Protein AF-A0A958JDW8-F1 (afdb_monomer)

pLDDT: mean 76.47, std 17.19, range [36.72, 98.56]

Solvent-accessible surface area (backbone atoms only — not comparable to full-atom values): 22436 Å² total; per-residue (Å²): 131,59,74,80,64,48,56,62,54,40,50,50,52,32,50,43,46,55,73,67,44,50,54,65,54,48,11,63,76,70,76,47,53,46,66,57,42,51,51,41,52,51,62,67,69,51,74,62,92,91,58,79,79,72,94,55,97,58,50,62,83,79,50,55,62,66,56,46,29,55,48,44,29,66,66,50,27,50,55,40,42,53,46,43,50,56,44,22,64,77,68,69,46,97,57,60,47,50,61,44,48,16,54,51,73,59,97,84,54,56,69,68,58,30,44,41,40,23,15,44,38,36,16,65,59,51,45,70,67,49,73,82,43,50,30,39,34,27,28,41,38,69,60,46,40,20,29,52,55,21,39,59,77,49,37,92,76,41,71,40,95,56,72,51,36,28,26,39,42,39,64,33,78,64,80,79,76,89,80,67,86,55,84,89,66,66,55,61,62,63,30,27,11,45,47,42,22,51,50,50,38,61,48,46,30,41,77,84,62,66,81,54,98,49,71,52,58,50,65,68,46,65,74,66,72,72,63,84,69,70,80,80,77,55,94,82,63,48,75,66,56,52,55,53,48,49,54,53,49,49,54,54,48,47,55,59,48,46,55,52,42,66,39,64,54,43,21,46,40,56,15,48,83,92,42,78,33,86,83,10,48,61,69,63,24,24,31,36,43,25,26,53,33,30,52,55,48,58,72,82,60,67,73,82,55,46,60,64,72,37,54,68,68,54,48,37,70,49,23,31,15,24,52,49,76,28,75,36,63,58,57,60,72,92,79,44,54,75,68,53,49,49,54,50,50,47,28,57,69,63,58,83,49,60,45,67,67,51,38,32,46,30,24,71,71,24,86,64,7,18,35,35,39,38,74,53,47,72,33,45,65,35,51,54,50,30,46,78,61,42,34,37,34,26,36,42,27,23,60,55,28,48,53,50,47,38,54,63,58,70,77,109

Secondary structure (DSSP, 8-state):
--HHHHHHHHHHHHHHHHTT--HHHHHHHHT--HHHHHHHHHHHHS--TTS---S---GGGGS-HHHHHHHHIIIIIHHHHHHHHHHHHHHT-S--PEEEEEP---TTS-HHHHHHHHHHHHHHHHHHHHTT-SEEEE--SHHHHHHHHHHHHHTTT---SS--EEEESSPPBS---TT---SS---SGGGSHHHHHHHHHHHHS-HHHHSSS-EEPPP-B-------------TT--HHHHHHHHHHHHHHHHHHHHHHTTSHHHHHHH-BTTB--TTSTTTT-SEEEEEEEPTT--TTTTTT--TTS--HHHHHHHEEEEETTEEEESS-GGGS-HHHHHHHHHHHTT--S--HHHHHHHHHHSSSEEEEEE-SGGGHHHHHHHHHTT--SEEEEEHHHHHHHHHHHH--

Radius of gyration: 23.62 Å; Cα contacts (8 Å, |Δi|>4): 655; chains: 1; bounding box: 49×57×79 Å

Nearest PDB structures (foldseek):
  4r9n-assembly1_A  TM=7.267E-01  e=4.581E-09  Listeria monocytogenes EGD-e
  2gnp-assembly1_A  TM=7.202E-01  e=7.301E-09  Streptococcus pneumoniae TIGR4
  3efb-assembly1_A  TM=6.671E-01  e=2.282E-08  Shigella flexneri 2a str. 2457T
  6az6-assembly1_B  TM=2.603E-01  e=6.894E+00  Streptococcus agalactiae
  1a5b-assembly1_A-2  TM=1.594E-01  e=8.052E+00  Salmonella enterica subsp. enterica serovar Typhimurium

Foldseek 3Di:
DPPVVLVLLLVLLLLVVLQVDDLVRSCVLVVHDSVSSVVSLVVLQDDDPPDDRPPPSRSVPPADLQRSQVSCCVRQQVLLVVLQVVLCVVLVPPDFAREGAFDAHDPPDDPLSRLLSLLLSCLVVVCVLCLPWQAEEEFFDSNLLSVLVNLVVVLVVQERPHAHFYEYLAADAPDDDQPDPDDPPSPRVSRGRQVSRVSVNVRNYDPVNVPDDRYLHQYHDHLPLPPLPQPDPDPPDDLVNLVVVLVVVLVVLCVVLQVSCVPPSLCQAQNHPVDSDCNHSLLAGQEYEWEWAAQLGPVSVVPPDALLNHHSVLSNVFFRTDISPATHGPDDPVPDDSVNVSVVVSNLSSGSGDYQVSLQSQLPPHNSGYAYEEEACSSQVVSVVCRSSSSHHHYSYHPNVSVSNSVVSVVD

Sequence (412 aa):
MSETTQHPIKKQVALLASEGFTQKQIALTLGVSQSTVSLLLQRATQIIDGQPPILDPRPRLLVSPQERVQIQNSLYGGELQSVLERYGERHKLDFVPKVYLGVTESDNDSWDMRVKAWGQALAPILFDLIKDCTLLTIGWGRHMRSLVDGLRLFHPEIRHSRKVTIFSSWPPRLSVNPESEDTIYRDHIALESNALAYECTVLLNTKDNLVKNHLHYLPGIDLIPFSTHPFEISASMSATDIKKRIREEEKLLQGTKSAFFTIDSFRDIFGHFKERTPGSLLWNVDAAILPSGPPGGPKSFSMGIDYGGVPDSWYRDQTLGDIGGVLIPSRPYSKMSPKEILQFERVKMRWLGLQEDDLRHIAKNSKIGTIVGAVGADRLPVLIYGIQNQLIRHLLCDYSVAKALSAALSTK

Structure (mmCIF, N/CA/C/O backbone):
data_AF-A0A958JDW8-F1
#
_entry.id   AF-A0A958JDW8-F1
#
loop_
_atom_site.group_PDB
_atom_site.id
_atom_site.type_symbol
_atom_site.label_atom_id
_atom_site.label_alt_id
_atom_site.label_comp_id
_atom_site.label_asym_id
_atom_site.label_entity_id
_atom_site.label_seq_id
_atom_site.pdbx_PDB_ins_code
_atom_site.Cartn_x
_atom_site.Cartn_y
_atom_site.Cartn_z
_atom_site.occupancy
_atom_site.B_iso_or_equiv
_atom_site.auth_seq_id
_atom_site.auth_comp_id
_atom_site.auth_asym_id
_atom_site.auth_atom_id
_atom_site.pdbx_PDB_model_num
ATOM 1 N N . MET A 1 1 ? -19.604 26.595 27.349 1.00 51.41 1 MET A N 1
ATOM 2 C CA . MET A 1 1 ? -19.629 25.249 26.731 1.00 51.41 1 MET A CA 1
ATOM 3 C C . MET A 1 1 ? -20.308 24.286 27.687 1.00 51.41 1 MET A C 1
ATOM 5 O O . MET A 1 1 ? -19.905 24.268 28.846 1.00 51.41 1 MET A O 1
ATOM 9 N N . SER A 1 2 ? -21.306 23.526 27.225 1.00 42.03 2 SER A N 1
ATOM 10 C CA . SER A 1 2 ? -21.939 22.460 28.022 1.00 42.03 2 SER A CA 1
ATOM 11 C C . SER A 1 2 ? -20.911 21.395 28.441 1.00 42.03 2 SER A C 1
ATOM 13 O O . SER A 1 2 ? -19.935 21.188 27.714 1.00 42.03 2 SER A O 1
ATOM 15 N N . GLU A 1 3 ? -21.088 20.740 29.594 1.00 45.56 3 GLU A N 1
ATOM 16 C CA . GLU A 1 3 ? -20.177 19.688 30.098 1.00 45.56 3 GLU A CA 1
ATOM 17 C C . GLU A 1 3 ? -19.933 18.571 29.070 1.00 45.56 3 GLU A C 1
ATOM 19 O O . GLU A 1 3 ? -18.806 18.100 28.912 1.00 45.56 3 GLU A O 1
ATOM 24 N N . THR A 1 4 ? -20.945 18.233 28.274 1.00 44.41 4 THR A N 1
ATOM 25 C CA . THR A 1 4 ? -20.881 17.240 27.193 1.00 44.41 4 THR A CA 1
ATOM 26 C C . THR A 1 4 ? -19.920 17.631 26.065 1.00 44.41 4 THR A C 1
ATOM 28 O O . THR A 1 4 ? -19.284 16.762 25.475 1.00 44.41 4 THR A O 1
ATOM 31 N N . THR A 1 5 ? -19.735 18.927 25.788 1.00 54.31 5 THR A N 1
ATOM 32 C CA . THR A 1 5 ? -18.774 19.425 24.781 1.00 54.31 5 THR A CA 1
ATOM 33 C C . THR A 1 5 ? -17.348 19.548 25.333 1.00 54.31 5 THR A C 1
ATOM 35 O O . THR A 1 5 ? -16.394 19.626 24.562 1.00 54.31 5 THR A O 1
ATOM 38 N N . GLN A 1 6 ? -17.168 19.570 26.660 1.00 59.47 6 GLN A N 1
ATOM 39 C CA . GLN A 1 6 ? -15.837 19.670 27.277 1.00 59.47 6 GLN A CA 1
ATOM 40 C C . GLN A 1 6 ? -15.066 18.343 27.212 1.00 59.47 6 GLN A C 1
ATOM 42 O O . GLN A 1 6 ? -13.836 18.352 27.162 1.00 59.47 6 GLN A O 1
ATOM 47 N N . HIS A 1 7 ? -15.766 17.206 27.168 1.00 63.00 7 HIS A N 1
ATOM 48 C CA . HIS A 1 7 ? -15.149 15.879 27.213 1.00 63.00 7 HIS A CA 1
ATOM 49 C C . HIS A 1 7 ? -14.339 15.504 25.947 1.00 63.00 7 HIS A C 1
ATOM 51 O O . HIS A 1 7 ? -13.204 15.043 26.101 1.00 63.00 7 HIS A O 1
ATOM 57 N N . PRO A 1 8 ? -14.823 15.739 24.705 1.00 71.06 8 PRO A N 1
ATOM 58 C CA . PRO A 1 8 ? -14.044 15.469 23.490 1.00 71.06 8 PRO A CA 1
ATOM 59 C C . PRO A 1 8 ? -12.799 16.358 23.389 1.00 71.06 8 PRO A C 1
ATOM 61 O O . PRO A 1 8 ? -11.699 15.863 23.154 1.00 71.06 8 PRO A O 1
ATOM 64 N N . ILE A 1 9 ? -12.949 17.658 23.662 1.00 78.69 9 ILE A N 1
ATOM 65 C CA . ILE A 1 9 ? -11.849 18.630 23.569 1.00 78.69 9 ILE A CA 1
ATOM 66 C C . ILE A 1 9 ? -10.790 18.370 24.649 1.00 78.69 9 ILE A C 1
ATOM 68 O O . ILE A 1 9 ? -9.599 18.486 24.373 1.00 78.69 9 ILE A O 1
ATOM 72 N N . LYS A 1 10 ? -11.176 17.929 25.857 1.00 81.50 10 LYS A N 1
ATOM 73 C CA . LYS A 1 10 ? -10.217 17.502 26.896 1.00 81.50 10 LYS A CA 1
ATOM 74 C C . LYS A 1 10 ? -9.316 16.364 26.405 1.00 81.50 10 LYS A C 1
ATOM 76 O O . LYS A 1 10 ? -8.103 16.422 26.602 1.00 81.50 10 LYS A O 1
ATOM 81 N N . LYS A 1 11 ? -9.892 15.349 25.749 1.00 78.56 11 LYS A N 1
ATOM 82 C CA . LYS A 1 11 ? -9.132 14.215 25.194 1.00 78.56 11 LYS A CA 1
ATOM 83 C C . LYS A 1 11 ? -8.213 14.645 24.048 1.00 78.56 11 LYS A C 1
ATOM 85 O O . LYS A 1 11 ? -7.062 14.220 24.009 1.00 78.56 11 LYS A O 1
ATOM 90 N N . GLN A 1 12 ? -8.686 15.533 23.171 1.00 80.12 12 GLN A N 1
ATOM 91 C CA . GLN A 1 12 ? -7.881 16.117 22.090 1.00 80.12 12 GLN A CA 1
ATOM 92 C C . GLN A 1 12 ? -6.680 16.908 22.627 1.00 80.12 12 GLN A C 1
ATOM 94 O O . GLN A 1 12 ? -5.557 16.716 22.167 1.00 80.12 12 GLN A O 1
ATOM 99 N N . VAL A 1 13 ? -6.895 17.742 23.649 1.00 81.44 13 VAL A N 1
ATOM 100 C CA . VAL A 1 13 ? -5.833 18.502 24.326 1.00 81.44 13 VAL A CA 1
ATOM 101 C C . VAL A 1 13 ? -4.800 17.572 24.969 1.00 81.44 13 VAL A C 1
ATOM 103 O O . VAL A 1 13 ? -3.601 17.780 24.789 1.00 81.44 13 VAL A O 1
ATOM 106 N N . ALA A 1 14 ? -5.247 16.541 25.695 1.00 76.38 14 ALA A N 1
ATOM 107 C CA . ALA A 1 14 ? -4.353 15.568 26.321 1.00 76.38 14 ALA A CA 1
ATOM 108 C C . ALA A 1 14 ? -3.501 14.827 25.277 1.00 76.38 14 ALA A C 1
ATOM 110 O O . ALA A 1 14 ? -2.291 14.687 25.456 1.00 76.38 14 ALA A O 1
ATOM 111 N N . LEU A 1 15 ? -4.112 14.411 24.163 1.00 71.94 15 LEU A N 1
ATOM 112 C CA . LEU A 1 15 ? -3.409 13.734 23.081 1.00 71.94 15 LEU A CA 1
ATOM 113 C C . LEU A 1 15 ? -2.327 14.622 22.457 1.00 71.94 15 LEU A C 1
ATOM 115 O O . LEU A 1 15 ? -1.162 14.231 22.455 1.00 71.94 15 LEU A O 1
ATOM 119 N N . LEU A 1 16 ? -2.679 15.831 22.016 1.00 70.81 16 LEU A N 1
ATOM 120 C CA . LEU A 1 16 ? -1.729 16.746 21.377 1.00 70.81 16 LEU A CA 1
ATOM 121 C C . LEU A 1 16 ? -0.575 17.134 22.316 1.00 70.81 16 LEU A C 1
ATOM 123 O O . LEU A 1 16 ? 0.581 17.193 21.901 1.00 70.81 16 LEU A O 1
ATOM 127 N N . ALA A 1 17 ? -0.856 17.335 23.607 1.00 73.44 17 ALA A N 1
ATOM 128 C CA . ALA A 1 17 ? 0.193 17.570 24.597 1.00 73.44 17 ALA A CA 1
ATOM 129 C C . ALA A 1 17 ? 1.123 16.355 24.753 1.00 73.44 17 ALA A C 1
ATOM 131 O O . ALA A 1 17 ? 2.335 16.518 24.884 1.00 73.44 17 ALA A O 1
ATOM 132 N N . SER A 1 18 ? 0.582 15.133 24.697 1.00 64.06 18 SER A N 1
ATOM 133 C CA . SER A 1 18 ? 1.385 13.902 24.736 1.00 64.06 18 SER A CA 1
ATOM 134 C C . SER A 1 18 ? 2.253 13.690 23.488 1.00 64.06 18 SER A C 1
ATOM 136 O O . SER A 1 18 ? 3.270 12.999 23.570 1.00 64.06 18 SER A O 1
ATOM 138 N N . GLU A 1 19 ? 1.873 14.314 22.370 1.00 61.06 19 GLU A N 1
ATOM 139 C CA . GLU A 1 19 ? 2.614 14.369 21.103 1.00 61.06 19 GLU A CA 1
ATOM 140 C C . GLU A 1 19 ? 3.667 15.493 21.076 1.00 61.06 19 GLU A C 1
ATOM 142 O O . GLU A 1 19 ? 4.359 15.667 20.077 1.00 61.06 19 GLU A O 1
ATOM 147 N N . GLY A 1 20 ? 3.814 16.255 22.167 1.00 61.91 20 GLY A N 1
ATOM 148 C CA . GLY A 1 20 ? 4.823 17.310 22.295 1.00 61.91 20 GLY A CA 1
ATOM 149 C C . GLY A 1 20 ? 4.392 18.682 21.773 1.00 61.91 20 GLY A C 1
ATOM 150 O O . GLY A 1 20 ? 5.217 19.593 21.709 1.00 61.91 20 GLY A O 1
ATOM 151 N N . PHE A 1 21 ? 3.115 18.873 21.426 1.00 65.50 21 PHE A N 1
ATOM 152 C CA . PHE A 1 21 ? 2.619 20.181 21.006 1.00 65.50 21 PHE A CA 1
ATOM 153 C C . PHE A 1 21 ? 2.624 21.154 22.191 1.00 65.50 21 PHE A C 1
ATOM 155 O O . PHE A 1 21 ? 2.136 20.858 23.284 1.00 65.50 21 PHE A O 1
ATOM 162 N N . THR A 1 22 ? 3.136 22.363 21.967 1.00 80.69 22 THR A N 1
ATOM 163 C CA . THR A 1 22 ? 3.038 23.454 22.943 1.00 80.69 22 THR A CA 1
ATOM 164 C C . THR A 1 22 ? 1.580 23.876 23.119 1.00 80.69 22 THR A C 1
ATOM 166 O O . THR A 1 22 ? 0.787 23.803 22.181 1.00 80.69 22 THR A O 1
ATOM 169 N N . GLN A 1 23 ? 1.214 24.416 24.287 1.00 84.00 23 GLN A N 1
ATOM 170 C CA . GLN A 1 23 ? -0.162 24.883 24.529 1.00 84.00 23 GLN A CA 1
ATOM 171 C C . GLN A 1 23 ? -0.654 25.880 23.467 1.00 84.00 23 GLN A C 1
ATOM 173 O O . GLN A 1 23 ? -1.831 25.875 23.117 1.00 84.00 23 GLN A O 1
ATOM 178 N N . LYS A 1 24 ? 0.250 26.711 22.931 1.00 81.31 24 LYS A N 1
ATOM 179 C CA . LYS A 1 24 ? -0.043 27.645 21.838 1.00 81.31 24 LYS A CA 1
ATOM 180 C C . LYS A 1 24 ? -0.404 26.914 20.540 1.00 81.31 24 LYS A C 1
ATOM 182 O O . LYS A 1 24 ? -1.356 27.309 19.877 1.00 81.31 24 LYS A O 1
ATOM 187 N N . GLN A 1 25 ? 0.335 25.862 20.182 1.00 69.19 25 GLN A N 1
ATOM 188 C CA . GLN A 1 25 ? 0.027 25.045 19.005 1.00 69.19 25 GLN A CA 1
ATOM 189 C C . GLN A 1 25 ? -1.292 24.293 19.189 1.00 69.19 25 GLN A C 1
ATOM 191 O O . GLN A 1 25 ? -2.118 24.321 18.292 1.00 69.19 25 GLN A O 1
ATOM 196 N N . ILE A 1 26 ? -1.536 23.713 20.368 1.00 79.06 26 ILE A N 1
ATOM 197 C CA . ILE A 1 26 ? -2.801 23.028 20.682 1.00 79.06 26 ILE A CA 1
ATOM 198 C C . ILE A 1 26 ? -3.992 23.985 20.551 1.00 79.06 26 ILE A C 1
ATOM 200 O O . ILE A 1 26 ? -5.003 23.640 19.946 1.00 79.06 26 ILE A O 1
ATOM 204 N N . ALA A 1 27 ? -3.864 25.194 21.103 1.00 77.88 27 ALA A N 1
ATOM 205 C CA . ALA A 1 27 ? -4.886 26.234 21.030 1.00 77.88 27 ALA A CA 1
ATOM 206 C C . ALA A 1 27 ? -5.232 26.581 19.576 1.00 77.88 27 ALA A C 1
ATOM 208 O O . ALA A 1 27 ? -6.406 26.624 19.211 1.00 77.88 27 ALA A O 1
ATOM 209 N N . LEU A 1 28 ? -4.202 26.748 18.739 1.00 73.19 28 LEU A N 1
ATOM 210 C CA . LEU A 1 28 ? -4.355 26.993 17.309 1.00 73.19 28 LEU A CA 1
ATOM 211 C C . LEU A 1 28 ? -5.045 25.817 16.600 1.00 73.19 28 LEU A C 1
ATOM 213 O O . LEU A 1 28 ? -6.017 26.035 15.887 1.00 73.19 28 LEU A O 1
ATOM 217 N N . THR A 1 29 ? -4.577 24.585 16.828 1.00 71.81 29 THR A N 1
ATOM 218 C CA . THR A 1 29 ? -5.104 23.367 16.191 1.00 71.81 29 THR A CA 1
ATOM 219 C C . THR A 1 29 ? -6.575 23.125 16.526 1.00 71.81 29 THR A C 1
ATOM 221 O O . THR A 1 29 ? -7.342 22.712 15.665 1.00 71.81 29 THR A O 1
ATOM 224 N N . LEU A 1 30 ? -6.983 23.376 17.772 1.00 82.25 30 LEU A N 1
ATOM 225 C CA . LEU A 1 30 ? -8.343 23.093 18.241 1.00 82.25 30 LEU A CA 1
ATOM 226 C C . LEU A 1 30 ? -9.295 24.294 18.142 1.00 82.25 30 LEU A C 1
ATOM 228 O O . LEU A 1 30 ? -10.465 24.163 18.495 1.00 82.25 30 LEU A O 1
ATOM 232 N N . GLY A 1 31 ? -8.814 25.465 17.712 1.00 80.38 31 GLY A N 1
ATOM 233 C CA . GLY A 1 31 ? -9.622 26.686 17.667 1.00 80.38 31 GLY A CA 1
ATOM 234 C C . GLY A 1 31 ? -10.099 27.157 19.048 1.00 80.38 31 GLY A C 1
ATOM 235 O O . GLY A 1 31 ? -11.186 27.719 19.170 1.00 80.38 31 GLY A O 1
ATOM 236 N N . VAL A 1 32 ? -9.310 26.917 20.100 1.00 89.19 32 VAL A N 1
ATOM 237 C CA . VAL A 1 32 ? -9.612 27.323 21.487 1.00 89.19 32 VAL A CA 1
ATOM 238 C C . VAL A 1 32 ? -8.543 28.276 22.019 1.00 89.19 32 VAL A C 1
ATOM 240 O O . VAL A 1 32 ? -7.453 28.378 21.465 1.00 89.19 32 VAL A O 1
ATOM 243 N N . SER A 1 33 ? -8.816 28.989 23.113 1.00 89.38 33 SER A N 1
ATOM 244 C CA . SER A 1 33 ? -7.800 29.856 23.716 1.00 89.38 33 SER A CA 1
ATOM 245 C C . SER A 1 33 ? -6.711 29.041 24.426 1.00 89.38 33 SER A C 1
ATOM 247 O O . SER A 1 33 ? -6.954 27.957 24.965 1.00 89.38 33 SER A O 1
ATOM 249 N N . GLN A 1 34 ? -5.499 29.595 24.507 1.00 89.62 34 GLN A N 1
ATOM 250 C CA . GLN A 1 34 ? -4.404 28.974 25.260 1.00 89.62 34 GLN A CA 1
ATOM 251 C C . GLN A 1 34 ? -4.750 28.789 26.749 1.00 89.62 34 GLN A C 1
ATOM 253 O O . GLN A 1 34 ? -4.350 27.797 27.356 1.00 89.62 34 GLN A O 1
ATOM 258 N N . SER A 1 35 ? -5.537 29.698 27.338 1.00 88.56 35 SER A N 1
ATOM 259 C CA . SER A 1 35 ? -6.022 29.556 28.715 1.00 88.56 35 SER A CA 1
ATOM 260 C C . SER A 1 35 ? -6.972 28.366 28.876 1.00 88.56 35 SER A C 1
ATOM 262 O O . SER A 1 35 ? -6.871 27.647 29.868 1.00 88.56 35 SER A O 1
ATOM 264 N N . THR A 1 36 ? -7.831 28.091 27.887 1.00 88.06 36 THR A N 1
ATOM 265 C CA . THR A 1 36 ? -8.671 26.885 27.859 1.00 88.06 36 THR A CA 1
ATOM 266 C C . THR A 1 36 ? -7.826 25.616 27.775 1.00 88.06 36 THR A C 1
ATOM 268 O O . THR A 1 36 ? -8.098 24.669 28.509 1.00 88.06 36 THR A O 1
ATOM 271 N N . VAL A 1 37 ? -6.770 25.596 26.954 1.00 86.00 37 VAL A N 1
ATOM 272 C CA . VAL A 1 37 ? -5.831 24.459 26.890 1.00 86.00 37 VAL A CA 1
ATOM 273 C C . VAL A 1 37 ? -5.164 24.220 28.244 1.00 86.00 37 VAL A C 1
ATOM 275 O O . VAL A 1 37 ? -5.168 23.093 28.735 1.00 86.00 37 VAL A O 1
ATOM 278 N N . SER A 1 38 ? -4.637 25.275 28.874 1.00 86.81 38 SER A N 1
ATOM 279 C CA . SER A 1 38 ? -4.004 25.193 30.197 1.00 86.81 38 SER A CA 1
ATOM 280 C C . SER A 1 38 ? -4.967 24.641 31.254 1.00 86.81 38 SER A C 1
ATOM 282 O O . SER A 1 38 ? -4.627 23.698 31.969 1.00 86.81 38 SER A O 1
ATOM 284 N N . LEU A 1 39 ? -6.206 25.146 31.287 1.00 85.25 39 LEU A N 1
ATOM 285 C CA . LEU A 1 39 ? -7.251 24.675 32.198 1.00 85.25 39 LEU A CA 1
ATOM 286 C C . LEU A 1 39 ? -7.590 23.192 31.972 1.00 85.25 39 LEU A C 1
ATOM 288 O O . LEU A 1 39 ? -7.752 22.442 32.932 1.00 85.25 39 LEU A O 1
ATOM 292 N N . LEU A 1 40 ? -7.702 22.752 30.716 1.00 84.75 40 LEU A N 1
ATOM 293 C CA . LEU A 1 40 ? -8.010 21.359 30.384 1.00 84.75 40 LEU A CA 1
ATOM 294 C C . LEU A 1 40 ? -6.859 20.409 30.729 1.00 84.75 40 LEU A C 1
ATOM 296 O O . LEU A 1 40 ? -7.129 19.310 31.212 1.00 84.75 40 LEU A O 1
ATOM 300 N N . LEU A 1 41 ? -5.605 20.834 30.546 1.00 82.56 41 LEU A N 1
ATOM 301 C CA . LEU A 1 41 ? -4.426 20.078 30.980 1.00 82.56 41 LEU A CA 1
ATOM 302 C C . LEU A 1 41 ? -4.348 19.987 32.506 1.00 82.56 41 LEU A C 1
ATOM 304 O O . LEU A 1 41 ? -4.151 18.896 33.028 1.00 82.56 41 LEU A O 1
ATOM 308 N N . GLN A 1 42 ? -4.589 21.088 33.224 1.00 80.19 42 GLN A N 1
ATOM 309 C CA . GLN A 1 42 ? -4.667 21.086 34.691 1.00 80.19 42 GLN A CA 1
ATOM 310 C C . GLN A 1 42 ? -5.781 20.164 35.205 1.00 80.19 42 GLN A C 1
ATOM 312 O O . GLN A 1 42 ? -5.585 19.411 36.151 1.00 80.19 42 GLN A O 1
ATOM 317 N N . ARG A 1 43 ? -6.948 20.159 34.552 1.00 74.12 43 ARG A N 1
ATOM 318 C CA . ARG A 1 43 ? -8.056 19.240 34.872 1.00 74.12 43 ARG A CA 1
ATOM 319 C C . ARG A 1 43 ? -7.796 17.791 34.455 1.00 74.12 43 ARG A C 1
ATOM 321 O O . ARG A 1 43 ? -8.546 16.900 34.846 1.00 74.12 43 ARG A O 1
ATOM 328 N N . ALA A 1 44 ? -6.831 17.549 33.574 1.00 65.00 44 ALA A N 1
ATOM 329 C CA . ALA A 1 44 ? -6.399 16.210 33.188 1.00 65.00 44 ALA A CA 1
ATOM 330 C C . ALA A 1 44 ? -5.365 15.646 34.175 1.00 65.00 44 ALA A C 1
ATOM 332 O O . ALA A 1 44 ? -5.297 14.434 34.338 1.00 65.00 44 ALA A O 1
ATOM 333 N N . THR A 1 45 ? -4.607 16.517 34.850 1.00 60.09 45 THR A N 1
ATOM 334 C CA . THR A 1 45 ? -3.651 16.160 35.907 1.00 60.09 45 THR A CA 1
ATOM 335 C C . THR A 1 45 ? -4.243 16.211 37.319 1.00 60.09 45 THR A C 1
ATOM 337 O O . THR A 1 45 ? -3.654 15.644 38.237 1.00 60.09 45 THR A O 1
ATOM 340 N N . GLN A 1 46 ? -5.401 16.852 37.514 1.00 52.69 46 GLN A N 1
ATOM 341 C CA . GLN A 1 46 ? -6.131 16.820 38.781 1.00 52.69 46 GLN A CA 1
ATOM 342 C C . GLN A 1 46 ? -6.738 15.433 39.039 1.00 52.69 46 GLN A C 1
ATOM 344 O O . GLN A 1 46 ? -7.573 14.939 38.284 1.00 52.69 46 GLN A O 1
ATOM 349 N N . ILE A 1 47 ? -6.254 14.849 40.132 1.00 48.00 47 ILE A N 1
ATOM 350 C CA . ILE A 1 47 ? -6.658 13.627 40.831 1.00 48.00 47 ILE A CA 1
ATOM 351 C C . ILE A 1 47 ? -8.172 13.369 40.712 1.00 48.00 47 ILE A C 1
ATOM 353 O O . ILE A 1 47 ? -8.980 14.203 41.111 1.00 48.00 47 ILE A O 1
ATOM 357 N N . ILE A 1 48 ? -8.548 12.193 40.200 1.00 46.12 48 ILE A N 1
ATOM 358 C CA . ILE A 1 48 ? -9.854 11.590 40.494 1.00 46.12 48 ILE A CA 1
ATOM 359 C C . ILE A 1 48 ? -9.711 10.983 41.892 1.00 46.12 48 ILE A C 1
ATOM 361 O O . ILE A 1 48 ? -8.806 10.173 42.104 1.00 46.12 48 ILE A O 1
ATOM 365 N N . ASP A 1 49 ? -10.543 11.424 42.836 1.00 37.72 49 ASP A N 1
ATOM 366 C CA . ASP A 1 49 ? -10.520 11.016 44.245 1.00 37.72 49 ASP A CA 1
ATOM 367 C C . ASP A 1 49 ? -10.205 9.519 44.433 1.00 37.72 49 ASP A C 1
ATOM 369 O O . ASP A 1 49 ? -10.955 8.643 44.000 1.00 37.72 49 ASP A O 1
ATOM 373 N N . GLY A 1 50 ? -9.082 9.234 45.103 1.00 40.84 50 GLY A N 1
ATOM 374 C CA . GLY A 1 50 ? -8.736 7.904 45.620 1.00 40.84 50 GLY A CA 1
ATOM 375 C C . GLY A 1 50 ? -7.718 7.072 44.829 1.00 40.84 50 GLY A C 1
ATOM 376 O O . GLY A 1 50 ? -7.345 6.002 45.305 1.00 40.84 50 GLY A O 1
ATOM 377 N N . GLN A 1 51 ? -7.221 7.524 43.673 1.00 38.59 51 GLN A N 1
ATOM 378 C CA . GLN A 1 51 ? -6.134 6.837 42.951 1.00 38.59 51 GLN A CA 1
ATOM 379 C C . GLN A 1 51 ? -4.809 7.607 43.115 1.00 38.59 51 GLN A C 1
ATOM 381 O O . GLN A 1 51 ? -4.801 8.830 42.953 1.00 38.59 51 GLN A O 1
ATOM 386 N N . PRO A 1 52 ? -3.683 6.939 43.445 1.00 36.81 52 PRO A N 1
ATOM 387 C CA . PRO A 1 52 ? -2.392 7.610 43.545 1.00 36.81 52 PRO A CA 1
ATOM 388 C C . PRO A 1 52 ? -2.026 8.243 42.193 1.00 36.81 52 PRO A C 1
ATOM 390 O O . PRO A 1 52 ? -2.338 7.664 41.148 1.00 36.81 52 PRO A O 1
ATOM 393 N N . PRO A 1 53 ? -1.368 9.418 42.186 1.00 41.47 53 PRO A N 1
ATOM 394 C CA . PRO A 1 53 ? -0.916 10.035 40.951 1.00 41.47 53 PRO A CA 1
ATOM 395 C C . PRO A 1 53 ? -0.015 9.037 40.234 1.00 41.47 53 PRO A C 1
ATOM 397 O O . PRO A 1 53 ? 1.007 8.609 40.773 1.00 41.47 53 PRO A O 1
ATOM 400 N N . ILE A 1 54 ? -0.411 8.638 39.026 1.00 42.06 54 ILE A N 1
ATOM 401 C CA . ILE A 1 54 ? 0.468 7.864 38.163 1.00 42.06 54 ILE A CA 1
ATOM 402 C C . ILE A 1 54 ? 1.684 8.762 37.937 1.00 42.06 54 ILE A C 1
ATOM 404 O O . ILE A 1 54 ? 1.571 9.822 37.323 1.00 42.06 54 ILE A O 1
ATOM 408 N N . LEU A 1 55 ? 2.824 8.368 38.505 1.00 36.72 55 LEU A N 1
ATOM 409 C CA . LEU A 1 55 ? 4.133 9.016 38.385 1.00 36.72 55 LEU A CA 1
ATOM 410 C C . LEU A 1 55 ? 4.688 8.881 36.952 1.00 36.72 55 LEU A C 1
ATOM 412 O O . LEU A 1 55 ? 5.851 8.554 36.748 1.00 36.72 55 LEU A O 1
ATOM 416 N N . ASP A 1 56 ? 3.853 9.118 35.945 1.00 40.94 56 ASP A N 1
ATOM 417 C CA . ASP A 1 56 ? 4.277 9.374 34.581 1.00 40.94 56 ASP A CA 1
ATOM 418 C C . ASP A 1 56 ? 3.592 10.678 34.129 1.00 40.94 56 ASP A C 1
ATOM 420 O O . ASP A 1 56 ? 2.381 10.691 33.901 1.00 40.94 56 ASP A O 1
ATOM 424 N N . PRO A 1 57 ? 4.326 11.802 34.014 1.00 42.31 57 PRO A N 1
ATOM 425 C CA . PRO A 1 57 ? 3.780 13.112 33.643 1.00 42.31 57 PRO A CA 1
ATOM 426 C C . PRO A 1 57 ? 3.286 13.181 32.189 1.00 42.31 57 PRO A C 1
ATOM 428 O O . PRO A 1 57 ? 2.981 14.259 31.678 1.00 42.31 57 PRO A O 1
ATOM 431 N N . ARG A 1 58 ? 3.213 12.049 31.485 1.00 49.03 58 ARG A N 1
ATOM 432 C CA . ARG A 1 58 ? 2.742 11.976 30.110 1.00 49.03 58 ARG A CA 1
ATOM 433 C C . ARG A 1 58 ? 1.216 11.779 30.110 1.00 49.03 58 ARG A C 1
ATOM 435 O O . ARG A 1 58 ? 0.749 10.746 30.582 1.00 49.03 58 ARG A O 1
ATOM 442 N N . PRO A 1 59 ? 0.419 12.668 29.477 1.00 47.78 59 PRO A N 1
ATOM 443 C CA . PRO A 1 59 ? -1.045 12.534 29.319 1.00 47.78 59 PRO A CA 1
ATOM 444 C C . PRO A 1 59 ? -1.522 11.275 28.558 1.00 47.78 59 PRO A C 1
ATOM 446 O O . PRO A 1 59 ? -2.698 11.144 28.222 1.00 47.78 59 PRO A O 1
ATOM 449 N N . ARG A 1 60 ? -0.604 10.348 28.258 1.00 47.62 60 ARG A N 1
ATOM 450 C CA . ARG A 1 60 ? -0.761 9.158 27.422 1.00 47.62 60 ARG A CA 1
ATOM 451 C C . ARG A 1 60 ? -1.826 8.184 27.952 1.00 47.62 60 ARG A C 1
ATOM 453 O O . ARG A 1 60 ? -2.362 7.405 27.171 1.00 47.62 60 ARG A O 1
ATOM 460 N N . LEU A 1 61 ? -2.168 8.224 29.235 1.00 50.22 61 LEU A N 1
ATOM 461 C CA . LEU A 1 61 ? -3.071 7.242 29.851 1.00 50.22 61 LEU A CA 1
ATOM 462 C C . LEU A 1 61 ? -4.567 7.585 29.745 1.00 50.22 61 LEU A C 1
ATOM 464 O O . LEU A 1 61 ? -5.397 6.751 30.085 1.00 50.22 61 LEU A O 1
ATOM 468 N N . LEU A 1 62 ? -4.931 8.775 29.251 1.00 56.72 62 LEU A N 1
ATOM 469 C CA . LEU A 1 62 ? -6.336 9.219 29.197 1.00 56.72 62 LEU A CA 1
ATOM 470 C C . LEU A 1 62 ? -7.082 8.843 27.911 1.00 56.72 62 LEU A C 1
ATOM 472 O O . LEU A 1 62 ? -8.300 9.012 27.844 1.00 56.72 62 LEU A O 1
ATOM 476 N N . VAL A 1 63 ? -6.367 8.396 26.879 1.00 60.50 63 VAL A N 1
ATOM 477 C CA . VAL A 1 63 ? -6.940 8.141 25.554 1.00 60.50 63 VAL A CA 1
ATOM 478 C C . VAL A 1 63 ? -6.433 6.796 25.053 1.00 60.50 63 VAL A C 1
ATOM 480 O O . VAL A 1 63 ? -5.226 6.628 24.839 1.00 60.50 63 VAL A O 1
ATOM 483 N N . SER A 1 64 ? -7.353 5.847 24.879 1.00 63.16 64 SER A N 1
ATOM 484 C CA . SER A 1 64 ? -7.046 4.521 24.333 1.00 63.16 64 SER A CA 1
ATOM 485 C C . SER A 1 64 ? -6.480 4.623 22.906 1.00 63.16 64 SER A C 1
ATOM 487 O O . SER A 1 64 ? -6.782 5.591 22.204 1.00 63.16 64 SER A O 1
ATOM 489 N N . PRO A 1 65 ? -5.691 3.644 22.419 1.00 61.62 65 PRO A N 1
ATOM 490 C CA . PRO A 1 65 ? -5.160 3.671 21.052 1.00 61.62 65 PRO A CA 1
ATOM 491 C C . PRO A 1 65 ? -6.231 3.908 19.973 1.00 61.62 65 PRO A C 1
ATOM 493 O O . PRO A 1 65 ? -6.008 4.688 19.051 1.00 61.62 65 PRO A O 1
ATOM 496 N N . GLN A 1 66 ? -7.417 3.311 20.129 1.00 61.81 66 GLN A N 1
ATOM 497 C CA . GLN A 1 66 ? -8.555 3.506 19.223 1.00 61.81 66 GLN A CA 1
ATOM 498 C C . GLN A 1 66 ? -9.087 4.947 19.249 1.00 61.81 66 GLN A C 1
ATOM 500 O O . GLN A 1 66 ? -9.266 5.563 18.198 1.00 61.81 66 GLN A O 1
ATOM 505 N N . GLU A 1 67 ? -9.301 5.521 20.435 1.00 65.75 67 GLU A N 1
ATOM 506 C CA . GLU A 1 67 ? -9.763 6.908 20.564 1.00 65.75 67 GLU A CA 1
ATOM 507 C C . GLU A 1 67 ? -8.726 7.910 20.047 1.00 65.75 67 GLU A C 1
ATOM 509 O O . GLU A 1 67 ? -9.094 8.938 19.480 1.00 65.75 67 GLU A O 1
ATOM 514 N N . ARG A 1 68 ? -7.427 7.615 20.192 1.00 66.88 68 ARG A N 1
ATOM 515 C CA . ARG A 1 68 ? -6.362 8.458 19.633 1.00 66.88 68 ARG A CA 1
ATOM 516 C C . ARG A 1 68 ? -6.445 8.526 18.120 1.00 66.88 68 ARG A C 1
ATOM 518 O O . ARG A 1 68 ? -6.374 9.615 17.565 1.00 66.88 68 ARG A O 1
ATOM 525 N N . VAL A 1 69 ? -6.644 7.385 17.470 1.00 65.12 69 VAL A N 1
ATOM 526 C CA . VAL A 1 69 ? -6.804 7.301 16.014 1.00 65.12 69 VAL A CA 1
ATOM 527 C C . VAL A 1 69 ? -8.048 8.060 15.558 1.00 65.12 69 VAL A C 1
ATOM 529 O O . VAL A 1 69 ? -7.985 8.820 14.596 1.00 65.12 69 VAL A O 1
ATOM 532 N N . GLN A 1 70 ? -9.172 7.927 16.267 1.00 69.38 70 GLN A N 1
ATOM 533 C CA . GLN A 1 70 ? -10.389 8.692 15.962 1.00 69.38 70 GLN A CA 1
ATOM 534 C C . GLN A 1 70 ? -10.160 10.203 16.081 1.00 69.38 70 GLN A C 1
ATOM 536 O O . GLN A 1 70 ? -10.520 10.962 15.180 1.00 69.38 70 GLN A O 1
ATOM 541 N N . ILE A 1 71 ? -9.515 10.639 17.165 1.00 68.62 71 ILE A N 1
ATOM 542 C CA . ILE A 1 71 ? -9.174 12.042 17.379 1.00 68.62 71 ILE A CA 1
ATOM 543 C C . ILE A 1 71 ? -8.224 12.541 16.286 1.00 68.62 71 ILE A C 1
ATOM 545 O O . ILE A 1 71 ? -8.488 13.570 15.675 1.00 68.62 71 ILE A O 1
ATOM 549 N N . GLN A 1 72 ? -7.142 11.830 15.995 1.00 67.00 72 GLN A N 1
ATOM 550 C CA . GLN A 1 72 ? -6.176 12.244 14.978 1.00 67.00 72 GLN A CA 1
ATOM 551 C C . GLN A 1 72 ? -6.779 12.275 13.574 1.00 67.00 72 GLN A C 1
ATOM 553 O O . GLN A 1 72 ? -6.507 13.206 12.822 1.00 67.00 72 GLN A O 1
ATOM 558 N N . ASN A 1 73 ? -7.643 11.320 13.226 1.00 68.88 73 ASN A N 1
ATOM 559 C CA . ASN A 1 73 ? -8.394 11.373 11.973 1.00 68.88 73 ASN A CA 1
ATOM 560 C C . ASN A 1 73 ? -9.286 12.621 11.909 1.00 68.88 73 ASN A C 1
ATOM 562 O O . ASN A 1 73 ? -9.372 13.248 10.856 1.00 68.88 73 ASN A O 1
ATOM 566 N N . SER A 1 74 ? -9.892 13.025 13.032 1.00 71.44 74 SER A N 1
ATOM 567 C CA . SER A 1 74 ? -10.670 14.269 13.098 1.00 71.44 74 SER A CA 1
ATOM 568 C C . SER A 1 74 ? -9.810 15.533 12.974 1.00 71.44 74 SER A C 1
ATOM 570 O O . SER A 1 74 ? -10.257 16.505 12.376 1.00 71.44 74 SER A O 1
ATOM 572 N N . LEU A 1 75 ? -8.581 15.517 13.504 1.00 67.88 75 LEU A N 1
ATOM 573 C CA . LEU A 1 75 ? -7.691 16.683 13.526 1.00 67.88 75 LEU A CA 1
ATOM 574 C C . LEU A 1 75 ? -6.888 16.844 12.232 1.00 67.88 75 LEU A C 1
ATOM 576 O O . LEU A 1 75 ? -6.852 17.922 11.655 1.00 67.88 75 LEU A O 1
ATOM 580 N N . TYR A 1 76 ? -6.250 15.770 11.780 1.00 66.62 76 TYR A N 1
ATOM 581 C CA . TYR A 1 76 ? -5.281 15.786 10.683 1.00 66.62 76 TYR A CA 1
ATOM 582 C C . TYR A 1 76 ? -5.778 15.040 9.447 1.00 66.62 76 TYR A C 1
ATOM 584 O O . TYR A 1 76 ? -5.465 15.429 8.322 1.00 66.62 76 TYR A O 1
ATOM 592 N N . GLY A 1 77 ? -6.568 13.978 9.646 1.00 70.50 77 GLY A N 1
ATOM 593 C CA . GLY A 1 77 ? -7.178 13.235 8.544 1.00 70.50 77 GLY A CA 1
ATOM 594 C C . GLY A 1 77 ? -8.081 14.136 7.704 1.00 70.50 77 GLY A C 1
ATOM 595 O O . GLY A 1 77 ? -7.958 14.146 6.485 1.00 70.50 77 GLY A O 1
ATOM 596 N N . GLY A 1 78 ? -8.912 14.961 8.350 1.00 81.81 78 GLY A N 1
ATOM 597 C CA . GLY A 1 78 ? -9.790 15.916 7.667 1.00 81.81 78 GLY A CA 1
ATOM 598 C C . GLY A 1 78 ? -9.048 16.978 6.845 1.00 81.81 78 GLY A C 1
ATOM 599 O O . GLY A 1 78 ? -9.453 17.276 5.719 1.00 81.81 78 GLY A O 1
ATOM 600 N N . GLU A 1 79 ? -7.941 17.520 7.363 1.00 86.25 79 GLU A N 1
ATOM 601 C CA . GLU A 1 79 ? -7.146 18.521 6.641 1.00 86.25 79 GLU A CA 1
ATOM 602 C C . GLU A 1 79 ? -6.517 17.924 5.377 1.00 86.25 79 GLU A C 1
ATOM 604 O O . GLU A 1 79 ? -6.720 18.446 4.279 1.00 86.25 79 GLU A O 1
ATOM 609 N N . LEU A 1 80 ? -5.801 16.801 5.507 1.00 91.31 80 LEU A N 1
ATOM 610 C CA . LEU A 1 80 ? -5.176 16.145 4.361 1.00 91.31 80 LEU A CA 1
ATOM 611 C C . LEU A 1 80 ? -6.218 15.637 3.358 1.00 91.31 80 LEU A C 1
ATOM 613 O O . LEU A 1 80 ? -6.019 15.789 2.155 1.00 91.31 80 LEU A O 1
ATOM 617 N N . GLN A 1 81 ? -7.339 15.090 3.833 1.00 94.50 81 GLN A N 1
ATOM 618 C CA . GLN A 1 81 ? -8.451 14.684 2.975 1.00 94.50 81 GLN A CA 1
ATOM 619 C C . GLN A 1 81 ? -8.959 15.870 2.137 1.00 94.50 81 GLN A C 1
ATOM 621 O O . GLN A 1 81 ? -9.084 15.746 0.922 1.00 94.50 81 GLN A O 1
ATOM 626 N N . SER A 1 82 ? -9.121 17.048 2.749 1.00 94.19 82 SER A N 1
ATOM 627 C CA . SER A 1 82 ? -9.533 18.271 2.041 1.00 94.19 82 SER A CA 1
ATOM 628 C C . SER A 1 82 ? -8.492 18.748 1.020 1.00 94.19 82 SER A C 1
ATOM 630 O O . SER A 1 82 ? -8.842 19.259 -0.045 1.00 94.19 82 SER A O 1
ATOM 632 N N . VAL A 1 83 ? -7.193 18.615 1.326 1.00 95.44 83 VAL A N 1
ATOM 633 C CA . VAL A 1 83 ? -6.117 18.919 0.364 1.00 95.44 83 VAL A CA 1
ATOM 634 C C . VAL A 1 83 ? -6.171 17.958 -0.822 1.00 95.44 83 VAL A C 1
ATOM 636 O O . VAL A 1 83 ? -6.061 18.405 -1.963 1.00 95.44 83 VAL A O 1
ATOM 639 N N . LEU A 1 84 ? -6.360 16.661 -0.567 1.00 96.62 84 LEU A N 1
ATOM 640 C CA . LEU A 1 84 ? -6.466 15.644 -1.609 1.00 96.62 84 LEU A CA 1
ATOM 641 C C . LEU A 1 84 ? -7.671 15.889 -2.510 1.00 96.62 84 LEU A C 1
ATOM 643 O O . LEU A 1 84 ? -7.510 15.847 -3.721 1.00 96.62 84 LEU A O 1
ATOM 647 N N . GLU A 1 85 ? -8.837 16.205 -1.954 1.00 97.19 85 GLU A N 1
ATOM 648 C CA . GLU A 1 85 ? -10.048 16.510 -2.726 1.00 97.19 85 GLU A CA 1
ATOM 649 C C . GLU A 1 85 ? -9.836 17.702 -3.666 1.00 97.19 85 GLU A C 1
ATOM 651 O O . GLU A 1 85 ? -10.028 17.564 -4.874 1.00 97.19 85 GLU A O 1
ATOM 656 N N . ARG A 1 86 ? -9.302 18.825 -3.162 1.00 97.25 86 ARG A N 1
ATOM 657 C CA . ARG A 1 86 ? -8.946 19.984 -4.007 1.00 97.25 86 ARG A CA 1
ATOM 658 C C . ARG A 1 86 ? -7.921 19.632 -5.083 1.00 97.25 86 ARG A C 1
ATOM 660 O O . ARG A 1 86 ? -8.001 20.118 -6.212 1.00 97.25 86 ARG A O 1
ATOM 667 N N . TYR A 1 87 ? -6.937 18.805 -4.734 1.00 97.06 87 TYR A N 1
ATOM 668 C CA . TYR A 1 87 ? -5.944 18.316 -5.683 1.00 97.06 87 TYR A CA 1
ATOM 669 C C . TYR A 1 87 ? -6.600 17.467 -6.785 1.00 97.06 87 TYR A C 1
ATOM 671 O O . TYR A 1 87 ? -6.331 17.676 -7.968 1.00 97.06 87 TYR A O 1
ATOM 679 N N . GLY A 1 88 ? -7.502 16.558 -6.411 1.00 97.38 88 GLY A N 1
ATOM 680 C CA . GLY A 1 88 ? -8.271 15.718 -7.325 1.00 97.38 88 GLY A CA 1
ATOM 681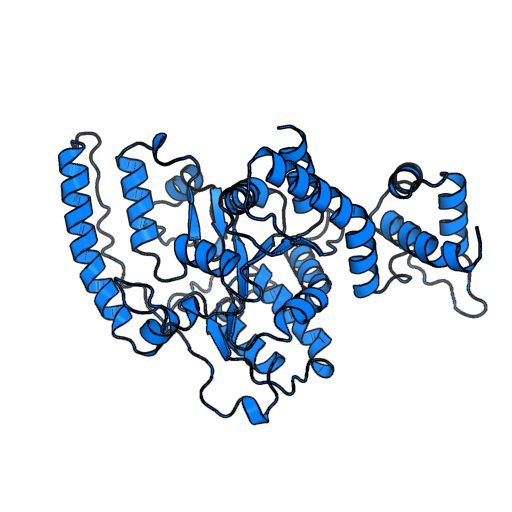 C C . GLY A 1 88 ? -9.138 16.525 -8.281 1.00 97.38 88 GLY A C 1
ATOM 682 O O . GLY A 1 88 ? -9.076 16.293 -9.485 1.00 97.38 88 GLY A O 1
ATOM 683 N N . GLU A 1 89 ? -9.862 17.526 -7.776 1.00 97.50 89 GLU A N 1
ATOM 684 C CA . GLU A 1 89 ? -10.658 18.452 -8.589 1.00 97.50 89 GLU A CA 1
ATOM 685 C C . GLU A 1 89 ? -9.792 19.194 -9.613 1.00 97.50 89 GLU A C 1
ATOM 687 O O . GLU A 1 89 ? -10.101 19.215 -10.808 1.00 97.50 89 GLU A O 1
ATOM 692 N N . ARG A 1 90 ? -8.657 19.756 -9.173 1.00 96.69 90 ARG A N 1
ATOM 693 C CA . ARG A 1 90 ? -7.734 20.494 -10.047 1.00 96.69 90 ARG A CA 1
ATOM 694 C C . ARG A 1 90 ? -7.160 19.618 -11.160 1.00 96.69 90 ARG A C 1
ATOM 696 O O . ARG A 1 90 ? -7.006 20.078 -12.291 1.00 96.69 90 ARG A O 1
ATOM 703 N N . HIS A 1 91 ? -6.827 18.372 -10.836 1.00 96.56 91 HIS A N 1
ATOM 704 C CA . HIS A 1 91 ? -6.203 17.428 -11.762 1.00 96.56 91 HIS A CA 1
ATOM 705 C C . HIS A 1 91 ? -7.201 16.501 -12.470 1.00 96.56 91 HIS A C 1
ATOM 707 O O . HIS A 1 91 ? -6.770 15.667 -13.264 1.00 96.56 91 HIS A O 1
ATOM 713 N N . LYS A 1 92 ? -8.511 16.679 -12.241 1.00 97.62 92 LYS A N 1
ATOM 714 C CA . LYS A 1 92 ? -9.599 15.868 -12.813 1.00 97.62 92 LYS A CA 1
ATOM 715 C C . LYS A 1 92 ? -9.403 14.364 -12.580 1.00 97.62 92 LYS A C 1
ATOM 717 O O . LYS A 1 92 ? -9.523 13.571 -13.510 1.00 97.62 92 LYS A O 1
ATOM 722 N N . LEU A 1 93 ? -9.052 13.987 -11.353 1.00 97.44 93 LEU A N 1
ATOM 723 C CA . LEU A 1 93 ? -8.937 12.578 -10.964 1.00 97.44 93 LEU A CA 1
ATOM 724 C C . LEU A 1 93 ? -10.340 11.974 -10.773 1.00 97.44 93 LEU A C 1
ATOM 726 O O . LEU A 1 93 ? -11.216 12.661 -10.249 1.00 97.44 93 LEU A O 1
ATOM 730 N N . ASP A 1 94 ? -10.559 10.705 -11.152 1.00 97.62 94 ASP A N 1
ATOM 731 C CA . ASP A 1 94 ? -11.870 10.052 -10.947 1.00 97.62 94 ASP A CA 1
ATOM 732 C C . ASP A 1 94 ? -12.143 9.839 -9.448 1.00 97.62 94 ASP A C 1
ATOM 734 O O . ASP A 1 94 ? -13.291 9.847 -9.008 1.00 97.62 94 ASP A O 1
ATOM 738 N N . PHE A 1 95 ? -11.083 9.642 -8.658 1.00 97.81 95 PHE A N 1
ATOM 739 C CA . PHE A 1 95 ? -11.135 9.588 -7.202 1.00 97.81 95 PHE A CA 1
ATOM 740 C C . PHE A 1 95 ? -9.818 10.045 -6.569 1.00 97.81 95 PHE A C 1
ATOM 742 O O . PHE A 1 95 ? -8.766 10.105 -7.208 1.00 97.81 95 PHE A O 1
ATOM 749 N N . VAL A 1 96 ? -9.883 10.313 -5.267 1.00 97.69 96 VAL A N 1
ATOM 750 C CA . VAL A 1 96 ? -8.722 10.540 -4.401 1.00 97.69 96 VAL A CA 1
ATOM 751 C C . VAL A 1 96 ? -8.739 9.526 -3.258 1.00 97.69 96 VAL A C 1
ATOM 753 O O . VAL A 1 96 ? -9.821 9.055 -2.892 1.00 97.69 96 VAL A O 1
ATOM 756 N N . PRO A 1 97 ? -7.581 9.149 -2.688 1.00 97.75 97 PRO A N 1
ATOM 757 C CA . PRO A 1 97 ? -7.568 8.167 -1.619 1.00 97.75 97 PRO A CA 1
ATOM 758 C C . PRO A 1 97 ? -8.306 8.680 -0.387 1.00 97.75 97 PRO A C 1
ATOM 760 O O . PRO A 1 97 ? -8.149 9.838 -0.002 1.00 97.75 97 PRO A O 1
ATOM 763 N N . LYS A 1 98 ? -9.022 7.783 0.294 1.00 96.56 98 LYS A N 1
ATOM 764 C CA . LYS A 1 98 ? -9.474 8.042 1.662 1.00 96.56 98 LYS A CA 1
ATOM 765 C C . LYS A 1 98 ? -8.324 7.797 2.635 1.00 96.56 98 LYS A C 1
ATOM 767 O O . LYS A 1 98 ? -7.746 6.706 2.633 1.00 96.56 98 LYS A O 1
ATOM 772 N N . VAL A 1 99 ? -8.008 8.794 3.456 1.00 94.75 99 VAL A N 1
ATOM 773 C CA . VAL A 1 99 ? -6.849 8.757 4.358 1.00 94.75 99 VAL A CA 1
ATOM 774 C C . VAL A 1 99 ? -7.224 8.318 5.768 1.00 94.75 99 VAL A C 1
ATOM 776 O O . VAL A 1 99 ? -8.239 8.740 6.321 1.00 94.75 99 VAL A O 1
ATOM 779 N N . TYR A 1 100 ? -6.355 7.502 6.361 1.00 92.81 100 TYR A N 1
ATOM 780 C CA . TYR A 1 100 ? -6.425 7.069 7.747 1.00 92.81 100 TYR A CA 1
ATOM 781 C C . TYR A 1 100 ? -5.057 7.220 8.403 1.00 92.81 100 TYR A C 1
ATOM 783 O O . TYR A 1 100 ? -4.052 6.706 7.906 1.00 92.81 100 TYR A O 1
ATOM 791 N N . LEU A 1 101 ? -5.031 7.926 9.528 1.00 89.31 101 LEU A N 1
ATOM 792 C CA . LEU A 1 101 ? -3.813 8.291 10.226 1.00 89.31 101 LEU A CA 1
ATOM 793 C C . LEU A 1 101 ? -3.530 7.326 11.381 1.00 89.31 101 LEU A C 1
ATOM 795 O O . LEU A 1 101 ? -4.335 7.173 12.299 1.00 89.31 101 LEU A O 1
ATOM 799 N N . GLY A 1 102 ? -2.379 6.666 11.317 1.00 82.69 102 GLY A N 1
ATOM 800 C CA . GLY A 1 102 ? -1.831 5.842 12.382 1.00 82.69 102 GLY A CA 1
ATOM 801 C C . GLY A 1 102 ? -0.945 6.661 13.305 1.00 82.69 102 GLY A C 1
ATOM 802 O O . GLY A 1 102 ? -0.120 7.459 12.853 1.00 82.69 102 GLY A O 1
ATOM 803 N N . VAL A 1 103 ? -1.098 6.428 14.607 1.00 70.69 103 VAL A N 1
ATOM 804 C CA . VAL A 1 103 ? -0.280 7.068 15.635 1.00 70.69 103 VAL A CA 1
ATOM 805 C C . VAL A 1 103 ? 1.140 6.522 15.534 1.00 70.69 103 VAL A C 1
ATOM 807 O O . VAL A 1 103 ? 1.359 5.319 15.662 1.00 70.69 103 VAL A O 1
ATOM 810 N N . THR A 1 104 ? 2.113 7.409 15.376 1.00 62.53 104 THR A N 1
ATOM 811 C CA . THR A 1 104 ? 3.517 7.076 15.601 1.00 62.53 104 THR A CA 1
ATOM 812 C C . THR A 1 104 ? 4.072 8.005 16.659 1.00 62.53 104 THR A C 1
ATOM 814 O O . THR A 1 104 ? 3.984 9.224 16.510 1.00 62.53 104 THR A O 1
ATOM 817 N N . GLU A 1 105 ? 4.587 7.430 17.745 1.00 55.41 105 GLU A N 1
ATOM 818 C CA . GLU A 1 105 ? 5.288 8.179 18.783 1.00 55.41 105 GLU A CA 1
ATOM 819 C C . GLU A 1 105 ? 6.472 8.946 18.174 1.00 55.41 105 GLU A C 1
ATOM 821 O O . GLU A 1 105 ? 7.057 8.486 17.198 1.00 55.41 105 GLU A O 1
ATOM 826 N N . SER A 1 106 ? 6.723 10.139 18.729 1.00 55.06 106 SER A N 1
ATOM 827 C CA . SER A 1 106 ? 7.987 10.893 18.763 1.00 55.06 106 SER A CA 1
ATOM 828 C C . SER A 1 106 ? 9.029 10.575 17.677 1.00 55.06 106 SER A C 1
ATOM 830 O O . SER A 1 106 ? 9.509 9.453 17.574 1.00 55.06 106 SER A O 1
ATOM 832 N N . ASP A 1 107 ? 9.541 11.607 16.997 1.00 57.12 107 ASP A N 1
ATOM 833 C CA . ASP A 1 107 ? 10.667 11.495 16.047 1.00 57.12 107 ASP A CA 1
ATOM 834 C C . ASP A 1 107 ? 11.932 10.801 16.625 1.00 57.12 107 ASP A C 1
ATOM 836 O O . ASP A 1 107 ? 12.811 10.409 15.862 1.00 57.12 107 ASP A O 1
ATOM 840 N N . ASN A 1 108 ? 12.020 10.618 17.952 1.00 58.44 108 ASN A N 1
ATOM 841 C CA . ASN A 1 108 ? 13.106 9.903 18.638 1.00 58.44 108 ASN A CA 1
ATOM 842 C C . ASN A 1 108 ? 12.929 8.375 18.744 1.00 58.44 108 ASN A C 1
ATOM 844 O O . ASN A 1 108 ? 13.841 7.699 19.222 1.00 58.44 108 ASN A O 1
ATOM 848 N N . ASP A 1 109 ? 11.782 7.817 18.360 1.00 67.31 109 ASP A N 1
ATOM 849 C CA . ASP A 1 109 ? 11.554 6.375 18.439 1.00 67.31 109 ASP A CA 1
ATOM 850 C C . ASP A 1 109 ? 12.310 5.630 17.333 1.00 67.31 109 ASP A C 1
ATOM 852 O O . ASP A 1 109 ? 12.472 6.116 16.210 1.00 67.31 109 ASP A O 1
ATOM 856 N N . SER A 1 110 ? 12.751 4.402 17.627 1.00 82.19 110 SER A N 1
ATOM 857 C CA . SER A 1 110 ? 13.325 3.546 16.585 1.00 82.19 110 SER A CA 1
ATOM 858 C C . SER A 1 110 ? 12.301 3.293 15.472 1.00 82.19 110 SER A C 1
ATOM 860 O O . SER A 1 110 ? 11.099 3.162 15.722 1.00 82.19 110 SER A O 1
ATOM 862 N N . TRP A 1 111 ? 12.780 3.174 14.233 1.00 82.56 111 TRP A N 1
ATOM 863 C CA . TRP A 1 111 ? 11.929 2.911 13.070 1.00 82.56 111 TRP A CA 1
ATOM 864 C C . TRP A 1 111 ? 10.997 1.706 13.268 1.00 82.56 111 TRP A C 1
ATOM 866 O O . TRP A 1 111 ? 9.817 1.765 12.929 1.00 82.56 111 TRP A O 1
ATOM 876 N N . ASP A 1 112 ? 11.496 0.621 13.859 1.00 81.94 112 ASP A N 1
ATOM 877 C CA . ASP A 1 112 ? 10.695 -0.585 14.067 1.00 81.94 112 ASP A CA 1
ATOM 878 C C . ASP A 1 112 ? 9.598 -0.381 15.126 1.00 81.94 112 ASP A C 1
ATOM 880 O O . ASP A 1 112 ? 8.482 -0.872 14.945 1.00 81.94 112 ASP A O 1
ATOM 884 N N . MET A 1 113 ? 9.866 0.382 16.195 1.00 82.44 113 MET A N 1
ATOM 885 C CA . MET A 1 113 ? 8.836 0.762 17.173 1.00 82.44 113 MET A CA 1
ATOM 886 C C . MET A 1 113 ? 7.759 1.632 16.534 1.00 82.44 113 MET A C 1
ATOM 888 O O . MET A 1 113 ? 6.569 1.401 16.746 1.00 82.44 113 MET A O 1
ATOM 892 N N . ARG A 1 114 ? 8.181 2.581 15.697 1.00 83.81 114 ARG A N 1
ATOM 893 C CA . ARG A 1 114 ? 7.297 3.456 14.934 1.00 83.81 114 ARG A CA 1
ATOM 894 C C . ARG A 1 114 ? 6.356 2.655 14.032 1.00 83.81 114 ARG A C 1
ATOM 896 O O . ARG A 1 114 ? 5.143 2.834 14.098 1.00 83.81 114 ARG A O 1
ATOM 903 N N . VAL A 1 115 ? 6.904 1.741 13.227 1.00 88.75 115 VAL A N 1
ATOM 904 C CA . VAL A 1 115 ? 6.118 0.861 12.347 1.00 88.75 115 VAL A CA 1
ATOM 905 C C . VAL A 1 115 ? 5.163 -0.005 13.167 1.00 88.75 115 VAL A C 1
ATOM 907 O O . VAL A 1 115 ? 3.986 -0.076 12.822 1.00 88.75 115 VAL A O 1
ATOM 910 N N . LYS A 1 116 ? 5.636 -0.593 14.275 1.00 87.19 116 LYS A N 1
ATOM 911 C CA . LYS A 1 116 ? 4.817 -1.414 15.178 1.00 87.19 116 LYS A CA 1
ATOM 912 C C . LYS A 1 116 ? 3.614 -0.646 15.733 1.00 87.19 116 LYS A C 1
ATOM 914 O O . LYS A 1 116 ? 2.487 -1.137 15.669 1.00 87.19 116 LYS A O 1
ATOM 919 N N . ALA A 1 117 ? 3.850 0.550 16.271 1.00 84.31 117 ALA A N 1
ATOM 920 C CA . ALA A 1 117 ? 2.804 1.408 16.824 1.00 84.31 117 ALA A CA 1
ATOM 921 C C . ALA A 1 117 ? 1.784 1.816 15.749 1.00 84.31 117 ALA A C 1
ATOM 923 O O . ALA A 1 117 ? 0.577 1.719 15.977 1.00 84.31 117 ALA A O 1
ATOM 924 N N . TRP A 1 118 ? 2.268 2.175 14.554 1.00 90.69 118 TRP A N 1
ATOM 925 C CA . TRP A 1 118 ? 1.429 2.505 13.403 1.00 90.69 118 TRP A CA 1
ATOM 926 C C . TRP A 1 118 ? 0.475 1.359 13.041 1.00 90.69 118 TRP A C 1
ATOM 928 O O . TRP A 1 118 ? -0.732 1.582 12.921 1.00 90.69 118 TRP A O 1
ATOM 938 N N . GLY A 1 119 ? 0.979 0.126 12.916 1.00 91.50 119 GLY A N 1
ATOM 939 C CA . GLY A 1 119 ? 0.137 -1.002 12.516 1.00 91.50 119 GLY A CA 1
ATOM 940 C C . GLY A 1 119 ? -0.865 -1.411 13.596 1.00 91.50 119 GLY A C 1
ATOM 941 O O . GLY A 1 119 ? -2.012 -1.718 13.277 1.00 91.50 119 GLY A O 1
ATOM 942 N N . GLN A 1 120 ? -0.486 -1.333 14.875 1.00 87.62 120 GLN A N 1
ATOM 943 C CA . GLN A 1 120 ? -1.413 -1.559 15.991 1.00 87.62 120 GLN A CA 1
ATOM 944 C C . GLN A 1 120 ? -2.539 -0.521 16.027 1.00 87.62 120 GLN A C 1
ATOM 946 O O . GLN A 1 120 ? -3.697 -0.875 16.242 1.00 87.62 120 GLN A O 1
ATOM 951 N N . ALA A 1 121 ? -2.208 0.750 15.789 1.00 84.00 121 ALA A N 1
ATOM 952 C CA . ALA A 1 121 ? -3.177 1.836 15.765 1.00 84.00 121 ALA A CA 1
ATOM 953 C C . ALA A 1 121 ? -4.180 1.686 14.607 1.00 84.00 121 ALA A C 1
ATOM 955 O O . ALA A 1 121 ? -5.374 1.911 14.786 1.00 84.00 121 ALA A O 1
ATOM 956 N N . LEU A 1 122 ? -3.715 1.277 13.424 1.00 91.06 122 LEU A N 1
ATOM 957 C CA . LEU A 1 122 ? -4.549 1.199 12.220 1.00 91.06 122 LEU A CA 1
ATOM 958 C C . LEU A 1 122 ? -5.260 -0.138 12.021 1.00 91.06 122 LEU A C 1
ATOM 960 O O . LEU A 1 122 ? -6.161 -0.215 11.187 1.00 91.06 122 LEU A O 1
ATOM 964 N N . ALA A 1 123 ? -4.913 -1.176 12.778 1.00 89.94 123 ALA A N 1
ATOM 965 C CA . ALA A 1 123 ? -5.542 -2.486 12.654 1.00 89.94 123 ALA A CA 1
ATOM 966 C C . ALA A 1 123 ? -7.079 -2.485 12.809 1.00 89.94 123 ALA A C 1
ATOM 968 O O . ALA A 1 123 ? -7.720 -3.152 12.000 1.00 89.94 123 ALA A O 1
ATOM 969 N N . PRO A 1 124 ? -7.714 -1.726 13.729 1.00 85.56 124 PRO A N 1
ATOM 970 C CA . PRO A 1 124 ? -9.178 -1.631 13.791 1.00 85.56 124 PRO A CA 1
ATOM 971 C C . PRO A 1 124 ? -9.797 -1.050 12.517 1.00 85.56 124 PRO A C 1
ATOM 973 O O . PRO A 1 124 ? -10.811 -1.538 12.031 1.00 85.56 124 PRO A O 1
ATOM 976 N N . ILE A 1 125 ? -9.156 -0.032 11.940 1.00 90.00 125 ILE A N 1
ATOM 977 C CA . ILE A 1 125 ? -9.609 0.586 10.689 1.00 90.00 125 ILE A CA 1
ATOM 978 C C . ILE A 1 125 ? -9.444 -0.391 9.530 1.00 90.00 125 ILE A C 1
ATOM 980 O O . ILE A 1 125 ? -10.346 -0.534 8.709 1.00 90.00 125 ILE A O 1
ATOM 984 N N . LEU A 1 126 ? -8.297 -1.071 9.463 1.00 92.88 126 LEU A N 1
ATOM 985 C CA . LEU A 1 126 ? -8.067 -2.108 8.468 1.00 92.88 126 LEU A CA 1
ATOM 986 C C . LEU A 1 126 ? -9.133 -3.200 8.580 1.00 92.88 126 LEU A C 1
ATOM 988 O O . LEU A 1 126 ? -9.699 -3.590 7.565 1.00 92.88 126 LEU A O 1
ATOM 992 N N . PHE A 1 127 ? -9.430 -3.650 9.799 1.00 90.62 127 PHE A N 1
ATOM 993 C CA . PHE A 1 127 ? -10.476 -4.625 10.062 1.00 90.62 127 PHE A CA 1
ATOM 994 C C . PHE A 1 127 ? -11.835 -4.153 9.535 1.00 90.62 127 PHE A C 1
ATOM 996 O O . PHE A 1 127 ? -12.481 -4.870 8.778 1.00 90.62 127 PHE A O 1
ATOM 1003 N N . ASP A 1 128 ? -12.233 -2.919 9.846 1.00 87.94 128 ASP A N 1
ATOM 1004 C CA . ASP A 1 128 ? -13.482 -2.337 9.353 1.00 87.94 128 ASP A CA 1
ATOM 1005 C C . ASP A 1 128 ? -13.554 -2.227 7.825 1.00 87.94 128 ASP A C 1
ATOM 1007 O O . ASP A 1 128 ? -14.645 -2.330 7.263 1.00 87.94 128 ASP A O 1
ATOM 1011 N N . LEU A 1 129 ? -12.419 -2.036 7.148 1.00 92.94 129 LEU A N 1
ATOM 1012 C CA . LEU A 1 129 ? -12.350 -2.026 5.685 1.00 92.94 129 LEU A CA 1
ATOM 1013 C C . LEU A 1 129 ? -12.531 -3.423 5.083 1.00 92.94 129 LEU A C 1
ATOM 1015 O O . LEU A 1 129 ? -13.135 -3.544 4.020 1.00 92.94 129 LEU A O 1
ATOM 1019 N N . ILE A 1 130 ? -12.002 -4.463 5.735 1.00 92.31 130 ILE A N 1
ATOM 1020 C CA . ILE A 1 130 ? -11.925 -5.816 5.159 1.00 92.31 130 ILE A CA 1
ATOM 1021 C C . ILE A 1 130 ? -12.928 -6.814 5.744 1.00 92.31 130 ILE A C 1
ATOM 1023 O O . ILE A 1 130 ? -13.025 -7.929 5.239 1.00 92.31 130 ILE A O 1
ATOM 1027 N N . LYS A 1 131 ? -13.699 -6.435 6.770 1.00 87.31 131 LYS A N 1
ATOM 1028 C CA . LYS A 1 131 ? -14.653 -7.323 7.462 1.00 87.31 131 LYS A CA 1
ATOM 1029 C C . LYS A 1 131 ? -15.714 -7.954 6.564 1.00 87.31 131 LYS A C 1
ATOM 1031 O O . LYS A 1 131 ? -16.240 -9.018 6.875 1.00 87.31 131 LYS A O 1
ATOM 1036 N N . ASP A 1 132 ? -16.034 -7.285 5.460 1.00 87.25 132 ASP A N 1
ATOM 1037 C CA . ASP A 1 132 ? -17.019 -7.739 4.480 1.00 87.25 132 ASP A CA 1
ATOM 1038 C C . ASP A 1 132 ? -16.372 -8.232 3.176 1.00 87.25 132 ASP A C 1
ATOM 1040 O O . ASP A 1 132 ? -17.075 -8.398 2.172 1.00 87.25 132 ASP A O 1
ATOM 1044 N N . CYS A 1 133 ? -15.049 -8.418 3.152 1.00 90.94 133 CYS A N 1
ATOM 1045 C CA . CYS A 1 133 ? -14.354 -9.016 2.018 1.00 90.94 133 CYS A CA 1
ATOM 1046 C C . CYS A 1 133 ? -14.607 -10.524 1.974 1.00 90.94 133 CYS A C 1
ATOM 1048 O O . CYS A 1 133 ? -14.692 -11.202 2.993 1.00 90.94 133 CYS A O 1
ATOM 1050 N N . THR A 1 134 ? -14.693 -11.055 0.764 1.00 91.25 134 THR A N 1
ATOM 1051 C CA . THR A 1 134 ? -14.725 -12.489 0.463 1.00 91.25 134 THR A CA 1
ATOM 1052 C C . THR A 1 134 ? -13.430 -12.950 -0.192 1.00 91.25 134 THR A C 1
ATOM 1054 O O . THR A 1 134 ? -13.054 -14.114 -0.045 1.00 91.25 134 THR A O 1
ATOM 1057 N N . LEU A 1 135 ? -12.726 -12.033 -0.863 1.00 93.19 135 LEU A N 1
ATOM 1058 C CA . LEU A 1 135 ? -11.467 -12.288 -1.544 1.00 93.19 135 LEU A CA 1
ATOM 1059 C C . LEU A 1 135 ? -10.470 -11.153 -1.278 1.00 93.19 135 LEU A C 1
ATOM 1061 O O . LEU A 1 135 ? -10.716 -10.002 -1.630 1.00 93.19 135 LEU A O 1
ATOM 1065 N N . LEU A 1 136 ? -9.343 -11.470 -0.647 1.00 94.00 136 LEU A N 1
ATOM 1066 C CA . LEU A 1 136 ? -8.339 -10.506 -0.201 1.00 94.00 136 LEU A CA 1
ATOM 1067 C C . LEU A 1 136 ? -6.956 -10.904 -0.716 1.00 94.00 136 LEU A C 1
ATOM 1069 O O . LEU A 1 136 ? -6.583 -12.075 -0.665 1.00 94.00 136 LEU A O 1
ATOM 1073 N N . THR A 1 137 ? -6.158 -9.925 -1.131 1.00 94.25 137 THR A N 1
ATOM 1074 C CA . THR A 1 137 ? -4.715 -10.123 -1.289 1.00 94.25 137 THR A CA 1
ATOM 1075 C C . THR A 1 137 ? -3.927 -9.212 -0.363 1.00 94.25 137 THR A C 1
ATOM 1077 O O . THR A 1 137 ? -4.361 -8.105 -0.033 1.00 94.25 137 THR A O 1
ATOM 1080 N N . ILE A 1 138 ? -2.771 -9.690 0.085 1.00 93.69 138 ILE A N 1
ATOM 1081 C CA . ILE A 1 138 ? -1.869 -8.960 0.972 1.00 93.69 138 ILE A CA 1
ATOM 1082 C C . ILE A 1 138 ? -0.457 -8.985 0.402 1.00 93.69 138 ILE A C 1
ATOM 1084 O O . ILE A 1 138 ? -0.014 -9.999 -0.127 1.00 93.69 138 ILE A O 1
ATOM 1088 N N . GLY A 1 139 ? 0.243 -7.862 0.512 1.00 91.00 139 GLY A N 1
ATOM 1089 C CA . GLY A 1 139 ? 1.649 -7.718 0.172 1.00 91.00 139 GLY A CA 1
ATOM 1090 C C . GLY A 1 139 ? 2.569 -8.319 1.227 1.00 91.00 139 GLY A C 1
ATOM 1091 O O . GLY A 1 139 ? 2.214 -9.245 1.951 1.00 91.00 139 GLY A O 1
ATOM 1092 N N . TRP A 1 140 ? 3.777 -7.778 1.312 1.00 87.44 140 TRP A N 1
ATO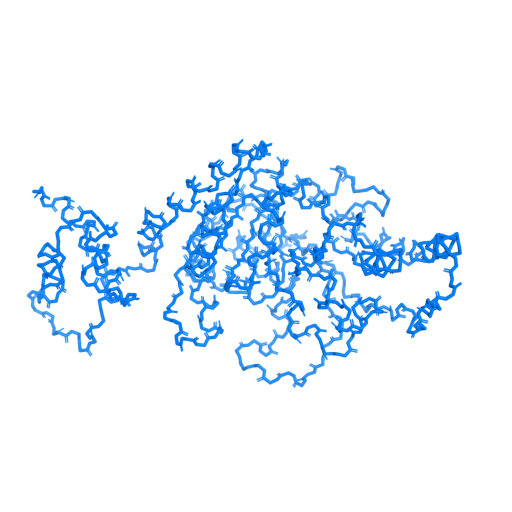M 1093 C CA . TRP A 1 140 ? 4.838 -8.276 2.184 1.00 87.44 140 TRP A CA 1
ATOM 1094 C C . TRP A 1 140 ? 5.514 -7.140 2.961 1.00 87.44 140 TRP A C 1
ATOM 1096 O O . TRP A 1 140 ? 5.193 -5.961 2.798 1.00 87.44 140 TRP A O 1
ATOM 1106 N N . GLY A 1 141 ? 6.462 -7.492 3.824 1.00 86.38 141 GLY A N 1
ATOM 1107 C CA . GLY A 1 141 ? 7.325 -6.539 4.515 1.00 86.38 141 GLY A CA 1
ATOM 1108 C C . GLY A 1 141 ? 6.774 -6.018 5.845 1.00 86.38 141 GLY A C 1
ATOM 1109 O O . GLY A 1 141 ? 5.672 -6.346 6.285 1.00 86.38 141 GLY A O 1
ATOM 1110 N N . ARG A 1 142 ? 7.587 -5.187 6.510 1.00 87.44 142 ARG A N 1
ATOM 1111 C CA . ARG A 1 142 ? 7.392 -4.784 7.918 1.00 87.44 142 ARG A CA 1
ATOM 1112 C C . ARG A 1 142 ? 6.078 -4.043 8.172 1.00 87.44 142 ARG A C 1
ATOM 1114 O O . ARG A 1 142 ? 5.458 -4.259 9.206 1.00 87.44 142 ARG A O 1
ATOM 1121 N N . HIS A 1 143 ? 5.627 -3.211 7.230 1.00 90.88 143 HIS A N 1
ATOM 1122 C CA . HIS A 1 143 ? 4.332 -2.535 7.350 1.00 90.88 143 HIS A CA 1
ATOM 1123 C C . HIS A 1 143 ? 3.188 -3.557 7.408 1.00 90.88 143 HIS A C 1
ATOM 1125 O O . HIS A 1 143 ? 2.351 -3.511 8.304 1.00 90.88 143 HIS A O 1
ATOM 1131 N N . MET A 1 144 ? 3.178 -4.527 6.490 1.00 93.25 144 MET A N 1
ATOM 1132 C CA . MET A 1 144 ? 2.121 -5.538 6.440 1.00 93.25 1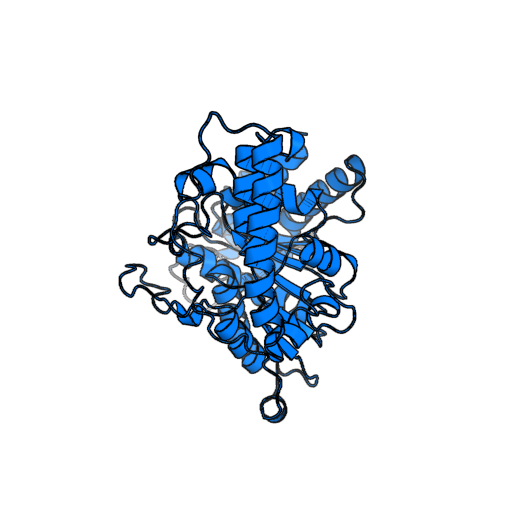44 MET A CA 1
ATOM 1133 C C . MET A 1 144 ? 2.154 -6.420 7.687 1.00 93.25 144 MET A C 1
ATOM 1135 O O . MET A 1 144 ? 1.126 -6.589 8.337 1.00 93.25 144 MET A O 1
ATOM 1139 N N . ARG A 1 145 ? 3.346 -6.877 8.092 1.00 92.44 145 ARG A N 1
ATOM 1140 C CA . ARG A 1 145 ? 3.556 -7.599 9.355 1.00 92.44 145 ARG A CA 1
ATOM 1141 C C . ARG A 1 145 ? 2.974 -6.854 10.550 1.00 92.44 145 ARG A C 1
ATOM 1143 O O . ARG A 1 145 ? 2.215 -7.437 11.316 1.00 92.44 145 ARG A O 1
ATOM 1150 N N . SER A 1 146 ? 3.263 -5.561 10.672 1.00 92.12 146 SER A N 1
ATOM 1151 C CA . SER A 1 146 ? 2.761 -4.765 11.787 1.00 92.12 146 SER A CA 1
ATOM 1152 C C . SER A 1 146 ? 1.239 -4.615 11.799 1.00 92.12 146 SER A C 1
ATOM 1154 O O . SER A 1 146 ? 0.660 -4.549 12.884 1.00 92.12 146 SER A O 1
ATOM 1156 N N . LEU A 1 147 ? 0.586 -4.538 10.636 1.00 93.56 147 LEU A N 1
ATOM 1157 C CA . LEU A 1 147 ? -0.877 -4.524 10.557 1.00 93.56 147 LEU A CA 1
ATOM 1158 C C . LEU A 1 147 ? -1.462 -5.872 10.989 1.00 93.56 147 LEU A C 1
ATOM 1160 O O . LEU A 1 147 ? -2.414 -5.899 11.764 1.00 93.56 147 LEU A O 1
ATOM 1164 N N . VAL A 1 148 ? -0.869 -6.985 10.543 1.00 92.69 148 VAL A N 1
ATOM 1165 C CA . VAL A 1 148 ? -1.280 -8.342 10.943 1.00 92.69 148 VAL A CA 1
ATOM 1166 C C . VAL A 1 148 ? -1.092 -8.558 12.447 1.00 92.69 148 VAL A C 1
ATOM 1168 O O . VAL A 1 148 ? -1.987 -9.078 13.112 1.00 92.69 148 VAL A O 1
ATOM 1171 N N . ASP A 1 149 ? 0.023 -8.093 13.014 1.00 90.31 149 ASP A N 1
ATOM 1172 C CA . ASP A 1 149 ? 0.246 -8.096 14.464 1.00 90.31 149 ASP A CA 1
ATOM 1173 C C . ASP A 1 149 ? -0.790 -7.261 15.210 1.00 90.31 149 ASP A C 1
ATOM 1175 O O . ASP A 1 149 ? -1.275 -7.681 16.260 1.00 90.31 149 ASP A O 1
ATOM 1179 N N . GLY A 1 150 ? -1.160 -6.104 14.660 1.00 89.62 150 GLY A N 1
ATOM 1180 C CA . GLY A 1 150 ? -2.255 -5.299 15.180 1.00 89.62 150 GLY A CA 1
ATOM 1181 C C . GLY A 1 150 ? -3.571 -6.076 15.180 1.00 89.62 150 GLY A C 1
ATOM 1182 O O . GLY A 1 150 ? -4.195 -6.195 16.229 1.00 89.62 150 GLY A O 1
ATOM 1183 N N . LEU A 1 151 ? -3.960 -6.679 14.051 1.00 89.12 151 LEU A N 1
ATOM 1184 C CA . LEU A 1 151 ? -5.180 -7.492 13.933 1.00 89.12 151 LEU A CA 1
ATOM 1185 C C . LEU A 1 151 ? -5.204 -8.650 14.936 1.00 89.12 151 LEU A C 1
ATOM 1187 O O . LEU A 1 151 ? -6.249 -8.944 15.511 1.00 89.12 151 LEU A O 1
ATOM 1191 N N . ARG A 1 152 ? -4.054 -9.278 15.208 1.00 86.50 152 ARG A N 1
ATOM 1192 C CA . ARG A 1 152 ? -3.939 -10.351 16.205 1.00 86.50 152 ARG A CA 1
ATOM 1193 C C . ARG A 1 152 ? -4.350 -9.899 17.608 1.00 86.50 152 ARG A C 1
ATOM 1195 O O . ARG A 1 152 ? -4.943 -10.687 18.340 1.00 86.50 152 ARG A O 1
ATOM 1202 N N . LEU A 1 153 ? -4.085 -8.648 17.978 1.00 81.69 153 LEU A N 1
ATOM 1203 C CA . LEU A 1 153 ? -4.512 -8.100 19.272 1.00 81.69 153 LEU A CA 1
ATOM 1204 C C . LEU A 1 153 ? -6.038 -7.946 19.363 1.00 81.69 153 LEU A C 1
ATOM 1206 O O . LEU A 1 153 ? -6.590 -8.029 20.456 1.00 81.69 153 LEU A O 1
ATOM 1210 N N . PHE A 1 154 ? -6.713 -7.794 18.222 1.00 70.69 154 PHE A N 1
ATOM 1211 C CA . PHE A 1 154 ? -8.173 -7.708 18.108 1.00 70.69 154 PHE A CA 1
ATOM 1212 C C . PHE A 1 154 ? -8.840 -9.069 17.839 1.00 70.69 154 PHE A C 1
ATOM 1214 O O . PHE A 1 154 ? -10.064 -9.174 17.839 1.00 70.69 154 PHE A O 1
ATOM 1221 N N . HIS A 1 155 ? -8.055 -10.138 17.657 1.00 65.62 155 HIS A N 1
ATOM 1222 C CA . HIS A 1 155 ? -8.524 -11.469 17.258 1.00 65.62 155 HIS A CA 1
ATOM 1223 C C . HIS A 1 155 ? -9.716 -12.042 18.055 1.00 65.62 155 HIS A C 1
ATOM 1225 O O . HIS A 1 155 ? -10.560 -12.691 17.434 1.00 65.62 155 HIS A O 1
ATOM 1231 N N . PRO A 1 156 ? -9.860 -11.833 19.385 1.00 60.09 156 PRO A N 1
ATOM 1232 C CA . PRO A 1 156 ? -11.023 -12.341 20.118 1.00 60.09 156 PRO A CA 1
ATOM 1233 C C . PRO A 1 156 ? -12.371 -11.827 19.584 1.00 60.09 156 PRO A C 1
ATOM 1235 O O . PRO A 1 156 ? -13.369 -12.538 19.697 1.00 60.09 156 PRO A O 1
ATOM 1238 N N . GLU A 1 157 ? -12.391 -10.639 18.974 1.00 58.94 157 GLU A N 1
ATOM 1239 C CA . GLU A 1 157 ? -13.590 -9.971 18.450 1.00 58.94 157 GLU A CA 1
ATOM 1240 C C . GLU A 1 157 ? -13.821 -10.240 16.949 1.00 58.94 157 GLU A C 1
ATOM 1242 O O . GLU A 1 157 ? -14.928 -10.068 16.445 1.00 58.94 157 GLU A O 1
ATOM 1247 N N . ILE A 1 158 ? -12.805 -10.735 16.232 1.00 62.72 158 ILE A N 1
ATOM 1248 C CA . ILE A 1 158 ? -12.778 -10.871 14.761 1.00 62.72 158 ILE A CA 1
ATOM 1249 C C . ILE A 1 158 ? -13.406 -12.200 14.270 1.00 62.72 158 ILE A C 1
ATOM 1251 O O . ILE A 1 158 ? -13.080 -12.749 13.218 1.00 62.72 158 ILE A O 1
ATOM 1255 N N . ARG A 1 159 ? -14.369 -12.771 14.997 1.00 59.41 159 ARG A N 1
ATOM 1256 C CA . ARG A 1 159 ? -15.023 -14.007 14.528 1.00 59.41 159 ARG A CA 1
ATOM 1257 C C . ARG A 1 159 ? -16.037 -13.704 13.428 1.00 59.41 159 ARG A C 1
ATOM 1259 O O . ARG A 1 159 ? -17.222 -13.517 13.697 1.00 59.41 159 ARG A O 1
ATOM 1266 N N . HIS A 1 160 ? -15.583 -13.697 12.177 1.00 59.50 160 HIS A N 1
ATOM 1267 C CA . HIS A 1 160 ? -16.480 -13.622 11.032 1.00 59.50 160 HIS A CA 1
ATOM 1268 C C . HIS A 1 160 ? -17.328 -14.883 10.909 1.00 59.50 160 HIS A C 1
ATOM 1270 O O . HIS A 1 160 ? -16.826 -16.002 10.869 1.00 59.50 160 HIS A O 1
ATOM 1276 N N . SER A 1 161 ? -18.636 -14.692 10.756 1.00 55.50 161 SER A N 1
ATOM 1277 C CA . SER A 1 161 ? -19.545 -15.743 10.292 1.00 55.50 161 SER A CA 1
ATOM 1278 C C . SER A 1 161 ? -19.334 -16.083 8.811 1.00 55.50 161 SER A C 1
ATOM 1280 O O . SER A 1 161 ? -19.804 -17.118 8.342 1.00 55.50 161 SER A O 1
ATOM 1282 N N . ARG A 1 162 ? -18.636 -15.215 8.066 1.00 66.25 162 ARG A N 1
ATOM 1283 C CA . ARG A 1 162 ? -18.384 -15.342 6.630 1.00 66.25 162 ARG A CA 1
ATOM 1284 C C . ARG A 1 162 ? -16.952 -15.770 6.346 1.00 66.25 162 ARG A C 1
ATOM 1286 O O . ARG A 1 162 ? -16.025 -15.468 7.085 1.00 66.25 162 ARG A O 1
ATOM 1293 N N . LYS A 1 163 ? -16.817 -16.506 5.252 1.00 79.75 163 LYS A N 1
ATOM 1294 C CA . LYS A 1 163 ? -15.580 -17.121 4.791 1.00 79.75 163 LYS A CA 1
ATOM 1295 C C . LYS A 1 163 ? -14.815 -16.149 3.895 1.00 79.75 163 LYS A C 1
ATOM 1297 O O . LYS A 1 163 ? -15.377 -15.685 2.904 1.00 79.75 163 LYS A O 1
ATOM 1302 N N . VAL A 1 164 ? -13.550 -15.894 4.220 1.00 86.56 164 VAL A N 1
ATOM 1303 C CA . VAL A 1 164 ? -12.653 -15.020 3.449 1.00 86.56 164 VAL A CA 1
ATOM 1304 C C . VAL A 1 164 ? -11.537 -15.858 2.830 1.00 86.56 164 VAL A C 1
ATOM 1306 O O . VAL A 1 164 ? -10.833 -16.573 3.543 1.00 86.56 164 VAL A O 1
ATOM 1309 N N . THR A 1 165 ? -11.366 -15.763 1.512 1.00 89.56 165 THR A N 1
ATOM 1310 C CA . THR A 1 165 ? -10.229 -16.346 0.784 1.00 89.56 165 THR A CA 1
ATOM 1311 C C . THR A 1 165 ? -9.108 -15.321 0.725 1.00 89.56 165 THR A C 1
ATOM 1313 O O . THR A 1 165 ? -9.335 -14.192 0.290 1.00 89.56 165 THR A O 1
ATOM 1316 N N . ILE A 1 166 ? -7.904 -15.703 1.150 1.00 89.38 166 ILE A N 1
ATOM 1317 C CA . ILE A 1 166 ? -6.751 -14.800 1.176 1.00 89.38 166 ILE A CA 1
ATOM 1318 C C . ILE A 1 166 ? -5.597 -15.442 0.424 1.00 89.38 166 ILE A C 1
ATOM 1320 O O . ILE A 1 166 ? -5.279 -16.615 0.628 1.00 89.38 166 ILE A O 1
ATOM 1324 N N . PHE A 1 167 ? -4.970 -14.669 -0.455 1.00 88.12 167 PHE A N 1
ATOM 1325 C CA . PHE A 1 167 ? -3.834 -15.124 -1.242 1.00 88.12 167 PHE A CA 1
ATOM 1326 C C . PHE A 1 167 ? -2.722 -14.082 -1.284 1.00 88.12 167 PHE A C 1
ATOM 1328 O O . PHE A 1 167 ? -2.921 -12.878 -1.099 1.00 88.12 167 PHE A O 1
ATOM 1335 N N . SER A 1 168 ? -1.524 -14.582 -1.533 1.00 85.56 168 SER A N 1
ATOM 1336 C CA . SER A 1 168 ? -0.317 -13.780 -1.605 1.00 85.56 168 SER A CA 1
ATOM 1337 C C . SER A 1 168 ? -0.258 -12.957 -2.891 1.00 85.56 168 SER A C 1
ATOM 1339 O O . SER A 1 168 ? -0.557 -13.460 -3.975 1.00 85.56 168 SER A O 1
ATOM 1341 N N . SER A 1 169 ? 0.170 -11.699 -2.787 1.00 82.94 169 SER A N 1
ATOM 1342 C CA . SER A 1 169 ? 0.399 -10.846 -3.956 1.00 82.94 169 SER A CA 1
ATOM 1343 C C . SER A 1 169 ? 1.763 -11.094 -4.621 1.00 82.94 169 SER A C 1
ATOM 1345 O O . SER A 1 169 ? 2.063 -10.470 -5.644 1.00 82.94 169 SER A O 1
ATOM 1347 N N . TRP A 1 170 ? 2.614 -11.946 -4.028 1.00 77.44 170 TRP A N 1
ATOM 1348 C CA . TRP A 1 170 ? 3.983 -12.208 -4.484 1.00 77.44 170 TRP A CA 1
ATOM 1349 C C . TRP A 1 170 ? 4.524 -13.593 -4.050 1.00 77.44 170 TRP A C 1
ATOM 1351 O O . TRP A 1 170 ? 4.434 -13.937 -2.871 1.00 77.44 170 TRP A O 1
ATOM 1361 N N . PRO A 1 171 ? 5.142 -14.394 -4.943 1.00 64.69 171 PRO A N 1
ATOM 1362 C CA . PRO A 1 171 ? 5.719 -15.688 -4.564 1.00 64.69 171 PRO A CA 1
ATOM 1363 C C . PRO A 1 171 ? 6.794 -15.574 -3.463 1.00 64.69 171 PRO A C 1
ATOM 1365 O O . PRO A 1 171 ? 7.570 -14.620 -3.464 1.00 64.69 171 PRO A O 1
ATOM 1368 N N . PRO A 1 172 ? 6.874 -16.530 -2.519 1.00 58.22 172 PRO A N 1
ATOM 1369 C CA . PRO A 1 172 ? 7.863 -16.503 -1.442 1.00 58.22 172 PRO A CA 1
ATOM 1370 C C . PRO A 1 172 ? 9.279 -16.672 -2.009 1.00 58.22 172 PRO A C 1
ATOM 1372 O O . PRO A 1 172 ? 9.463 -17.261 -3.083 1.00 58.22 172 PRO A O 1
ATOM 1375 N N . ARG A 1 173 ? 10.288 -16.150 -1.301 1.00 59.84 173 ARG A N 1
ATOM 1376 C CA . ARG A 1 173 ? 11.689 -16.346 -1.696 1.00 59.84 173 ARG A CA 1
ATOM 1377 C C . ARG A 1 173 ? 12.121 -17.751 -1.288 1.00 59.84 173 ARG A C 1
ATOM 1379 O O . ARG A 1 173 ? 11.838 -18.195 -0.185 1.00 59.84 173 ARG A O 1
ATOM 1386 N N . LEU A 1 174 ? 12.899 -18.411 -2.141 1.00 40.91 174 LEU A N 1
ATOM 1387 C CA . LEU A 1 174 ? 13.654 -19.602 -1.735 1.00 40.91 174 LEU A CA 1
ATOM 1388 C C . LEU A 1 174 ? 15.057 -19.263 -1.188 1.00 40.91 174 LEU A C 1
ATOM 1390 O O . LEU A 1 174 ? 15.626 -20.063 -0.451 1.00 40.91 174 LEU A O 1
ATOM 1394 N N . SER A 1 175 ? 15.596 -18.059 -1.443 1.00 42.59 175 SER A N 1
ATOM 1395 C CA . SER A 1 175 ? 16.919 -17.650 -0.942 1.00 42.59 175 SER A CA 1
ATOM 1396 C C . SER A 1 175 ? 16.833 -16.613 0.190 1.00 42.59 175 SER A C 1
ATOM 1398 O O . SER A 1 175 ? 16.643 -15.413 -0.053 1.00 42.59 175 SER A O 1
ATOM 1400 N N . VAL A 1 176 ? 17.024 -17.061 1.431 1.00 43.00 176 VAL A N 1
ATOM 1401 C CA . VAL A 1 176 ? 17.279 -16.195 2.593 1.00 43.00 176 VAL A CA 1
ATOM 1402 C C . VAL A 1 176 ? 18.781 -16.227 2.868 1.00 43.00 176 VAL A C 1
ATOM 1404 O O . VAL A 1 176 ? 19.337 -17.301 3.075 1.00 43.00 176 VAL A O 1
ATOM 1407 N N . ASN A 1 177 ? 19.451 -15.070 2.859 1.00 43.03 177 ASN A N 1
ATOM 1408 C CA . ASN A 1 177 ? 20.797 -14.970 3.423 1.00 43.03 177 ASN A CA 1
ATOM 1409 C C . ASN A 1 177 ? 20.642 -14.755 4.946 1.00 43.03 177 ASN A C 1
ATOM 1411 O O . ASN A 1 177 ? 20.047 -13.746 5.335 1.00 43.03 177 ASN A O 1
ATOM 1415 N N . PRO A 1 178 ? 21.101 -15.686 5.800 1.00 44.84 178 PRO A N 1
ATOM 1416 C CA . PRO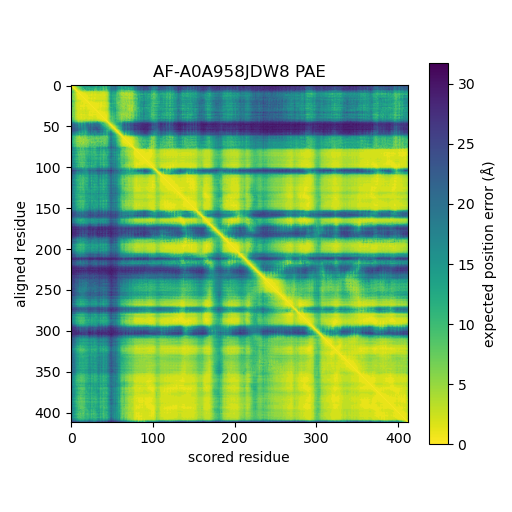 A 1 178 ? 20.855 -15.662 7.244 1.00 44.84 178 PRO A CA 1
ATOM 1417 C C . PRO A 1 178 ? 21.562 -14.532 8.022 1.00 44.84 178 PRO A C 1
ATOM 1419 O O . PRO A 1 178 ? 21.347 -14.415 9.225 1.00 44.84 178 PRO A O 1
ATOM 1422 N N . GLU A 1 179 ? 22.376 -13.688 7.382 1.00 45.47 179 GLU A N 1
ATOM 1423 C CA . GLU A 1 179 ? 23.281 -12.748 8.071 1.00 45.47 179 GLU A CA 1
ATOM 1424 C C . GLU A 1 179 ? 22.734 -11.324 8.338 1.00 45.47 179 GLU A C 1
ATOM 1426 O O . GLU A 1 179 ? 23.489 -10.450 8.755 1.00 45.47 179 GLU A O 1
ATOM 1431 N N . SER A 1 180 ? 21.442 -11.024 8.140 1.00 45.56 180 SER A N 1
ATOM 1432 C CA . SER A 1 180 ? 20.944 -9.660 8.420 1.00 45.56 180 SER A CA 1
ATOM 1433 C C . SER A 1 180 ? 20.789 -9.385 9.928 1.00 45.56 180 SER A C 1
ATOM 1435 O O . SER A 1 180 ? 19.980 -10.029 10.597 1.00 45.56 180 SER A O 1
ATOM 1437 N N . GLU A 1 181 ? 21.484 -8.371 10.446 1.00 41.34 181 GLU A N 1
ATOM 1438 C CA . GLU A 1 181 ? 21.553 -8.003 11.875 1.00 41.34 181 GLU A CA 1
ATOM 1439 C C . GLU A 1 181 ? 20.295 -7.318 12.473 1.00 41.34 181 GLU A C 1
ATOM 1441 O O . GLU A 1 181 ? 20.328 -6.856 13.614 1.00 41.34 181 GLU A O 1
ATOM 1446 N N . ASP A 1 182 ? 19.160 -7.253 11.768 1.00 48.91 182 ASP A N 1
ATOM 1447 C CA . ASP A 1 182 ? 17.943 -6.604 12.285 1.00 48.91 182 ASP A CA 1
ATOM 1448 C C . ASP A 1 182 ? 17.257 -7.449 13.377 1.00 48.91 182 ASP A C 1
ATOM 1450 O O . ASP A 1 182 ? 16.888 -8.602 13.166 1.00 48.91 182 ASP A O 1
ATOM 1454 N N . THR A 1 183 ? 17.068 -6.883 14.573 1.00 47.44 183 THR A N 1
ATOM 1455 C CA . THR A 1 183 ? 16.757 -7.643 15.800 1.00 47.44 183 THR A CA 1
ATOM 1456 C C . THR A 1 183 ? 15.272 -7.937 16.039 1.00 47.44 183 THR A C 1
ATOM 1458 O O . THR A 1 183 ? 14.972 -8.908 16.732 1.00 47.44 183 THR A O 1
ATOM 1461 N N . ILE A 1 184 ? 14.341 -7.161 15.465 1.00 45.28 184 ILE A N 1
ATOM 1462 C CA . ILE A 1 184 ? 12.888 -7.318 15.705 1.00 45.28 184 ILE A CA 1
ATOM 1463 C C . ILE A 1 184 ? 12.202 -8.182 14.632 1.00 45.28 184 ILE A C 1
ATOM 1465 O O . ILE A 1 184 ? 11.240 -8.884 14.935 1.00 45.28 184 ILE A O 1
ATOM 1469 N N . TYR A 1 185 ? 12.730 -8.206 13.405 1.00 46.97 185 TYR A N 1
ATOM 1470 C CA . TYR A 1 185 ? 12.201 -9.000 12.287 1.00 46.97 185 TYR A CA 1
ATOM 1471 C C . TYR A 1 185 ? 13.253 -9.970 11.731 1.00 46.97 185 TYR A C 1
ATOM 1473 O O . TYR A 1 185 ? 13.490 -10.014 10.527 1.00 46.97 185 TYR A O 1
ATOM 1481 N N . ARG A 1 186 ? 13.900 -10.737 12.620 1.00 52.84 186 ARG A N 1
ATOM 1482 C CA . ARG A 1 186 ? 14.887 -11.767 12.236 1.00 52.84 186 ARG A CA 1
ATOM 1483 C C . ARG A 1 186 ? 14.291 -12.868 11.361 1.00 52.84 186 ARG A C 1
ATOM 1485 O O . ARG A 1 186 ? 15.007 -13.487 10.581 1.00 52.84 186 ARG A O 1
ATOM 1492 N N . ASP A 1 187 ? 12.989 -13.107 11.497 1.00 58.62 187 ASP A N 1
ATOM 1493 C CA . ASP A 1 187 ? 12.280 -14.099 10.705 1.00 58.62 187 ASP A CA 1
ATOM 1494 C C . ASP A 1 187 ? 11.784 -13.481 9.391 1.00 58.62 187 ASP A C 1
ATOM 1496 O O . ASP A 1 187 ? 10.672 -12.954 9.298 1.00 58.62 187 ASP A O 1
ATOM 1500 N N . HIS A 1 188 ? 12.638 -13.523 8.365 1.00 62.25 188 HIS A N 1
ATOM 1501 C CA . HIS A 1 188 ? 12.288 -13.068 7.016 1.00 62.25 188 HIS A CA 1
ATOM 1502 C C . HIS A 1 188 ? 11.066 -13.799 6.457 1.00 62.25 188 HIS A C 1
ATOM 1504 O O . HIS A 1 188 ? 10.309 -13.185 5.708 1.00 62.25 188 HIS A O 1
ATOM 1510 N N . ILE A 1 189 ? 10.829 -15.053 6.865 1.00 63.59 189 ILE A N 1
ATOM 1511 C CA . ILE A 1 189 ? 9.663 -15.840 6.443 1.00 63.59 189 ILE A CA 1
ATOM 1512 C C . ILE A 1 189 ? 8.386 -15.177 6.963 1.00 63.59 189 ILE A C 1
ATOM 1514 O O . ILE A 1 189 ? 7.423 -15.018 6.220 1.00 63.59 189 ILE A O 1
ATOM 1518 N N . ALA A 1 190 ? 8.391 -14.681 8.204 1.00 65.75 190 ALA A N 1
ATOM 1519 C CA . ALA A 1 190 ? 7.247 -13.985 8.797 1.00 65.75 190 ALA A CA 1
ATOM 1520 C C . ALA A 1 190 ? 6.902 -12.642 8.119 1.00 65.75 190 ALA A C 1
ATOM 1522 O O . ALA A 1 190 ? 5.835 -12.078 8.382 1.00 65.75 190 ALA A O 1
ATOM 1523 N N . LEU A 1 191 ? 7.793 -12.114 7.270 1.00 75.50 191 LEU A N 1
ATOM 1524 C CA . LEU A 1 191 ? 7.560 -10.923 6.451 1.00 75.50 191 LEU A CA 1
ATOM 1525 C C . LEU A 1 191 ? 7.067 -11.251 5.038 1.00 75.50 191 LEU A C 1
ATOM 1527 O O . LEU A 1 191 ? 6.689 -10.331 4.307 1.00 75.50 191 LEU A O 1
ATOM 1531 N N . GLU A 1 192 ? 7.093 -12.519 4.633 1.00 78.56 192 GLU A N 1
ATOM 1532 C CA . GLU A 1 192 ? 6.674 -12.933 3.301 1.00 78.56 192 GLU A CA 1
ATOM 1533 C C . GLU A 1 192 ? 5.163 -12.832 3.125 1.00 78.56 192 GLU A C 1
ATOM 1535 O O . GLU A 1 192 ? 4.374 -13.090 4.035 1.00 78.56 192 GLU A O 1
ATOM 1540 N N . SER A 1 193 ? 4.752 -12.521 1.897 1.00 80.06 193 SER A N 1
ATOM 1541 C CA . SER A 1 193 ? 3.338 -12.385 1.548 1.00 80.06 193 SER A CA 1
ATOM 1542 C C . SER A 1 193 ? 2.550 -13.681 1.796 1.00 80.06 193 SER A C 1
ATOM 1544 O O . SER A 1 193 ? 1.426 -13.626 2.288 1.00 80.06 193 SER A O 1
ATOM 1546 N N . ASN A 1 194 ? 3.158 -14.854 1.577 1.00 80.19 194 ASN A N 1
ATOM 1547 C CA . ASN A 1 194 ? 2.546 -16.150 1.893 1.00 80.19 194 ASN A CA 1
ATOM 1548 C C . ASN A 1 194 ? 2.290 -16.339 3.397 1.00 80.19 194 ASN A C 1
ATOM 1550 O O . ASN A 1 194 ? 1.194 -16.749 3.782 1.00 80.19 194 ASN A O 1
ATOM 1554 N N . ALA A 1 195 ? 3.279 -16.042 4.245 1.00 82.06 195 ALA A N 1
ATOM 1555 C CA . ALA A 1 195 ? 3.138 -16.174 5.694 1.00 82.06 195 ALA A CA 1
ATOM 1556 C C . ALA A 1 195 ? 2.085 -15.199 6.236 1.00 82.06 195 ALA A C 1
ATOM 1558 O O . ALA A 1 195 ? 1.233 -15.577 7.039 1.00 82.06 195 ALA A O 1
ATOM 1559 N N . LEU A 1 196 ? 2.085 -13.962 5.735 1.00 86.69 196 LEU A N 1
ATOM 1560 C CA . LEU A 1 196 ? 1.094 -12.951 6.096 1.00 86.69 196 LEU A CA 1
ATOM 1561 C C . LEU A 1 196 ? -0.316 -13.336 5.630 1.00 86.69 196 LEU A C 1
ATOM 1563 O O . LEU A 1 196 ? -1.263 -13.205 6.402 1.00 86.69 196 LEU A O 1
ATOM 1567 N N . ALA A 1 197 ? -0.469 -13.865 4.411 1.00 86.69 197 ALA A N 1
ATOM 1568 C CA . ALA A 1 197 ? -1.750 -14.361 3.907 1.00 86.69 197 ALA A CA 1
ATOM 1569 C C . ALA A 1 197 ? -2.290 -15.515 4.765 1.00 86.69 197 ALA A C 1
ATOM 1571 O O . ALA A 1 197 ? -3.479 -15.536 5.099 1.00 86.69 197 ALA A O 1
ATOM 1572 N N . TYR A 1 198 ? -1.418 -16.445 5.167 1.00 85.75 198 TYR A N 1
ATOM 1573 C CA . TYR A 1 198 ? -1.775 -17.531 6.078 1.00 85.75 198 TYR A CA 1
ATOM 1574 C C . TYR A 1 198 ? -2.242 -17.003 7.434 1.00 85.75 198 TYR A C 1
ATOM 1576 O O . TYR A 1 198 ? -3.319 -17.368 7.904 1.00 85.75 198 TYR A O 1
ATOM 1584 N N . GLU A 1 199 ? -1.478 -16.101 8.046 1.00 87.56 199 GLU A N 1
ATOM 1585 C CA . GLU A 1 199 ? -1.852 -15.528 9.334 1.00 87.56 199 GLU A CA 1
ATOM 1586 C C . GLU A 1 199 ? -3.163 -14.748 9.269 1.00 87.56 199 GLU A C 1
ATOM 1588 O O . GLU A 1 199 ? -4.034 -14.958 10.110 1.00 87.56 199 GLU A O 1
ATOM 1593 N N . CYS A 1 200 ? -3.358 -13.907 8.251 1.00 87.00 200 CYS A N 1
ATOM 1594 C CA . CYS A 1 200 ? -4.639 -13.242 8.030 1.00 87.00 200 CYS A CA 1
ATOM 1595 C C . CYS A 1 200 ? -5.779 -14.251 7.880 1.00 87.00 200 CYS A C 1
ATOM 1597 O O . CYS A 1 200 ? -6.878 -13.998 8.365 1.00 87.00 200 CYS A O 1
ATOM 1599 N N . THR A 1 201 ? -5.531 -15.400 7.248 1.00 86.25 201 THR A N 1
ATOM 1600 C CA . THR A 1 201 ? -6.557 -16.433 7.061 1.00 86.25 201 THR A CA 1
ATOM 1601 C C . THR A 1 201 ? -6.960 -17.038 8.392 1.00 86.25 201 THR A C 1
ATOM 1603 O O . THR A 1 201 ? -8.154 -17.179 8.643 1.00 86.25 201 THR A O 1
ATOM 1606 N N . VAL A 1 202 ? -5.985 -17.330 9.260 1.00 84.88 202 VAL A N 1
ATOM 1607 C CA . VAL A 1 202 ? -6.223 -17.798 10.633 1.00 84.88 202 VAL A CA 1
ATOM 1608 C C . VAL A 1 202 ? -6.979 -16.755 11.450 1.00 84.88 202 VAL A C 1
ATOM 1610 O O . VAL A 1 202 ? -7.877 -17.122 12.201 1.00 84.88 202 VAL A O 1
ATOM 1613 N N . LEU A 1 203 ? -6.636 -15.474 11.300 1.00 84.50 203 LEU A N 1
ATOM 1614 C CA . LEU A 1 203 ? -7.256 -14.398 12.068 1.00 84.50 203 LEU A CA 1
ATOM 1615 C C . LEU A 1 203 ? -8.694 -14.100 11.625 1.00 84.50 203 LEU A C 1
ATOM 1617 O O . LEU A 1 203 ? -9.537 -13.832 12.472 1.00 84.50 203 LEU A O 1
ATOM 1621 N N . LEU A 1 204 ? -8.965 -14.118 10.317 1.00 83.50 204 LEU A N 1
ATOM 1622 C CA . LEU A 1 204 ? -10.231 -13.663 9.731 1.00 83.50 204 LEU A CA 1
ATOM 1623 C C . LEU A 1 204 ? -11.251 -14.788 9.510 1.00 83.50 204 LEU A C 1
ATOM 1625 O O . LEU A 1 204 ? -12.398 -14.502 9.179 1.00 83.50 204 LEU A O 1
ATOM 1629 N N . ASN A 1 205 ? -10.874 -16.058 9.685 1.00 80.25 205 ASN A N 1
ATOM 1630 C CA . ASN A 1 205 ? -11.784 -17.194 9.535 1.00 80.25 205 ASN A CA 1
ATOM 1631 C C . ASN A 1 205 ? -11.978 -17.956 10.852 1.00 80.25 205 ASN A C 1
ATOM 1633 O O . ASN A 1 205 ? -11.075 -18.082 11.676 1.00 80.25 205 ASN A O 1
ATOM 1637 N N . THR A 1 206 ? -13.163 -18.542 11.037 1.00 73.06 206 THR A N 1
ATOM 1638 C CA . THR A 1 206 ? -13.401 -19.508 12.120 1.00 73.06 206 THR A CA 1
ATOM 1639 C C . THR A 1 206 ? -12.601 -20.793 11.897 1.00 73.06 206 THR A C 1
ATOM 1641 O O . THR A 1 206 ? -12.288 -21.153 10.762 1.00 73.06 206 THR A O 1
ATOM 1644 N N . LYS A 1 207 ? -12.324 -21.544 12.976 1.00 68.88 207 LYS A N 1
ATOM 1645 C CA . LYS A 1 207 ? -11.627 -22.843 12.895 1.00 68.88 207 LYS A CA 1
ATOM 1646 C C . LYS A 1 207 ? -12.278 -23.809 11.897 1.00 68.88 207 LYS A C 1
ATOM 1648 O O . LYS A 1 207 ? -11.564 -24.487 11.167 1.00 68.88 207 LYS A O 1
ATOM 1653 N N . ASP A 1 208 ? -13.607 -23.810 11.812 1.00 61.00 208 ASP A N 1
ATOM 1654 C CA . ASP A 1 208 ? -14.361 -24.674 10.892 1.00 61.00 208 ASP A CA 1
ATOM 1655 C C . ASP A 1 208 ? -14.162 -24.289 9.415 1.00 61.00 208 ASP A C 1
ATOM 1657 O O . ASP A 1 208 ? -14.229 -25.141 8.528 1.00 61.00 208 ASP A O 1
ATOM 1661 N N . ASN A 1 209 ? -13.857 -23.016 9.143 1.00 60.34 209 ASN A N 1
ATOM 1662 C CA . ASN A 1 209 ? -13.591 -22.499 7.801 1.00 60.34 209 ASN A CA 1
ATOM 1663 C C . ASN A 1 209 ? -12.133 -22.706 7.343 1.00 60.34 209 ASN A C 1
ATOM 1665 O O . ASN A 1 209 ? -11.869 -22.583 6.148 1.00 60.34 209 ASN A O 1
ATOM 1669 N N . LEU A 1 210 ? -11.205 -23.063 8.243 1.00 60.44 210 LEU A N 1
ATOM 1670 C CA . LEU A 1 210 ? -9.783 -23.287 7.920 1.00 60.44 210 LEU A CA 1
ATOM 1671 C C . LEU A 1 210 ? -9.503 -24.646 7.258 1.00 60.44 210 LEU A C 1
ATOM 1673 O O . LEU A 1 210 ? -8.514 -24.794 6.548 1.00 60.44 210 LEU A O 1
ATOM 1677 N N . VAL A 1 211 ? -10.363 -25.646 7.475 1.00 51.12 211 VAL A N 1
ATOM 1678 C CA . VAL A 1 211 ? -10.100 -27.056 7.110 1.00 51.12 211 VAL A CA 1
ATOM 1679 C C . VAL A 1 211 ? -10.342 -27.349 5.617 1.00 51.12 211 VAL A C 1
ATOM 1681 O O . VAL A 1 211 ? -10.020 -28.428 5.128 1.00 51.12 211 VAL A O 1
ATOM 1684 N N . LYS A 1 212 ? -10.877 -26.392 4.848 1.00 48.59 212 LYS A N 1
ATOM 1685 C CA . LYS A 1 212 ? -11.133 -26.547 3.407 1.00 48.59 212 LYS A CA 1
ATOM 1686 C C . LYS A 1 212 ? -10.232 -25.579 2.623 1.00 48.59 212 LYS A C 1
ATOM 1688 O O . LYS A 1 212 ? -10.283 -24.390 2.857 1.00 48.59 212 LYS A O 1
ATOM 1693 N N . ASN A 1 213 ? -9.367 -26.101 1.757 1.00 48.91 213 ASN A N 1
ATOM 1694 C CA . ASN A 1 213 ? -8.694 -25.532 0.566 1.00 48.91 213 ASN A CA 1
ATOM 1695 C C . ASN A 1 213 ? -8.699 -24.005 0.246 1.00 48.91 213 ASN A C 1
ATOM 1697 O O . ASN A 1 213 ? -8.969 -23.663 -0.904 1.00 48.91 213 ASN A O 1
ATOM 1701 N N . HIS A 1 214 ? -8.380 -23.070 1.153 1.00 56.56 214 HIS A N 1
ATOM 1702 C CA . HIS A 1 214 ? -8.492 -21.622 0.831 1.00 56.56 214 HIS A CA 1
ATOM 1703 C C . HIS A 1 214 ? -7.246 -20.769 1.011 1.00 56.56 214 HIS A C 1
ATOM 1705 O O . HIS A 1 214 ? -7.349 -19.543 0.973 1.00 56.56 214 HIS A O 1
ATOM 1711 N N . LEU A 1 215 ? -6.073 -21.395 1.111 1.00 56.69 215 LEU A N 1
ATOM 1712 C CA . LEU A 1 215 ? -4.838 -20.670 0.865 1.00 56.69 215 LEU A CA 1
ATOM 1713 C C . LEU A 1 215 ? -4.278 -21.019 -0.507 1.00 56.69 215 LEU A C 1
ATOM 1715 O O . LEU A 1 215 ? -3.769 -22.119 -0.726 1.00 56.69 215 LEU A O 1
ATOM 1719 N N . HIS A 1 216 ? -4.357 -20.059 -1.424 1.00 60.84 216 HIS A N 1
ATOM 1720 C CA . HIS A 1 216 ? -3.614 -20.138 -2.671 1.00 60.84 216 HIS A CA 1
ATOM 1721 C C . HIS A 1 216 ? -2.190 -19.674 -2.375 1.00 60.84 216 HIS A C 1
ATOM 1723 O O . HIS A 1 216 ? -1.875 -18.482 -2.404 1.00 60.84 216 HIS A O 1
ATOM 1729 N N . TYR A 1 217 ? -1.340 -20.633 -2.014 1.00 62.97 217 TYR A N 1
ATOM 1730 C CA . TYR A 1 217 ? 0.089 -20.396 -1.920 1.00 62.97 217 TYR A CA 1
ATOM 1731 C C . TYR A 1 217 ? 0.675 -20.320 -3.323 1.00 62.97 217 TYR A C 1
ATOM 1733 O O . TYR A 1 217 ? 0.506 -21.217 -4.157 1.00 62.97 217 TYR A O 1
ATOM 1741 N N . LEU A 1 218 ? 1.425 -19.253 -3.554 1.00 57.12 218 LEU A N 1
ATOM 1742 C CA . LEU A 1 218 ? 2.378 -19.241 -4.643 1.00 57.12 218 LEU A CA 1
ATOM 1743 C C . LEU A 1 218 ? 3.544 -20.143 -4.224 1.00 57.12 218 LEU A C 1
ATOM 1745 O O . LEU A 1 218 ? 4.055 -19.962 -3.113 1.00 57.12 218 LEU A O 1
ATOM 1749 N N . PRO A 1 219 ? 3.934 -21.139 -5.036 1.00 52.19 219 PRO A N 1
ATOM 1750 C CA . PRO A 1 219 ? 5.074 -21.975 -4.700 1.00 52.19 219 PRO A CA 1
ATOM 1751 C C . PRO A 1 219 ? 6.325 -21.109 -4.565 1.00 52.19 219 PRO A C 1
ATOM 1753 O O . PRO A 1 219 ? 6.444 -20.075 -5.225 1.00 52.19 219 PRO A O 1
ATOM 1756 N N . GLY A 1 220 ? 7.251 -21.544 -3.710 1.00 51.31 220 GLY A N 1
ATOM 1757 C CA . GLY A 1 220 ? 8.602 -21.002 -3.690 1.00 51.31 220 GLY A CA 1
ATOM 1758 C C . GLY A 1 220 ? 9.191 -21.098 -5.079 1.00 51.31 220 GLY A C 1
ATOM 1759 O O . GLY A 1 220 ? 9.338 -22.187 -5.630 1.00 51.31 220 GLY A O 1
ATOM 1760 N N . ILE A 1 221 ? 9.461 -19.937 -5.655 1.00 51.16 221 ILE A N 1
ATOM 1761 C CA . ILE A 1 221 ? 10.149 -19.832 -6.923 1.00 51.16 221 ILE A CA 1
ATOM 1762 C C . ILE A 1 221 ? 11.549 -19.385 -6.551 1.00 51.16 221 ILE A C 1
ATOM 1764 O O . ILE A 1 221 ? 11.767 -18.236 -6.161 1.00 51.16 221 ILE A O 1
ATOM 1768 N N . ASP A 1 222 ? 12.506 -20.300 -6.688 1.00 43.16 222 ASP A N 1
ATOM 1769 C CA . ASP A 1 222 ? 13.867 -19.885 -6.972 1.00 43.16 222 ASP A CA 1
ATOM 1770 C C . ASP A 1 222 ? 13.705 -19.082 -8.246 1.00 43.16 222 ASP A C 1
ATOM 1772 O O . ASP A 1 222 ? 13.295 -19.624 -9.278 1.00 43.16 222 ASP A O 1
ATOM 1776 N N . LEU A 1 223 ? 13.911 -17.767 -8.159 1.00 43.72 223 LEU A N 1
ATOM 1777 C CA . LEU A 1 223 ? 14.164 -16.989 -9.353 1.00 43.72 223 LEU A CA 1
ATOM 1778 C C . LEU A 1 223 ? 15.371 -17.683 -9.962 1.00 43.72 223 LEU A C 1
ATOM 1780 O O . LEU A 1 223 ? 16.494 -17.428 -9.529 1.00 43.72 223 LEU A O 1
ATOM 1784 N N . ILE A 1 224 ? 15.126 -18.622 -10.890 1.00 38.62 224 ILE A N 1
ATOM 1785 C CA . ILE A 1 224 ? 16.155 -19.216 -11.730 1.00 38.62 224 ILE A CA 1
ATOM 1786 C C . ILE A 1 224 ? 16.968 -18.002 -12.123 1.00 38.62 224 ILE A C 1
ATOM 1788 O O . ILE A 1 224 ? 16.340 -17.067 -12.638 1.00 38.62 224 ILE A O 1
ATOM 1792 N N . PRO A 1 225 ? 18.267 -17.932 -11.781 1.00 39.84 225 PRO A N 1
ATOM 1793 C CA . PRO A 1 225 ? 19.059 -16.755 -12.060 1.00 39.84 225 PRO A CA 1
ATOM 1794 C C . PRO A 1 225 ? 18.914 -16.535 -13.556 1.00 39.84 225 PRO A C 1
ATOM 1796 O O . PRO A 1 225 ? 19.462 -17.295 -14.354 1.00 39.84 225 PRO A O 1
ATOM 1799 N N . PHE A 1 226 ? 18.042 -15.593 -13.932 1.00 42.53 226 PHE A N 1
ATOM 1800 C CA . PHE A 1 226 ? 17.740 -15.280 -15.315 1.00 42.53 226 PHE A CA 1
ATOM 1801 C C . PHE A 1 226 ? 19.080 -14.834 -15.833 1.00 42.53 226 PHE A C 1
ATOM 1803 O O . PHE A 1 226 ? 19.503 -13.765 -15.407 1.00 42.53 226 PHE A O 1
ATOM 1810 N N . SER A 1 227 ? 19.747 -15.714 -16.588 1.00 40.12 227 SER A N 1
ATOM 1811 C CA . SER A 1 227 ? 21.202 -15.777 -16.736 1.00 40.12 227 SER A CA 1
ATOM 1812 C C . SER A 1 227 ? 21.893 -14.489 -16.305 1.00 40.12 227 SER A C 1
ATOM 1814 O O . SER A 1 227 ? 21.682 -13.448 -16.931 1.00 40.12 227 SER A O 1
ATOM 1816 N N . THR A 1 228 ? 22.757 -14.572 -15.299 1.00 41.16 228 THR A N 1
ATOM 1817 C CA . THR A 1 228 ? 23.652 -13.498 -14.838 1.00 41.16 228 THR A CA 1
ATOM 1818 C C . THR A 1 228 ? 24.562 -12.934 -15.929 1.00 41.16 228 THR A C 1
ATOM 1820 O O . THR A 1 228 ? 25.456 -12.166 -15.610 1.00 41.16 228 THR A O 1
ATOM 1823 N N . HIS A 1 229 ? 24.371 -13.280 -17.206 1.00 44.66 229 HIS A N 1
ATOM 1824 C CA . HIS A 1 229 ? 24.966 -12.552 -18.306 1.00 44.66 229 HIS A CA 1
ATOM 1825 C C . HIS A 1 229 ? 24.471 -11.104 -18.255 1.00 44.66 229 HIS A C 1
ATOM 1827 O O . HIS A 1 229 ? 23.310 -10.838 -18.598 1.00 44.66 229 HIS A O 1
ATOM 1833 N N . PRO A 1 230 ? 25.329 -10.160 -17.819 1.00 50.00 230 PRO A N 1
ATOM 1834 C CA . PRO A 1 230 ? 24.977 -8.763 -17.861 1.00 50.00 230 PRO A CA 1
ATOM 1835 C C . PRO A 1 230 ? 24.688 -8.441 -19.320 1.00 50.00 230 PRO A C 1
ATOM 1837 O O . PRO A 1 230 ? 25.459 -8.738 -20.234 1.00 50.00 230 PRO A O 1
ATOM 1840 N N . PHE A 1 231 ? 23.515 -7.880 -19.552 1.00 54.47 231 PHE A N 1
ATOM 1841 C CA . PHE A 1 231 ? 23.158 -7.384 -20.861 1.00 54.47 231 PHE A CA 1
ATOM 1842 C C . PHE A 1 231 ? 23.994 -6.128 -21.105 1.00 54.47 231 PHE A C 1
ATOM 1844 O O . PHE A 1 231 ? 23.628 -5.029 -20.684 1.00 54.47 231 PHE A O 1
ATOM 1851 N N . GLU A 1 232 ? 25.163 -6.298 -21.719 1.00 58.31 232 GLU A N 1
ATOM 1852 C CA . GLU A 1 232 ? 26.037 -5.186 -22.071 1.00 58.31 232 GLU A CA 1
ATOM 1853 C C . GLU A 1 232 ? 25.399 -4.376 -23.203 1.00 58.31 232 GLU A C 1
ATOM 1855 O O . GLU A 1 232 ? 25.545 -4.657 -24.395 1.00 58.31 232 GLU A O 1
ATOM 1860 N N . ILE A 1 233 ? 24.654 -3.340 -22.814 1.00 58.69 233 ILE A N 1
ATOM 1861 C CA . ILE A 1 233 ? 24.260 -2.264 -23.722 1.00 58.69 233 ILE A CA 1
ATOM 1862 C C . ILE A 1 233 ? 25.476 -1.371 -23.878 1.00 58.69 233 ILE A C 1
ATOM 1864 O O . ILE A 1 233 ? 25.690 -0.454 -23.071 1.00 58.69 233 ILE A O 1
ATOM 1868 N N . SER A 1 234 ? 26.261 -1.650 -24.919 1.00 60.50 234 SER A N 1
ATOM 1869 C CA . SER A 1 234 ? 27.284 -0.719 -25.380 1.00 60.50 234 SER A CA 1
ATOM 1870 C C . SER A 1 234 ? 26.641 0.642 -25.640 1.00 60.50 234 SER A C 1
ATOM 1872 O O . SER A 1 234 ? 25.558 0.730 -26.225 1.00 60.50 234 SER A O 1
ATOM 1874 N N . ALA A 1 235 ? 27.335 1.712 -25.250 1.00 60.53 235 ALA A N 1
ATOM 1875 C CA . ALA A 1 235 ? 26.936 3.083 -25.561 1.00 60.53 235 ALA A CA 1
ATOM 1876 C C . ALA A 1 235 ? 26.790 3.333 -27.079 1.00 60.53 235 ALA A C 1
ATOM 1878 O O . ALA A 1 235 ? 26.145 4.298 -27.475 1.00 60.53 235 ALA A O 1
ATOM 1879 N N . SER A 1 236 ? 27.353 2.455 -27.920 1.00 70.94 236 SER A N 1
ATOM 1880 C CA . SER A 1 236 ? 27.281 2.517 -29.383 1.00 70.94 236 SER A CA 1
ATOM 1881 C C . SER A 1 236 ? 26.079 1.799 -30.016 1.00 70.94 236 SER A C 1
ATOM 1883 O O . SER A 1 236 ? 25.951 1.824 -31.238 1.00 70.94 236 SER A O 1
ATOM 1885 N N . MET A 1 237 ? 25.204 1.141 -29.243 1.00 73.88 237 MET A N 1
ATOM 1886 C CA . MET A 1 237 ? 24.050 0.438 -29.821 1.00 73.88 237 MET A CA 1
ATOM 1887 C C . MET A 1 237 ? 23.019 1.415 -30.399 1.00 73.88 237 MET A C 1
ATOM 1889 O O . MET A 1 237 ? 22.588 2.352 -29.726 1.00 73.88 237 MET A O 1
ATOM 1893 N N . SER A 1 238 ? 22.564 1.163 -31.630 1.00 78.38 238 SER A N 1
ATOM 1894 C CA . SER A 1 238 ? 21.505 1.970 -32.240 1.00 78.38 238 SER A CA 1
ATOM 1895 C C . SER A 1 238 ? 20.150 1.724 -31.559 1.00 78.38 238 SER A C 1
ATOM 1897 O O . SER A 1 238 ? 19.892 0.652 -31.007 1.00 78.38 238 SER A O 1
ATOM 1899 N N . ALA A 1 239 ? 19.227 2.687 -31.646 1.00 72.31 239 ALA A N 1
ATOM 1900 C CA . ALA A 1 239 ? 17.862 2.521 -31.133 1.00 72.31 239 ALA A CA 1
ATOM 1901 C C . ALA A 1 239 ? 17.125 1.321 -31.768 1.00 72.31 239 ALA A C 1
ATOM 1903 O O . ALA A 1 239 ? 16.283 0.692 -31.124 1.00 72.31 239 ALA A O 1
ATOM 1904 N N . THR A 1 240 ? 17.447 0.987 -33.021 1.00 78.38 240 THR A N 1
ATOM 1905 C CA . THR A 1 240 ? 16.896 -0.175 -33.729 1.00 78.38 240 THR A CA 1
ATOM 1906 C C . THR A 1 240 ? 17.417 -1.482 -33.139 1.00 78.38 240 THR A C 1
ATOM 1908 O O . THR A 1 240 ? 16.622 -2.386 -32.882 1.00 78.38 240 THR A O 1
ATOM 1911 N N . ASP A 1 241 ? 18.718 -1.565 -32.853 1.00 76.44 241 ASP A N 1
ATOM 1912 C CA . ASP A 1 241 ? 19.322 -2.746 -32.228 1.00 76.44 241 ASP A CA 1
ATOM 1913 C C . ASP A 1 241 ? 18.791 -2.949 -30.811 1.00 76.44 241 ASP A C 1
ATOM 1915 O O . ASP A 1 241 ? 18.462 -4.069 -30.429 1.00 76.44 241 ASP A O 1
ATOM 1919 N N . ILE A 1 242 ? 18.615 -1.857 -30.061 1.00 67.69 242 ILE A N 1
ATOM 1920 C CA . ILE A 1 242 ? 17.973 -1.863 -28.741 1.00 67.69 242 ILE A CA 1
ATOM 1921 C C . ILE A 1 242 ? 16.563 -2.465 -28.841 1.00 67.69 242 ILE A C 1
ATOM 1923 O O . ILE A 1 242 ? 16.252 -3.413 -28.124 1.00 67.69 242 ILE A O 1
ATOM 1927 N N . LYS A 1 243 ? 15.721 -1.988 -29.771 1.00 70.94 243 LYS A N 1
ATOM 1928 C CA . LYS A 1 243 ? 14.358 -2.520 -29.979 1.00 70.94 243 LYS A CA 1
ATOM 1929 C C . LYS A 1 243 ? 14.341 -3.986 -30.403 1.00 70.94 243 LYS A C 1
ATOM 1931 O O . LYS A 1 243 ? 13.495 -4.747 -29.939 1.00 70.94 243 LYS A O 1
ATOM 1936 N N . LYS A 1 244 ? 15.243 -4.390 -31.299 1.00 79.88 244 LYS A N 1
ATOM 1937 C CA . LYS A 1 244 ? 15.353 -5.788 -31.734 1.00 79.88 244 LYS A CA 1
ATOM 1938 C C . LYS A 1 244 ? 15.677 -6.689 -30.545 1.00 79.88 244 LYS A C 1
ATOM 1940 O O . LYS A 1 244 ? 15.038 -7.718 -30.360 1.00 79.88 244 LYS A O 1
ATOM 1945 N N . ARG A 1 245 ? 16.615 -6.257 -29.710 1.00 71.50 245 ARG A N 1
ATOM 1946 C CA . ARG A 1 245 ? 17.099 -7.037 -28.576 1.00 71.50 245 ARG A CA 1
ATOM 1947 C C . ARG A 1 245 ? 16.110 -7.077 -27.407 1.00 71.50 245 ARG A C 1
ATOM 1949 O O . ARG A 1 245 ? 16.007 -8.114 -26.764 1.00 71.50 245 ARG A O 1
ATOM 1956 N N . ILE A 1 246 ? 15.304 -6.021 -27.219 1.00 67.62 246 ILE A N 1
ATOM 1957 C CA . ILE A 1 246 ? 14.100 -6.050 -26.362 1.00 67.62 246 ILE A CA 1
ATOM 1958 C C . ILE A 1 246 ? 13.200 -7.215 -26.759 1.00 67.62 246 ILE A C 1
ATOM 1960 O O . ILE A 1 246 ? 12.863 -8.037 -25.918 1.00 67.62 246 ILE A O 1
ATOM 1964 N N . ARG A 1 247 ? 12.857 -7.322 -28.047 1.00 74.69 247 ARG A N 1
ATOM 1965 C CA . ARG A 1 247 ? 11.957 -8.375 -28.538 1.00 74.69 247 ARG A CA 1
ATOM 1966 C C . ARG A 1 247 ? 12.540 -9.777 -28.365 1.00 74.69 247 ARG A C 1
ATOM 1968 O O . ARG A 1 247 ? 11.802 -10.725 -28.116 1.00 74.69 247 ARG A O 1
ATOM 1975 N N . GLU A 1 248 ? 13.854 -9.923 -28.521 1.00 78.19 248 GLU A N 1
ATOM 1976 C CA . GLU A 1 248 ? 14.550 -11.196 -28.296 1.00 78.19 248 GLU A CA 1
ATOM 1977 C C . GLU A 1 248 ? 14.500 -11.609 -26.820 1.00 78.19 248 GLU A C 1
ATOM 1979 O O . GLU A 1 248 ? 14.173 -12.756 -26.514 1.00 78.19 248 GLU A O 1
ATOM 1984 N N . GLU A 1 249 ? 14.757 -10.674 -25.904 1.00 70.69 249 GLU A N 1
ATOM 1985 C CA . GLU A 1 249 ? 14.676 -10.930 -24.467 1.00 70.69 249 GLU A CA 1
ATOM 1986 C C . GLU A 1 249 ? 13.233 -11.147 -24.003 1.00 70.69 249 GLU A C 1
ATOM 1988 O O . GLU A 1 249 ? 12.976 -12.079 -23.248 1.00 70.69 249 GLU A O 1
ATOM 1993 N N . GLU A 1 250 ? 12.274 -10.370 -24.512 1.00 70.50 250 GLU A N 1
ATOM 1994 C CA . GLU A 1 250 ? 10.841 -10.608 -24.326 1.00 70.50 250 GLU A CA 1
ATOM 1995 C C . GLU A 1 250 ? 10.473 -12.032 -24.731 1.00 70.50 250 GLU A C 1
ATOM 1997 O O . GLU A 1 250 ? 9.809 -12.726 -23.970 1.00 70.50 250 GLU A O 1
ATOM 2002 N N . LYS A 1 251 ? 10.932 -12.506 -25.894 1.00 77.00 251 LYS A N 1
ATOM 2003 C CA . LYS A 1 251 ? 10.654 -13.867 -26.367 1.00 77.00 251 LYS A CA 1
ATOM 2004 C C . LYS A 1 251 ? 11.252 -14.934 -25.443 1.00 77.00 251 LYS A C 1
ATOM 2006 O O . LYS A 1 251 ? 10.601 -15.948 -25.190 1.00 77.00 251 LYS A O 1
ATOM 2011 N N . LEU A 1 252 ? 12.459 -14.709 -24.921 1.00 70.19 252 LEU A N 1
ATOM 2012 C CA . LEU A 1 252 ? 13.106 -15.610 -23.963 1.00 70.19 252 LEU A CA 1
ATOM 2013 C C . LEU A 1 252 ? 12.348 -15.638 -22.624 1.00 70.19 252 LEU A C 1
ATOM 2015 O O . LEU A 1 252 ? 11.974 -16.706 -22.137 1.00 70.19 252 LEU A O 1
ATOM 2019 N N . LEU A 1 253 ? 12.062 -14.459 -22.065 1.00 67.06 253 LEU A N 1
ATOM 2020 C CA . LEU A 1 253 ? 11.324 -14.293 -20.813 1.00 67.06 253 LEU A CA 1
ATOM 2021 C C . LEU A 1 253 ? 9.888 -14.804 -20.934 1.00 67.06 253 LEU A C 1
ATOM 2023 O O . LEU A 1 253 ? 9.357 -15.341 -19.967 1.00 67.06 253 LEU A O 1
ATOM 2027 N N . GLN A 1 254 ? 9.264 -14.689 -22.110 1.00 71.00 254 GLN A N 1
ATOM 2028 C CA . GLN A 1 254 ? 7.947 -15.261 -22.382 1.00 71.00 254 GLN A CA 1
ATOM 2029 C C . GLN A 1 254 ? 7.946 -16.779 -22.203 1.00 71.00 254 GLN A C 1
ATOM 2031 O O . GLN A 1 254 ? 6.984 -17.301 -21.651 1.00 71.00 254 GLN A O 1
ATOM 2036 N N . GLY A 1 255 ? 9.014 -17.478 -22.601 1.00 69.06 255 GLY A N 1
ATOM 2037 C CA . GLY A 1 255 ? 9.165 -18.913 -22.348 1.00 69.06 255 GLY A CA 1
ATOM 2038 C C . GLY A 1 255 ? 9.159 -19.229 -20.852 1.00 69.06 255 GLY A C 1
ATOM 2039 O O . GLY A 1 255 ? 8.331 -20.010 -20.385 1.00 69.06 255 GLY A O 1
ATOM 2040 N N . THR A 1 256 ? 10.006 -18.555 -20.072 1.00 66.94 256 THR A N 1
ATOM 2041 C CA . THR A 1 256 ? 10.091 -18.770 -18.617 1.00 66.94 256 THR A CA 1
ATOM 2042 C C . THR A 1 256 ? 8.812 -18.364 -17.885 1.00 66.94 256 THR A C 1
ATOM 2044 O O . THR A 1 256 ? 8.326 -19.100 -17.031 1.00 66.94 256 THR A O 1
ATOM 2047 N N . LYS A 1 257 ? 8.218 -17.220 -18.236 1.00 68.50 257 LYS A N 1
ATOM 2048 C CA . LYS A 1 257 ? 6.931 -16.807 -17.674 1.00 68.50 257 LYS A CA 1
ATOM 2049 C C . LYS A 1 257 ? 5.833 -17.788 -18.029 1.00 68.50 257 LYS A C 1
ATOM 2051 O O . LYS A 1 257 ? 5.081 -18.173 -17.144 1.00 68.50 257 LYS A O 1
ATOM 2056 N N . SER A 1 258 ? 5.765 -18.240 -19.281 1.00 69.50 258 SER A N 1
ATOM 2057 C CA . SER A 1 258 ? 4.763 -19.226 -19.681 1.00 69.50 258 SER A CA 1
ATOM 2058 C C . SER A 1 258 ? 4.828 -20.479 -18.808 1.00 69.50 258 SER A C 1
ATOM 2060 O O . SER A 1 258 ? 3.771 -20.950 -18.408 1.00 69.50 258 SER A O 1
ATOM 2062 N N . ALA A 1 259 ? 6.024 -20.926 -18.399 1.00 71.56 259 ALA A N 1
ATOM 2063 C CA . ALA A 1 259 ? 6.182 -22.031 -17.454 1.00 71.56 259 ALA A CA 1
ATOM 2064 C C . ALA A 1 259 ? 5.559 -21.729 -16.077 1.00 71.56 259 ALA A C 1
ATOM 2066 O O . ALA A 1 259 ? 4.796 -22.548 -15.573 1.00 71.56 259 ALA A O 1
ATOM 2067 N N . PHE A 1 260 ? 5.779 -20.548 -15.488 1.00 69.44 260 PHE A N 1
ATOM 2068 C CA . PHE A 1 260 ? 5.117 -20.178 -14.223 1.00 69.44 260 PHE A CA 1
ATOM 2069 C C . PHE A 1 260 ? 3.594 -20.176 -14.329 1.00 69.44 260 PHE A C 1
ATOM 2071 O O . PHE A 1 260 ? 2.911 -20.675 -13.443 1.00 69.44 260 PHE A O 1
ATOM 2078 N N . PHE A 1 261 ? 3.058 -19.695 -15.446 1.00 70.94 261 PHE A N 1
ATOM 2079 C CA . PHE A 1 261 ? 1.620 -19.691 -15.706 1.00 70.94 261 PHE A CA 1
ATOM 2080 C C . PHE A 1 261 ? 1.042 -21.074 -16.073 1.00 70.94 261 PHE A C 1
ATOM 2082 O O . PHE A 1 261 ? -0.164 -21.182 -16.305 1.00 70.94 261 PHE A O 1
ATOM 2089 N N . THR A 1 262 ? 1.861 -22.135 -16.104 1.00 75.81 262 THR A N 1
ATOM 2090 C CA . THR A 1 262 ? 1.367 -23.525 -16.110 1.00 75.81 262 THR A CA 1
ATOM 2091 C C . THR A 1 262 ? 1.121 -24.074 -14.706 1.00 75.81 262 THR A C 1
ATOM 2093 O O . THR A 1 262 ? 0.419 -25.070 -14.572 1.00 75.81 262 THR A O 1
ATOM 2096 N N . ILE A 1 263 ? 1.652 -23.425 -13.663 1.00 79.12 263 ILE A N 1
ATOM 2097 C CA . ILE A 1 263 ? 1.374 -23.783 -12.273 1.00 79.12 263 ILE A CA 1
ATOM 2098 C C . ILE A 1 263 ? -0.057 -23.351 -11.957 1.00 79.12 263 ILE A C 1
ATOM 2100 O O . ILE A 1 263 ? -0.365 -22.158 -12.007 1.00 79.12 263 ILE A O 1
ATOM 2104 N N . ASP A 1 264 ? -0.913 -24.310 -11.603 1.00 82.12 264 ASP A N 1
ATOM 2105 C CA . ASP A 1 264 ? -2.340 -24.070 -11.369 1.00 82.12 264 ASP A CA 1
ATOM 2106 C C . ASP A 1 264 ? -2.581 -22.939 -10.362 1.00 82.12 264 ASP A C 1
ATOM 2108 O O . ASP A 1 264 ? -3.303 -21.999 -10.674 1.00 82.12 264 ASP A O 1
ATOM 2112 N N . SER A 1 265 ? -1.888 -22.932 -9.215 1.00 79.19 265 SER A N 1
ATOM 2113 C CA . SER A 1 265 ? -2.069 -21.873 -8.210 1.00 79.19 265 SER A CA 1
ATOM 2114 C C . SER A 1 265 ? -1.658 -20.485 -8.706 1.00 79.19 265 SER A C 1
ATOM 2116 O O . SER A 1 265 ? -2.290 -19.490 -8.352 1.00 79.19 265 SER A O 1
ATOM 2118 N N . PHE A 1 266 ? -0.628 -20.403 -9.551 1.00 81.12 266 PHE A N 1
ATOM 2119 C CA . PHE A 1 266 ? -0.210 -19.143 -10.153 1.00 81.12 266 PHE A CA 1
ATOM 2120 C C . PHE A 1 266 ? -1.255 -18.664 -11.163 1.00 81.12 266 PHE A C 1
ATOM 2122 O O . PHE A 1 266 ? -1.657 -17.504 -11.128 1.00 81.12 266 PHE A O 1
ATOM 2129 N N . ARG A 1 267 ? -1.736 -19.561 -12.030 1.00 83.88 267 ARG A N 1
ATOM 2130 C CA . ARG A 1 267 ? -2.777 -19.265 -13.021 1.00 83.88 267 ARG A CA 1
ATOM 2131 C C . ARG A 1 267 ? -4.098 -18.858 -12.366 1.00 83.88 267 ARG A C 1
ATOM 2133 O O . ARG A 1 267 ? -4.727 -17.910 -12.825 1.00 83.88 267 ARG A O 1
ATOM 2140 N N . ASP A 1 268 ? -4.491 -19.522 -11.285 1.00 86.44 268 ASP A N 1
ATOM 2141 C CA . ASP A 1 268 ? -5.711 -19.202 -10.541 1.00 86.44 268 ASP A CA 1
ATOM 2142 C C . ASP A 1 268 ? -5.643 -17.785 -9.961 1.00 86.44 268 ASP A C 1
ATOM 2144 O O . ASP A 1 268 ? -6.585 -17.002 -10.096 1.00 86.44 268 ASP A O 1
ATOM 2148 N N . ILE A 1 269 ? -4.504 -17.418 -9.360 1.00 86.69 269 ILE A N 1
ATOM 2149 C CA . ILE A 1 269 ? -4.310 -16.083 -8.786 1.00 86.69 269 ILE A CA 1
ATOM 2150 C C . ILE A 1 269 ? -4.241 -15.021 -9.883 1.00 86.69 269 ILE A C 1
ATOM 2152 O O . ILE A 1 269 ? -4.962 -14.027 -9.843 1.00 86.69 269 ILE A O 1
ATOM 2156 N N . PHE A 1 270 ? -3.360 -15.219 -10.857 1.00 84.88 270 PHE A N 1
ATOM 2157 C CA . PHE A 1 270 ? -2.890 -14.168 -11.753 1.00 84.88 270 PHE A CA 1
ATOM 2158 C C . PHE A 1 270 ? -3.517 -14.194 -13.150 1.00 84.88 270 PHE A C 1
ATOM 2160 O O . PHE A 1 270 ? -3.298 -13.255 -13.918 1.00 84.88 270 PHE A O 1
ATOM 2167 N N . GLY A 1 271 ? -4.302 -15.218 -13.481 1.00 85.06 271 GLY A N 1
ATOM 2168 C CA . GLY A 1 271 ? -4.871 -15.437 -14.811 1.00 85.06 271 GLY A CA 1
ATOM 2169 C C . GLY A 1 271 ? -3.870 -16.072 -15.768 1.00 85.06 271 GLY A C 1
ATOM 2170 O O . GLY A 1 271 ? -2.895 -16.684 -15.343 1.00 85.06 271 GLY A O 1
ATOM 2171 N N . HIS A 1 272 ? -4.093 -15.930 -17.073 1.00 78.19 272 HIS A N 1
ATOM 2172 C CA . HIS A 1 272 ? -3.151 -16.402 -18.086 1.00 78.19 272 HIS A CA 1
ATOM 2173 C C . HIS A 1 272 ? -2.041 -15.375 -18.346 1.00 78.19 272 HIS A C 1
ATOM 2175 O O . HIS A 1 272 ? -2.237 -14.169 -18.255 1.00 78.19 272 HIS A O 1
ATOM 2181 N N . PHE A 1 273 ? -0.862 -15.854 -18.750 1.00 63.41 273 PHE A N 1
ATOM 2182 C CA . PHE A 1 273 ? 0.336 -15.025 -18.930 1.00 63.41 273 PHE A CA 1
ATOM 2183 C C . PHE A 1 273 ? 0.144 -13.801 -19.849 1.00 63.41 273 PHE A C 1
ATOM 2185 O O . PHE A 1 273 ? 0.768 -12.762 -19.645 1.00 63.41 273 PHE A O 1
ATOM 2192 N N . LYS A 1 274 ? -0.714 -13.918 -20.866 1.00 64.62 274 LYS A N 1
ATOM 2193 C CA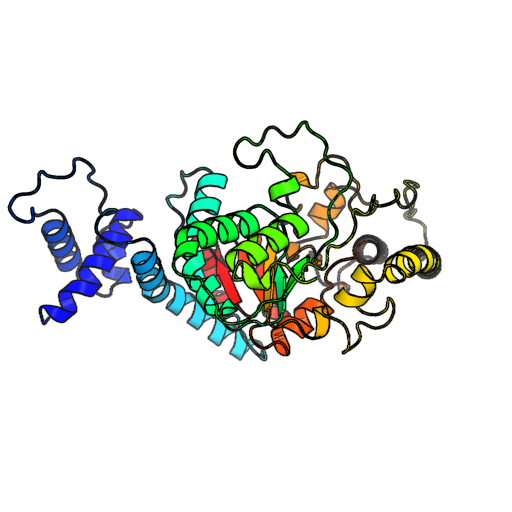 . LYS A 1 274 ? -0.961 -12.851 -21.849 1.00 64.62 274 LYS A CA 1
ATOM 2194 C C . LYS A 1 274 ? -2.185 -12.001 -21.539 1.00 64.62 274 LYS A C 1
ATOM 2196 O O . LYS A 1 274 ? -2.311 -10.909 -22.077 1.00 64.62 274 LYS A O 1
ATOM 2201 N N . GLU A 1 275 ? -3.071 -12.506 -20.695 1.00 65.25 275 GLU A N 1
ATOM 2202 C CA . GLU A 1 275 ? -4.355 -11.895 -20.406 1.00 65.25 275 GLU A CA 1
ATOM 2203 C C . GLU A 1 275 ? -4.616 -12.097 -18.919 1.00 65.25 275 GLU A C 1
ATOM 2205 O O . GLU A 1 275 ? -4.905 -13.205 -18.460 1.00 65.25 275 GLU A O 1
ATOM 2210 N N . ARG A 1 276 ? -4.499 -11.010 -18.152 1.00 71.19 276 ARG A N 1
ATOM 2211 C CA . ARG A 1 276 ? -5.104 -10.947 -16.822 1.00 71.19 276 ARG A CA 1
ATOM 2212 C C . ARG A 1 276 ? -6.608 -11.113 -17.043 1.00 71.19 276 ARG A C 1
ATOM 2214 O O . ARG A 1 276 ? -7.285 -10.193 -17.489 1.00 71.19 276 ARG A O 1
ATOM 2221 N N . THR A 1 277 ? -7.102 -12.334 -16.878 1.00 70.38 277 THR A N 1
ATOM 2222 C CA . THR A 1 277 ? -8.464 -12.695 -17.276 1.00 70.38 277 THR A CA 1
ATOM 2223 C C . THR A 1 277 ? -9.462 -12.366 -16.171 1.00 70.38 277 THR A C 1
ATOM 2225 O O . THR A 1 277 ? -9.149 -12.626 -15.008 1.00 70.38 277 THR A O 1
ATOM 2228 N N . PRO A 1 278 ? -10.708 -11.990 -16.513 1.00 77.00 278 PRO A N 1
ATOM 2229 C CA . PRO A 1 278 ? -11.805 -11.872 -15.555 1.00 77.00 278 PRO A CA 1
ATOM 2230 C C . PRO A 1 278 ? -12.089 -13.109 -14.698 1.00 77.00 278 PRO A C 1
ATOM 2232 O O . PRO A 1 278 ? -12.825 -13.008 -13.729 1.00 77.00 278 PRO A O 1
ATOM 2235 N N . GLY A 1 279 ? -11.532 -14.275 -15.034 1.00 81.12 279 GLY A N 1
ATOM 2236 C CA . GLY A 1 279 ? -11.631 -15.487 -14.221 1.00 81.12 279 GLY A CA 1
ATOM 2237 C C . GLY A 1 279 ? -10.589 -15.619 -13.103 1.00 81.12 279 GLY A C 1
ATOM 2238 O O . GLY A 1 279 ? -10.708 -16.545 -12.310 1.00 81.12 279 GLY A O 1
ATOM 2239 N N . SER A 1 280 ? -9.570 -14.753 -13.025 1.00 89.38 280 SER A N 1
ATOM 2240 C CA . SER A 1 280 ? -8.525 -14.878 -11.999 1.00 89.38 280 SER A CA 1
ATOM 2241 C C . SER A 1 280 ? -8.967 -14.321 -10.647 1.00 89.38 280 SER A C 1
ATOM 2243 O O . SER A 1 280 ? -9.810 -13.420 -10.572 1.00 89.38 280 SER A O 1
ATOM 2245 N N . LEU A 1 281 ? -8.375 -14.821 -9.560 1.00 91.19 281 LEU A N 1
ATOM 2246 C CA . LEU A 1 281 ? -8.649 -14.295 -8.221 1.00 91.19 281 LEU A CA 1
ATOM 2247 C C . LEU A 1 281 ? -8.244 -12.824 -8.112 1.00 91.19 281 LEU A C 1
ATOM 2249 O O . LEU A 1 281 ? -8.975 -12.030 -7.527 1.00 91.19 281 LEU A O 1
ATOM 2253 N N . LEU A 1 282 ? -7.115 -12.437 -8.710 1.00 90.62 282 LEU A N 1
ATOM 2254 C CA . LEU A 1 282 ? -6.643 -11.058 -8.668 1.00 90.62 282 LEU A CA 1
ATOM 2255 C C . LEU A 1 282 ? -7.613 -10.086 -9.344 1.00 90.62 282 LEU A C 1
ATOM 2257 O O . LEU A 1 282 ? -7.834 -8.994 -8.830 1.00 90.62 282 LEU A O 1
ATOM 2261 N N . TRP A 1 283 ? -8.217 -10.482 -10.466 1.00 90.50 283 TRP A N 1
ATOM 2262 C CA . TRP A 1 283 ? -9.168 -9.628 -11.178 1.00 90.50 283 TRP A CA 1
ATOM 2263 C C . TRP A 1 283 ? -10.461 -9.392 -10.388 1.00 90.50 283 TRP A C 1
ATOM 2265 O O . TRP A 1 283 ? -11.089 -8.344 -10.529 1.00 90.50 283 TRP A O 1
ATOM 2275 N N . ASN A 1 284 ? -10.845 -10.357 -9.551 1.00 93.81 284 ASN A N 1
ATOM 2276 C CA . ASN A 1 284 ? -12.083 -10.336 -8.770 1.00 93.81 284 ASN A CA 1
ATOM 2277 C C . ASN A 1 284 ? -11.864 -10.014 -7.288 1.00 93.81 284 ASN A C 1
ATOM 2279 O O . ASN A 1 284 ? -12.789 -10.154 -6.489 1.00 93.81 284 ASN A O 1
ATOM 2283 N N . VAL A 1 285 ? -10.646 -9.634 -6.895 1.00 95.06 285 VAL A N 1
ATOM 2284 C CA . VAL A 1 285 ? -10.313 -9.379 -5.493 1.00 95.06 285 VAL A CA 1
ATOM 2285 C C . VAL A 1 285 ? -11.150 -8.219 -4.950 1.00 95.06 285 VAL A C 1
ATOM 2287 O O . VAL A 1 285 ? -11.355 -7.222 -5.640 1.00 95.06 285 VAL A O 1
ATOM 2290 N N . ASP A 1 286 ? -11.621 -8.314 -3.707 1.00 96.88 286 ASP A N 1
ATOM 2291 C CA . ASP A 1 286 ? -12.354 -7.225 -3.056 1.00 96.88 286 ASP A CA 1
ATOM 2292 C C . ASP A 1 286 ? -11.404 -6.113 -2.595 1.00 96.88 286 ASP A C 1
ATOM 2294 O O . ASP A 1 286 ? -11.745 -4.929 -2.681 1.00 96.88 286 ASP A O 1
ATOM 2298 N N . ALA A 1 287 ? -10.217 -6.493 -2.109 1.00 97.25 287 ALA A N 1
ATOM 2299 C CA . ALA A 1 287 ? -9.205 -5.574 -1.598 1.00 97.25 287 ALA A CA 1
ATOM 2300 C C . ALA A 1 287 ? -7.767 -6.089 -1.788 1.00 97.25 287 ALA A C 1
ATOM 2302 O O . ALA A 1 287 ? -7.508 -7.292 -1.717 1.00 97.25 287 ALA A O 1
ATOM 2303 N N . ALA A 1 288 ? -6.818 -5.163 -1.937 1.00 97.19 288 ALA A N 1
ATOM 2304 C CA . ALA A 1 288 ? -5.382 -5.452 -1.917 1.00 97.19 288 ALA A CA 1
ATOM 2305 C C . ALA A 1 288 ? -4.675 -4.603 -0.855 1.00 97.19 288 ALA A C 1
ATOM 2307 O O . ALA A 1 288 ? -4.636 -3.380 -0.983 1.00 97.19 288 ALA A O 1
ATOM 2308 N N . ILE A 1 289 ? -4.108 -5.232 0.177 1.00 97.56 289 ILE A N 1
ATOM 2309 C CA . ILE A 1 289 ? -3.375 -4.546 1.254 1.00 97.56 289 ILE A CA 1
ATOM 2310 C C . ILE A 1 289 ? -1.889 -4.537 0.900 1.00 97.56 289 ILE A C 1
ATOM 2312 O O . ILE A 1 289 ? -1.265 -5.593 0.872 1.00 97.56 289 ILE A O 1
ATOM 2316 N N . LEU A 1 290 ? -1.311 -3.372 0.616 1.00 96.75 290 LEU A N 1
ATOM 2317 C CA . LEU A 1 290 ? 0.021 -3.263 0.018 1.00 96.75 290 LEU A CA 1
ATOM 2318 C C . LEU A 1 290 ? 0.911 -2.272 0.777 1.00 96.75 290 LEU A C 1
ATOM 2320 O O . LEU A 1 290 ? 0.434 -1.230 1.220 1.00 96.75 290 LEU A O 1
ATOM 2324 N N . PRO A 1 291 ? 2.218 -2.536 0.921 1.00 94.50 291 PRO A N 1
ATOM 2325 C CA . PRO A 1 291 ? 3.161 -1.535 1.408 1.00 94.50 291 PRO A CA 1
ATOM 2326 C C . PRO A 1 291 ? 3.525 -0.531 0.303 1.00 94.50 291 PRO A C 1
A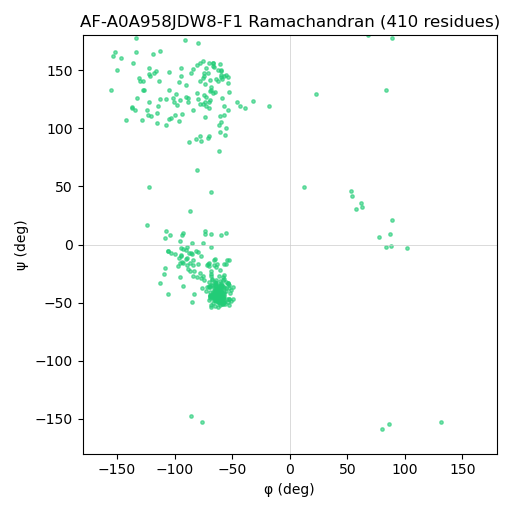TOM 2328 O O . PRO A 1 291 ? 3.520 -0.874 -0.878 1.00 94.50 291 PRO A O 1
ATOM 2331 N N . SER A 1 292 ? 3.949 0.673 0.689 1.00 93.94 292 SER A N 1
ATOM 2332 C CA . SER A 1 292 ? 4.793 1.529 -0.157 1.00 93.94 292 SER A CA 1
ATOM 2333 C C . SER A 1 292 ? 6.269 1.422 0.248 1.00 93.94 292 SER A C 1
ATOM 2335 O O . SER A 1 292 ? 6.599 1.595 1.432 1.00 93.94 292 SER A O 1
ATOM 2337 N N . GLY A 1 293 ? 7.159 1.182 -0.712 1.00 88.31 293 GLY A N 1
ATOM 2338 C CA . GLY A 1 293 ? 8.616 1.205 -0.545 1.00 88.31 293 GLY A CA 1
ATOM 2339 C C . GLY A 1 293 ? 9.232 2.565 -0.913 1.00 88.31 293 GLY A C 1
ATOM 2340 O O . GLY A 1 293 ? 8.645 3.290 -1.712 1.00 88.31 293 GLY A O 1
ATOM 2341 N N . PRO A 1 294 ? 10.378 2.960 -0.325 1.00 84.12 294 PRO A N 1
ATOM 2342 C CA . PRO A 1 294 ? 11.075 4.196 -0.682 1.00 84.12 294 PRO A CA 1
ATOM 2343 C C . PRO A 1 294 ? 11.897 4.030 -1.968 1.00 84.12 294 PRO A C 1
ATOM 2345 O O . PRO A 1 294 ? 12.095 2.898 -2.429 1.00 84.12 294 PRO A O 1
ATOM 2348 N N . PRO A 1 295 ? 12.477 5.125 -2.495 1.00 71.12 295 PRO A N 1
ATOM 2349 C CA . PRO A 1 295 ? 13.560 5.029 -3.468 1.00 71.12 295 PRO A CA 1
ATOM 2350 C C . PRO A 1 295 ? 14.681 4.131 -2.922 1.00 71.12 295 PRO A C 1
ATOM 2352 O O . PRO A 1 295 ? 15.105 4.287 -1.776 1.00 71.12 295 PRO A O 1
ATOM 2355 N N . GLY A 1 296 ? 15.154 3.173 -3.723 1.00 63.75 296 GLY A N 1
ATOM 2356 C CA . GLY A 1 296 ? 16.157 2.190 -3.283 1.00 63.75 296 GLY A CA 1
ATOM 2357 C C . GLY A 1 296 ? 15.604 0.924 -2.630 1.00 63.75 296 GLY A C 1
ATOM 2358 O O . GLY A 1 296 ? 16.384 0.031 -2.314 1.00 63.75 296 GLY A O 1
ATOM 2359 N N . GLY A 1 297 ? 14.277 0.818 -2.477 1.00 61.53 297 GLY A N 1
ATOM 2360 C CA . GLY A 1 297 ? 13.618 -0.377 -1.959 1.00 61.53 297 GLY A CA 1
ATOM 2361 C C . GLY A 1 297 ? 13.937 -0.629 -0.480 1.00 61.53 297 GLY A C 1
ATOM 2362 O O . GLY A 1 297 ? 14.646 0.143 0.172 1.00 61.53 297 GLY A O 1
ATOM 2363 N N . PRO A 1 298 ? 13.394 -1.696 0.121 1.00 51.94 298 PRO A N 1
ATOM 2364 C CA . PRO A 1 298 ? 13.859 -2.114 1.431 1.00 51.94 298 PRO A CA 1
ATOM 2365 C C . PRO A 1 298 ? 15.316 -2.573 1.314 1.00 51.94 298 PRO A C 1
ATOM 2367 O O . PRO A 1 298 ? 15.637 -3.399 0.465 1.00 51.94 298 PRO A O 1
ATOM 2370 N N . LYS A 1 299 ? 16.199 -2.098 2.200 1.00 49.16 299 LYS A N 1
ATOM 2371 C CA . LYS A 1 299 ? 17.619 -2.508 2.231 1.00 49.16 299 LYS A CA 1
ATOM 2372 C C . LYS A 1 299 ? 17.817 -4.034 2.352 1.00 49.16 299 LYS A C 1
ATOM 2374 O O . LYS A 1 299 ? 18.883 -4.550 2.031 1.00 49.16 299 LYS A O 1
ATOM 2379 N N . SER A 1 300 ? 16.788 -4.783 2.753 1.00 42.72 300 SER A N 1
ATOM 2380 C CA . SER A 1 300 ? 16.791 -6.251 2.728 1.00 42.72 300 SER A CA 1
ATOM 2381 C C . SER A 1 300 ? 16.737 -6.854 1.312 1.00 42.72 300 SER A C 1
ATOM 2383 O O . SER A 1 300 ? 17.118 -8.009 1.133 1.00 42.72 300 SER A O 1
ATOM 2385 N N . PHE A 1 301 ? 16.321 -6.093 0.291 1.00 42.47 301 PHE A N 1
ATOM 2386 C CA . PHE A 1 301 ? 16.449 -6.468 -1.123 1.00 42.47 301 PHE A CA 1
ATOM 2387 C C . PHE A 1 301 ? 17.851 -6.194 -1.673 1.00 42.47 301 PHE A C 1
ATOM 2389 O O . PHE A 1 301 ? 18.301 -6.950 -2.529 1.00 42.47 301 PHE A O 1
ATOM 2396 N N . SER A 1 302 ? 18.574 -5.208 -1.126 1.00 39.28 302 SER A N 1
ATOM 2397 C CA . SER A 1 302 ? 19.938 -4.847 -1.549 1.00 39.28 302 SER A CA 1
ATOM 2398 C C . SER A 1 302 ? 21.041 -5.829 -1.111 1.00 39.28 302 SER A C 1
ATOM 2400 O O . SER A 1 302 ? 22.224 -5.531 -1.257 1.00 39.28 302 SER A O 1
ATOM 2402 N N . MET A 1 303 ? 20.695 -7.021 -0.610 1.00 38.00 303 MET A N 1
ATOM 2403 C CA . MET A 1 303 ? 21.669 -8.065 -0.258 1.00 38.00 303 MET A CA 1
ATOM 2404 C C . MET A 1 303 ? 22.135 -8.858 -1.492 1.00 38.00 303 MET A C 1
ATOM 2406 O O . MET A 1 303 ? 21.876 -10.053 -1.612 1.00 38.00 303 MET A O 1
ATOM 2410 N N . GLY A 1 304 ? 22.813 -8.178 -2.421 1.00 40.94 304 GLY A N 1
ATOM 2411 C CA . GLY A 1 304 ? 23.617 -8.808 -3.479 1.00 40.94 304 GLY A CA 1
ATOM 2412 C C . GLY A 1 304 ? 22.863 -9.402 -4.673 1.00 40.94 304 GLY A C 1
ATOM 2413 O O . GLY A 1 304 ? 23.494 -10.023 -5.522 1.00 40.94 304 GLY A O 1
ATOM 2414 N N . ILE A 1 305 ? 21.544 -9.213 -4.773 1.00 47.06 305 ILE A N 1
ATOM 2415 C CA . ILE A 1 305 ? 20.764 -9.643 -5.939 1.00 47.06 305 ILE A CA 1
ATOM 2416 C C . ILE A 1 305 ? 20.534 -8.421 -6.828 1.00 47.06 305 ILE A C 1
ATOM 2418 O O . ILE A 1 305 ? 19.793 -7.514 -6.455 1.00 47.06 305 ILE A O 1
ATOM 2422 N N . ASP A 1 306 ? 21.161 -8.404 -8.004 1.00 53.66 306 ASP A N 1
ATOM 2423 C CA . ASP A 1 306 ? 20.798 -7.501 -9.094 1.00 53.66 306 ASP A CA 1
ATOM 2424 C C . ASP A 1 306 ? 19.266 -7.511 -9.270 1.00 53.66 306 ASP A C 1
ATOM 2426 O O . ASP A 1 306 ? 18.695 -8.579 -9.509 1.00 53.66 306 ASP A O 1
ATOM 2430 N N . TYR A 1 307 ? 18.593 -6.358 -9.177 1.00 60.75 307 TYR A N 1
ATOM 2431 C CA . TYR A 1 307 ? 17.126 -6.228 -9.242 1.00 60.75 307 TYR A CA 1
ATOM 2432 C C . TYR A 1 307 ? 16.585 -6.711 -10.598 1.00 60.75 307 TYR A C 1
ATOM 2434 O O . TYR A 1 307 ? 16.356 -5.931 -11.512 1.00 60.75 307 TYR A O 1
ATOM 2442 N N . GLY A 1 308 ? 16.432 -8.020 -10.786 1.00 61.38 308 GLY A N 1
ATOM 2443 C CA . GLY A 1 308 ? 16.218 -8.580 -12.118 1.00 61.38 308 GLY A CA 1
ATOM 2444 C C . GLY A 1 308 ? 17.391 -8.330 -13.080 1.00 61.38 308 GLY A C 1
ATOM 2445 O O . GLY A 1 308 ? 17.163 -8.115 -14.270 1.00 61.38 308 GLY A O 1
ATOM 2446 N N . GLY A 1 309 ? 18.636 -8.351 -12.592 1.00 63.62 309 GLY A N 1
ATOM 2447 C CA . GLY A 1 309 ? 19.826 -8.189 -13.443 1.00 63.62 309 GLY A CA 1
ATOM 2448 C C . GLY A 1 309 ? 20.289 -6.738 -13.653 1.00 63.62 309 GLY A C 1
ATOM 2449 O O . GLY A 1 309 ? 20.959 -6.470 -14.654 1.00 63.62 309 GLY A O 1
ATOM 2450 N N . VAL A 1 310 ? 19.904 -5.799 -12.775 1.00 68.19 310 VAL A N 1
ATOM 2451 C CA . VAL A 1 310 ? 20.416 -4.414 -12.770 1.00 68.19 310 VAL A CA 1
ATOM 2452 C C . VAL A 1 310 ? 21.073 -4.038 -11.430 1.00 68.19 310 VAL A C 1
ATOM 2454 O O . VAL A 1 310 ? 20.575 -4.460 -10.380 1.00 68.19 310 VAL A O 1
ATOM 2457 N N . PRO A 1 311 ? 22.119 -3.184 -11.448 1.00 72.94 311 PRO A N 1
ATOM 2458 C CA . PRO A 1 311 ? 22.784 -2.724 -10.231 1.00 72.94 311 PRO A CA 1
ATOM 2459 C C . PRO A 1 311 ? 21.864 -1.923 -9.303 1.00 72.94 311 PRO A C 1
ATOM 2461 O O . PRO A 1 311 ? 20.996 -1.173 -9.752 1.00 72.94 311 PRO A O 1
ATOM 2464 N N . ASP A 1 312 ? 22.132 -1.986 -8.001 1.00 74.12 312 ASP A N 1
ATOM 2465 C CA . ASP A 1 312 ? 21.403 -1.222 -6.978 1.00 74.12 312 ASP A CA 1
ATOM 2466 C C . ASP A 1 312 ? 21.482 0.307 -7.179 1.00 74.12 312 ASP A C 1
ATOM 2468 O O . ASP A 1 312 ? 20.505 1.019 -6.947 1.00 74.12 312 ASP A O 1
ATOM 2472 N N . SER A 1 313 ? 22.612 0.825 -7.673 1.00 77.38 313 SER A N 1
ATOM 2473 C CA . SER A 1 313 ? 22.746 2.248 -8.024 1.00 77.38 313 SER A CA 1
ATOM 2474 C C . SER A 1 313 ? 21.762 2.657 -9.119 1.00 77.38 313 SER A C 1
ATOM 2476 O O . SER A 1 313 ? 21.063 3.656 -8.980 1.00 77.38 313 SER A O 1
ATOM 2478 N N . TRP A 1 314 ? 21.633 1.835 -10.165 1.00 82.06 314 TRP A N 1
ATOM 2479 C CA . TRP A 1 314 ? 20.654 2.062 -11.223 1.00 82.06 314 TRP A CA 1
ATOM 2480 C C . TRP A 1 314 ? 19.232 2.065 -10.660 1.00 82.06 314 TRP A C 1
ATOM 2482 O O . TRP A 1 314 ? 18.447 2.954 -10.979 1.00 82.06 314 TRP A O 1
ATOM 2492 N N . TYR A 1 315 ? 18.906 1.108 -9.788 1.00 77.88 315 TYR A N 1
ATOM 2493 C CA . TYR A 1 315 ? 17.579 1.029 -9.181 1.00 77.88 315 TYR A CA 1
ATOM 2494 C C . TYR A 1 315 ? 17.249 2.303 -8.389 1.00 77.88 315 TYR A C 1
ATOM 2496 O O . TYR A 1 315 ? 16.162 2.863 -8.544 1.00 77.88 315 TYR A O 1
ATOM 2504 N N . ARG A 1 316 ? 18.200 2.807 -7.593 1.00 80.94 316 ARG A N 1
ATOM 2505 C CA . ARG A 1 316 ? 18.054 4.060 -6.834 1.00 80.94 316 ARG A CA 1
ATOM 2506 C C . ARG A 1 316 ? 17.855 5.285 -7.724 1.00 80.94 316 ARG A C 1
ATOM 2508 O O . ARG A 1 316 ? 17.017 6.122 -7.407 1.00 80.94 316 ARG A O 1
ATOM 2515 N N . ASP A 1 317 ? 18.577 5.372 -8.836 1.00 84.19 317 ASP A N 1
ATOM 2516 C CA . ASP A 1 317 ? 18.522 6.537 -9.727 1.00 84.19 317 ASP A CA 1
ATOM 2517 C C . ASP A 1 317 ? 17.262 6.551 -10.614 1.00 84.19 317 ASP A C 1
ATOM 2519 O O . ASP A 1 317 ? 16.763 7.606 -11.029 1.00 84.19 317 ASP A O 1
ATOM 2523 N N . GLN A 1 318 ? 16.734 5.369 -10.937 1.00 86.44 318 GLN A N 1
ATOM 2524 C CA . GLN A 1 318 ? 15.678 5.211 -11.939 1.00 86.44 318 GLN A CA 1
ATOM 2525 C C . GLN A 1 318 ? 14.296 4.929 -11.348 1.00 86.44 318 GLN A C 1
ATOM 2527 O O . GLN A 1 318 ? 13.311 4.939 -12.091 1.00 86.44 318 GLN A O 1
ATOM 2532 N N . THR A 1 319 ? 14.183 4.733 -10.031 1.00 88.31 319 THR A N 1
ATOM 2533 C CA . THR A 1 319 ? 12.901 4.473 -9.360 1.00 88.31 319 THR A CA 1
ATOM 2534 C C . THR A 1 319 ? 12.585 5.516 -8.287 1.00 88.31 319 THR A C 1
ATOM 2536 O O . THR A 1 319 ? 13.472 6.012 -7.598 1.00 88.31 319 THR A O 1
ATOM 2539 N N . LEU A 1 320 ? 11.301 5.851 -8.123 1.00 90.94 320 LEU A N 1
ATOM 2540 C CA . LEU A 1 320 ? 10.816 6.559 -6.928 1.00 90.94 320 LEU A CA 1
ATOM 2541 C C . LEU A 1 320 ? 10.625 5.608 -5.742 1.00 90.94 320 LEU A C 1
ATOM 2543 O O . LEU A 1 320 ? 10.484 6.077 -4.620 1.00 90.94 320 LEU A O 1
ATOM 2547 N N . GLY A 1 321 ? 10.574 4.300 -5.994 1.00 90.69 321 GLY A N 1
ATOM 2548 C CA . GLY A 1 321 ? 10.190 3.259 -5.047 1.00 90.69 321 GLY A CA 1
ATOM 2549 C C . GLY A 1 321 ? 9.154 2.322 -5.666 1.00 90.69 321 GLY A C 1
ATOM 2550 O O . GLY A 1 321 ? 9.110 2.169 -6.891 1.00 90.69 321 GLY A O 1
ATOM 2551 N N . ASP A 1 322 ? 8.320 1.705 -4.831 1.00 91.56 322 ASP A N 1
ATOM 2552 C CA . ASP A 1 322 ? 7.335 0.710 -5.261 1.00 91.56 322 ASP A CA 1
ATOM 2553 C C . ASP A 1 322 ? 6.035 0.740 -4.439 1.00 91.56 322 ASP A C 1
ATOM 2555 O O . ASP A 1 322 ? 6.003 1.243 -3.313 1.00 91.56 322 ASP A O 1
ATOM 2559 N N . ILE A 1 323 ? 4.959 0.178 -5.000 1.00 94.31 323 ILE A N 1
ATOM 2560 C CA . ILE A 1 323 ? 3.724 -0.158 -4.273 1.00 94.31 323 ILE A CA 1
ATOM 2561 C C . ILE A 1 323 ? 3.499 -1.662 -4.407 1.00 94.31 323 ILE A C 1
ATOM 2563 O O . ILE A 1 323 ? 3.204 -2.156 -5.494 1.00 94.31 323 ILE A O 1
ATOM 2567 N N . GLY A 1 324 ? 3.654 -2.407 -3.312 1.00 88.75 324 GLY A N 1
ATOM 2568 C CA . GLY A 1 324 ? 3.532 -3.867 -3.330 1.00 88.75 324 GLY A CA 1
ATOM 2569 C C . GLY A 1 324 ? 4.496 -4.556 -4.303 1.00 88.75 324 GLY A C 1
ATOM 2570 O O . GLY A 1 324 ? 4.153 -5.600 -4.854 1.00 88.75 324 GLY A O 1
ATOM 2571 N N . GLY A 1 325 ? 5.674 -3.968 -4.540 1.00 84.62 325 GLY A N 1
ATOM 2572 C CA . GLY A 1 325 ? 6.667 -4.421 -5.514 1.00 84.62 325 GLY A CA 1
ATOM 2573 C C . GLY A 1 325 ? 6.440 -3.953 -6.959 1.00 84.62 325 GLY A C 1
ATOM 2574 O O . GLY A 1 325 ? 7.283 -4.208 -7.817 1.00 84.62 325 GLY A O 1
ATOM 2575 N N . VAL A 1 326 ? 5.354 -3.223 -7.246 1.00 89.00 326 VAL A N 1
ATOM 2576 C CA . VAL A 1 326 ? 5.181 -2.531 -8.533 1.00 89.00 326 VAL A CA 1
ATOM 2577 C C . VAL A 1 326 ? 6.097 -1.314 -8.575 1.00 89.00 326 VAL A C 1
ATOM 2579 O O . VAL A 1 326 ? 5.858 -0.337 -7.864 1.00 89.00 326 VAL A O 1
ATOM 2582 N N . LEU A 1 327 ? 7.136 -1.372 -9.408 1.00 88.88 327 LEU A N 1
ATOM 2583 C CA . LEU A 1 327 ? 8.137 -0.312 -9.521 1.00 88.88 327 LEU A CA 1
ATOM 2584 C C . LEU A 1 327 ? 7.574 0.960 -10.144 1.00 88.88 327 LEU A C 1
ATOM 2586 O O . LEU A 1 327 ? 6.924 0.922 -11.188 1.00 88.88 327 LEU A O 1
ATOM 2590 N N . ILE A 1 328 ? 7.919 2.096 -9.541 1.00 91.12 328 ILE A N 1
ATOM 2591 C CA . ILE A 1 328 ? 7.527 3.420 -10.015 1.00 91.12 328 ILE A CA 1
ATOM 2592 C C . ILE A 1 328 ? 8.744 4.128 -10.615 1.00 91.12 328 ILE A C 1
ATOM 2594 O O . ILE A 1 328 ? 9.752 4.287 -9.921 1.00 91.12 328 ILE A O 1
ATOM 2598 N N . PRO A 1 329 ? 8.676 4.599 -11.870 1.00 91.50 329 PRO A N 1
ATOM 2599 C CA . PRO A 1 329 ? 9.796 5.271 -12.519 1.00 91.50 329 PRO A CA 1
ATOM 2600 C C . PRO A 1 329 ? 10.081 6.652 -11.908 1.00 91.50 329 PRO A C 1
ATOM 2602 O O . PRO A 1 329 ? 9.157 7.413 -11.626 1.00 91.50 329 PRO A O 1
ATOM 2605 N N . SER A 1 330 ? 11.364 7.020 -11.769 1.00 90.75 330 SER A N 1
ATOM 2606 C CA . SER A 1 330 ? 11.796 8.328 -11.230 1.00 90.75 330 SER A CA 1
ATOM 2607 C C . SER A 1 330 ? 11.375 9.523 -12.088 1.00 90.75 330 SER A C 1
ATOM 2609 O O . SER A 1 330 ? 11.312 10.660 -11.617 1.00 90.75 330 SER A O 1
ATOM 2611 N N . ARG A 1 331 ? 11.045 9.268 -13.357 1.00 89.69 331 ARG A N 1
ATOM 2612 C CA . ARG A 1 331 ? 10.558 10.255 -14.320 1.00 89.69 331 ARG A CA 1
ATOM 2613 C C . ARG A 1 331 ? 9.683 9.595 -15.389 1.00 89.69 331 ARG A C 1
ATOM 2615 O O . ARG A 1 331 ? 9.761 8.387 -15.573 1.00 89.69 331 ARG A O 1
ATOM 2622 N N . PRO A 1 332 ? 8.865 10.357 -16.133 1.00 88.88 332 PRO A N 1
ATOM 2623 C CA . PRO A 1 332 ? 8.107 9.806 -17.254 1.00 88.88 332 PRO A CA 1
ATOM 2624 C C . PRO A 1 332 ? 9.017 9.113 -18.276 1.00 88.88 332 PRO A C 1
ATOM 2626 O O . PRO A 1 332 ? 10.114 9.604 -18.546 1.00 88.88 332 PRO A O 1
ATOM 2629 N N . TYR A 1 333 ? 8.529 8.043 -18.910 1.00 85.56 333 TYR A N 1
ATOM 2630 C CA . TYR A 1 333 ? 9.261 7.305 -19.953 1.00 85.56 333 TYR A CA 1
ATOM 2631 C C . TYR A 1 333 ? 9.706 8.220 -21.103 1.00 85.56 333 TYR A C 1
ATOM 2633 O O . TYR A 1 333 ? 10.783 8.043 -21.658 1.00 85.56 333 TYR A O 1
ATOM 2641 N N . SER A 1 334 ? 8.931 9.265 -21.410 1.00 85.38 334 SER A N 1
ATOM 2642 C CA . SER A 1 334 ? 9.284 10.278 -22.415 1.00 85.38 334 SER A CA 1
ATOM 2643 C C . SER A 1 334 ? 10.545 11.087 -22.084 1.00 85.38 334 SER A C 1
ATOM 2645 O O . SER A 1 334 ? 11.095 11.742 -22.964 1.00 85.38 334 SER A O 1
ATOM 2647 N N . LYS A 1 335 ? 11.000 11.056 -20.826 1.00 90.00 335 LYS A N 1
ATOM 2648 C CA . LYS A 1 335 ? 12.227 11.703 -20.338 1.00 90.00 335 LYS A CA 1
ATOM 2649 C C . LYS A 1 335 ? 13.335 10.699 -20.008 1.00 90.00 335 LYS A C 1
ATOM 2651 O O . LYS A 1 335 ? 14.360 11.082 -19.445 1.00 90.00 335 LYS A O 1
ATOM 2656 N N . MET A 1 336 ? 13.126 9.418 -20.290 1.00 87.44 336 MET A N 1
ATOM 2657 C CA . MET A 1 336 ? 14.141 8.382 -20.134 1.00 87.44 336 MET A CA 1
ATOM 2658 C C . MET A 1 336 ? 14.860 8.157 -21.462 1.00 87.44 336 MET A C 1
ATOM 2660 O O . MET A 1 336 ? 14.261 8.233 -22.535 1.00 87.44 336 MET A O 1
ATOM 2664 N N . SER A 1 337 ? 16.156 7.860 -21.400 1.00 84.44 337 SER A N 1
ATOM 2665 C CA . SER A 1 337 ? 16.881 7.375 -22.571 1.00 84.44 337 SER A CA 1
ATOM 2666 C C . SER A 1 337 ? 16.369 5.983 -22.975 1.00 84.44 337 SER A C 1
ATOM 2668 O O . SER A 1 337 ? 15.890 5.229 -22.124 1.00 84.44 337 SER A O 1
ATOM 2670 N N . PRO A 1 338 ? 16.521 5.570 -24.246 1.00 79.25 338 PRO A N 1
ATOM 2671 C CA . PRO A 1 338 ? 16.140 4.223 -24.678 1.00 79.25 338 PRO A CA 1
ATOM 2672 C C . PRO A 1 338 ? 16.781 3.102 -23.845 1.00 79.25 338 PRO A C 1
ATOM 2674 O O . PRO A 1 338 ? 16.154 2.071 -23.614 1.00 79.25 338 PRO A O 1
ATOM 2677 N N . LYS A 1 339 ? 18.015 3.315 -23.367 1.00 79.50 339 LYS A N 1
ATOM 2678 C CA . LYS A 1 339 ? 18.728 2.384 -22.484 1.00 79.50 339 LYS A CA 1
ATOM 2679 C C . LYS A 1 339 ? 18.050 2.254 -21.119 1.00 79.50 339 LYS A C 1
ATOM 2681 O O . LYS A 1 339 ? 17.904 1.143 -20.624 1.00 79.50 339 LYS A O 1
ATOM 2686 N N . GLU A 1 340 ? 17.619 3.366 -20.533 1.00 83.88 340 GLU A N 1
ATOM 2687 C CA . GLU A 1 340 ? 16.941 3.374 -19.232 1.00 83.88 340 GLU A CA 1
ATOM 2688 C C . GLU A 1 340 ? 15.551 2.755 -19.316 1.00 83.88 340 GLU A C 1
ATOM 2690 O O . GLU A 1 340 ? 15.223 1.920 -18.479 1.00 83.88 340 GLU A O 1
ATOM 2695 N N . ILE A 1 341 ? 14.784 3.085 -20.364 1.00 82.50 341 ILE A N 1
ATOM 2696 C CA . ILE A 1 341 ? 13.497 2.432 -20.648 1.00 82.50 341 ILE A CA 1
ATOM 2697 C C . ILE A 1 341 ? 13.704 0.922 -20.737 1.00 82.50 341 ILE A C 1
ATOM 2699 O O . ILE A 1 341 ? 12.983 0.160 -20.102 1.00 82.50 341 ILE A O 1
ATOM 2703 N N . LEU A 1 342 ? 14.725 0.487 -21.480 1.00 75.94 342 LEU A N 1
ATOM 2704 C CA . LEU A 1 342 ? 15.030 -0.928 -21.631 1.00 75.94 342 LEU A CA 1
ATOM 2705 C C . LEU A 1 342 ? 15.372 -1.590 -20.293 1.00 75.94 342 LEU A C 1
ATOM 2707 O O . LEU A 1 342 ? 14.834 -2.645 -19.979 1.00 75.94 342 LEU A O 1
ATOM 2711 N N . GLN A 1 343 ? 16.242 -0.986 -19.488 1.00 77.62 343 GLN A N 1
ATOM 2712 C CA . GLN A 1 343 ? 16.586 -1.534 -18.175 1.00 77.62 343 GLN A CA 1
ATOM 2713 C C . GLN A 1 343 ? 15.365 -1.596 -17.249 1.00 77.62 343 GLN A C 1
ATOM 2715 O O . GLN A 1 343 ? 15.177 -2.604 -16.577 1.00 77.62 343 GLN A O 1
ATOM 2720 N N . PHE A 1 344 ? 14.496 -0.587 -17.273 1.00 82.38 344 PHE A N 1
ATOM 2721 C CA . PHE A 1 344 ? 13.274 -0.573 -16.474 1.00 82.38 344 PHE A CA 1
ATOM 2722 C C . PHE A 1 344 ? 12.289 -1.661 -16.903 1.00 82.38 344 PHE A C 1
ATOM 2724 O O . PHE A 1 344 ? 11.826 -2.441 -16.066 1.00 82.38 344 PHE A O 1
ATOM 2731 N N . GLU A 1 345 ? 12.039 -1.787 -18.207 1.00 78.62 345 GLU A N 1
ATOM 2732 C CA . GLU A 1 345 ? 11.203 -2.855 -18.753 1.00 78.62 345 GLU A CA 1
ATOM 2733 C C . GLU A 1 345 ? 11.787 -4.235 -18.441 1.00 78.62 345 GLU A C 1
ATOM 2735 O O . GLU A 1 345 ? 11.043 -5.154 -18.127 1.00 78.62 345 GLU A O 1
ATOM 2740 N N . ARG A 1 346 ? 13.115 -4.405 -18.408 1.00 75.38 346 ARG A N 1
ATOM 2741 C CA . ARG A 1 346 ? 13.746 -5.678 -18.005 1.00 75.38 346 ARG A CA 1
ATOM 2742 C C . ARG A 1 346 ? 13.423 -6.084 -16.576 1.00 75.38 346 ARG A C 1
ATOM 2744 O O . ARG A 1 346 ? 13.199 -7.275 -16.343 1.00 75.38 346 ARG A O 1
ATOM 2751 N N . VAL A 1 347 ? 13.414 -5.138 -15.638 1.00 77.31 347 VAL A N 1
ATOM 2752 C CA . VAL A 1 347 ? 13.054 -5.427 -14.243 1.00 77.31 347 VAL A CA 1
ATOM 2753 C C . VAL A 1 347 ? 11.561 -5.726 -14.142 1.00 77.31 347 VAL A C 1
ATOM 2755 O O . VAL A 1 347 ? 11.175 -6.767 -13.608 1.00 77.31 347 VAL A O 1
ATOM 2758 N N . LYS A 1 348 ? 10.721 -4.879 -14.746 1.00 79.00 348 LYS A N 1
ATOM 2759 C CA . LYS A 1 348 ? 9.262 -5.063 -14.797 1.00 79.00 348 LYS A CA 1
ATOM 2760 C C . LYS A 1 348 ? 8.875 -6.398 -15.439 1.00 79.00 348 LYS A C 1
ATOM 2762 O O . LYS A 1 348 ? 8.018 -7.123 -14.940 1.00 79.00 348 LYS A O 1
ATOM 2767 N N . MET A 1 349 ? 9.565 -6.789 -16.505 1.00 74.06 349 MET A N 1
ATOM 2768 C CA . MET A 1 349 ? 9.379 -8.073 -17.165 1.00 74.06 349 MET A CA 1
ATOM 2769 C C . MET A 1 349 ? 9.886 -9.256 -16.347 1.00 74.06 349 MET A C 1
ATOM 2771 O O . MET A 1 349 ? 9.498 -10.363 -16.664 1.00 74.06 349 MET A O 1
ATOM 2775 N N . ARG A 1 350 ? 10.713 -9.106 -15.317 1.00 74.94 350 ARG A N 1
ATOM 2776 C CA . ARG A 1 350 ? 11.073 -10.229 -14.427 1.00 74.94 350 ARG A CA 1
ATOM 2777 C C . ARG A 1 350 ? 10.175 -10.311 -13.200 1.00 74.94 350 ARG A C 1
ATOM 2779 O O . ARG A 1 350 ? 10.115 -11.349 -12.549 1.00 74.94 350 ARG A O 1
ATOM 2786 N N . TRP A 1 351 ? 9.438 -9.243 -12.924 1.00 78.31 351 TRP A N 1
ATOM 2787 C CA . TRP A 1 351 ? 8.434 -9.211 -11.880 1.00 78.31 351 TRP A CA 1
ATOM 2788 C C . TRP A 1 351 ? 7.223 -10.084 -12.255 1.00 78.31 351 TRP A C 1
ATOM 2790 O O . TRP A 1 351 ? 6.595 -9.904 -13.302 1.00 78.31 351 TRP A O 1
ATOM 2800 N N . LEU A 1 352 ? 6.920 -11.061 -11.396 1.00 77.62 352 LEU A N 1
ATOM 2801 C CA . LEU A 1 352 ? 5.824 -12.027 -11.544 1.00 77.62 352 LEU A CA 1
ATOM 2802 C C . LEU A 1 352 ? 4.569 -11.672 -10.724 1.00 77.62 352 LEU A C 1
ATOM 2804 O O . LEU A 1 352 ? 3.543 -12.324 -10.876 1.00 77.62 352 LEU A O 1
ATOM 2808 N N . GLY A 1 353 ? 4.631 -10.658 -9.863 1.00 82.94 353 GLY A N 1
ATOM 2809 C CA . GLY A 1 353 ? 3.533 -10.280 -8.977 1.00 82.94 353 GLY A CA 1
ATOM 2810 C C . GLY A 1 353 ? 2.545 -9.334 -9.638 1.00 82.94 353 GLY A C 1
ATOM 2811 O O . GLY A 1 353 ? 2.330 -9.368 -10.854 1.00 82.94 353 GLY A O 1
ATOM 2812 N N . LEU A 1 354 ? 1.973 -8.460 -8.810 1.00 87.50 354 LEU A N 1
ATOM 2813 C CA . LEU A 1 354 ? 1.125 -7.351 -9.247 1.00 87.50 354 LEU A CA 1
ATOM 2814 C C . LEU A 1 354 ? 1.828 -6.487 -10.294 1.00 87.50 354 LEU A C 1
ATOM 2816 O O . LEU A 1 354 ? 3.029 -6.263 -10.220 1.00 87.50 354 LEU A O 1
ATOM 2820 N N . GLN A 1 355 ? 1.072 -5.979 -11.252 1.00 88.44 355 GLN A N 1
ATOM 2821 C CA . GLN A 1 355 ? 1.498 -4.981 -12.224 1.00 88.44 355 GLN A CA 1
ATOM 2822 C C . GLN A 1 355 ? 0.739 -3.678 -11.966 1.00 88.44 355 GLN A C 1
ATOM 2824 O O . GLN A 1 355 ? -0.262 -3.655 -11.249 1.00 88.44 355 GLN A O 1
ATOM 2829 N N . GLU A 1 356 ? 1.188 -2.583 -12.574 1.00 91.50 356 GLU A N 1
ATOM 2830 C CA . GLU A 1 356 ? 0.514 -1.286 -12.439 1.00 91.50 356 GLU A CA 1
ATOM 2831 C C . GLU A 1 356 ? -0.955 -1.345 -12.888 1.00 91.50 356 GLU A C 1
ATOM 2833 O O . GLU A 1 356 ? -1.830 -0.828 -12.194 1.00 91.50 356 GLU A O 1
ATOM 2838 N N . ASP A 1 357 ? -1.239 -2.038 -13.993 1.00 91.94 357 ASP A N 1
ATOM 2839 C CA 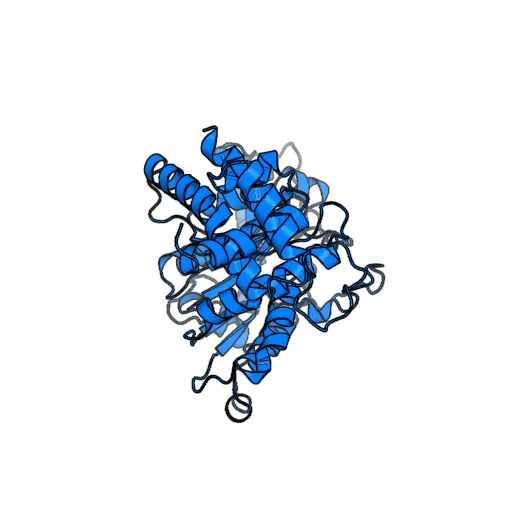. ASP A 1 357 ? -2.607 -2.215 -14.489 1.00 91.94 357 ASP A CA 1
ATOM 2840 C C . ASP A 1 357 ? -3.476 -3.025 -13.519 1.00 91.94 357 ASP A C 1
ATOM 2842 O O . ASP A 1 357 ? -4.662 -2.731 -13.381 1.00 91.94 357 ASP A O 1
ATOM 2846 N N . ASP A 1 358 ? -2.889 -3.977 -12.782 1.00 92.25 358 ASP A N 1
ATOM 2847 C CA . ASP A 1 358 ? -3.606 -4.702 -11.731 1.00 92.25 358 ASP A CA 1
ATOM 2848 C C . ASP A 1 358 ? -3.970 -3.749 -10.586 1.00 92.25 358 ASP A C 1
ATOM 2850 O O . ASP A 1 358 ? -5.114 -3.733 -10.140 1.00 92.25 358 ASP A O 1
ATOM 2854 N N . LEU A 1 359 ? -3.031 -2.906 -10.134 1.00 95.44 359 LEU A N 1
ATOM 2855 C CA . LEU A 1 359 ? -3.302 -1.914 -9.085 1.00 95.44 359 LEU A CA 1
ATOM 2856 C C . LEU A 1 359 ? -4.405 -0.943 -9.502 1.00 95.44 359 LEU A C 1
ATOM 2858 O O . LEU A 1 359 ? -5.308 -0.658 -8.718 1.00 95.44 359 LEU A O 1
ATOM 2862 N N . ARG A 1 360 ? -4.342 -0.460 -10.745 1.00 96.19 360 ARG A N 1
ATOM 2863 C CA . ARG A 1 360 ? -5.331 0.445 -11.333 1.00 96.19 360 ARG A CA 1
ATOM 2864 C C . ARG A 1 360 ? -6.705 -0.215 -11.416 1.00 96.19 360 ARG A C 1
ATOM 2866 O O . ARG A 1 360 ? -7.702 0.397 -11.032 1.00 96.19 360 ARG A O 1
ATOM 2873 N N . HIS A 1 361 ? -6.756 -1.463 -11.885 1.00 95.12 361 HIS A N 1
ATOM 2874 C CA . HIS A 1 361 ? -7.982 -2.255 -11.950 1.00 95.12 361 HIS A CA 1
ATOM 2875 C C . HIS A 1 361 ? -8.587 -2.450 -10.562 1.00 95.12 361 HIS A C 1
ATOM 2877 O O . HIS A 1 361 ? -9.756 -2.133 -10.362 1.00 95.12 361 HIS A O 1
ATOM 2883 N N . ILE A 1 362 ? -7.790 -2.895 -9.590 1.00 96.69 362 ILE A N 1
ATOM 2884 C CA . ILE A 1 362 ? -8.249 -3.152 -8.221 1.00 96.69 362 ILE A CA 1
ATOM 2885 C C . ILE A 1 362 ? -8.746 -1.860 -7.575 1.00 96.69 362 ILE A C 1
ATOM 2887 O O . ILE A 1 362 ? -9.839 -1.824 -7.015 1.00 96.69 362 ILE A O 1
ATOM 2891 N N . ALA A 1 363 ? -7.987 -0.767 -7.678 1.00 97.56 363 ALA A N 1
ATOM 2892 C CA . ALA A 1 363 ? -8.381 0.511 -7.099 1.00 97.56 363 ALA A CA 1
ATOM 2893 C C . ALA A 1 363 ? -9.745 0.981 -7.637 1.00 97.56 363 ALA A C 1
ATOM 2895 O O . ALA A 1 363 ? -10.598 1.413 -6.858 1.00 97.56 363 ALA A O 1
ATOM 2896 N N . LYS A 1 364 ? -9.979 0.835 -8.946 1.00 96.88 364 LYS A N 1
ATOM 2897 C CA . LYS A 1 364 ? -11.188 1.328 -9.614 1.00 96.88 364 LYS A CA 1
ATOM 2898 C C . LYS A 1 364 ? -12.393 0.390 -9.502 1.00 96.88 364 LYS A C 1
ATOM 2900 O O . LYS A 1 364 ? -13.503 0.865 -9.283 1.00 96.88 364 LYS A O 1
ATOM 2905 N N . ASN A 1 365 ? -12.188 -0.914 -9.665 1.00 95.81 365 ASN A N 1
ATOM 2906 C CA . ASN A 1 365 ? -13.269 -1.866 -9.939 1.00 95.81 365 ASN A CA 1
ATOM 2907 C C . ASN A 1 365 ? -13.600 -2.788 -8.761 1.00 95.81 365 ASN A C 1
ATOM 2909 O O . ASN A 1 365 ? -14.701 -3.334 -8.712 1.00 95.81 365 ASN A O 1
ATOM 2913 N N . SER A 1 366 ? -12.688 -2.961 -7.804 1.00 96.50 366 SER A N 1
ATOM 2914 C CA . SER A 1 366 ? -12.947 -3.806 -6.639 1.00 96.50 366 SER A CA 1
ATOM 2915 C C . SER A 1 366 ? -13.875 -3.127 -5.630 1.00 96.50 366 SER A C 1
ATOM 2917 O O . SER A 1 366 ? -13.977 -1.896 -5.561 1.00 96.50 366 SER A O 1
ATOM 2919 N N . LYS A 1 367 ? -14.529 -3.940 -4.793 1.00 95.88 367 LYS A N 1
ATOM 2920 C CA . LYS A 1 367 ? -15.450 -3.480 -3.744 1.00 95.88 367 LYS A CA 1
ATOM 2921 C C . LYS A 1 367 ? -14.805 -2.446 -2.814 1.00 95.88 367 LYS A C 1
ATOM 2923 O O . LYS A 1 367 ? -15.384 -1.386 -2.583 1.00 95.88 367 LYS A O 1
ATOM 2928 N N . ILE A 1 368 ? -13.609 -2.752 -2.313 1.00 97.31 368 ILE A N 1
ATOM 2929 C CA . ILE A 1 368 ? -12.824 -1.887 -1.422 1.00 97.31 368 ILE A CA 1
ATOM 2930 C C . ILE A 1 368 ? -11.644 -1.271 -2.183 1.00 97.31 368 ILE A C 1
ATOM 2932 O O . ILE A 1 368 ? -11.392 -0.075 -2.074 1.00 97.31 368 ILE A O 1
ATOM 2936 N N . GLY A 1 369 ? -10.955 -2.064 -3.005 1.00 97.94 369 GLY A N 1
ATOM 2937 C CA . GLY A 1 369 ? -9.819 -1.617 -3.810 1.00 97.94 369 GLY A CA 1
ATOM 2938 C C . GLY A 1 369 ? -8.479 -1.673 -3.085 1.00 97.94 369 GLY A C 1
ATOM 2939 O O . GLY A 1 369 ? -8.257 -2.506 -2.206 1.00 97.94 369 GLY A O 1
ATOM 2940 N N . THR A 1 370 ? -7.533 -0.834 -3.503 1.00 98.44 370 THR A N 1
ATOM 2941 C CA . THR A 1 370 ? -6.170 -0.847 -2.959 1.00 98.44 370 THR A CA 1
ATOM 2942 C C . THR A 1 370 ? -6.096 -0.108 -1.623 1.00 98.44 370 THR A C 1
ATOM 2944 O O . THR A 1 370 ? -6.549 1.030 -1.492 1.00 98.44 370 THR A O 1
ATOM 2947 N N . ILE A 1 371 ? -5.485 -0.750 -0.629 1.00 98.56 371 ILE A N 1
ATOM 2948 C CA . ILE A 1 371 ? -5.205 -0.214 0.703 1.00 98.56 371 ILE A CA 1
ATOM 2949 C C . ILE A 1 371 ? -3.687 -0.141 0.853 1.00 98.56 371 ILE A C 1
ATOM 2951 O O . ILE A 1 371 ? -3.030 -1.165 1.026 1.00 98.56 371 ILE A O 1
ATOM 2955 N N . VAL A 1 372 ? -3.116 1.060 0.769 1.00 98.25 372 VAL A N 1
ATOM 2956 C CA . VAL A 1 372 ? -1.661 1.259 0.800 1.00 98.25 372 VAL A CA 1
ATOM 2957 C C . VAL A 1 372 ? -1.204 1.739 2.172 1.00 98.25 372 VAL A C 1
ATOM 2959 O O . VAL A 1 372 ? -1.699 2.742 2.679 1.00 98.25 372 VAL A O 1
ATOM 2962 N N . GLY A 1 373 ? -0.247 1.022 2.763 1.00 97.19 373 GLY A N 1
ATOM 2963 C CA . GLY A 1 373 ? 0.408 1.363 4.022 1.00 97.19 373 GLY A CA 1
ATOM 2964 C C . GLY A 1 373 ? 1.728 2.109 3.820 1.00 97.19 373 GLY A C 1
ATOM 2965 O O . GLY A 1 373 ? 2.632 1.586 3.161 1.00 97.19 373 GLY A O 1
ATOM 2966 N N . ALA A 1 374 ? 1.856 3.293 4.425 1.00 95.00 374 ALA A N 1
ATOM 2967 C CA . ALA A 1 374 ? 3.029 4.156 4.303 1.00 95.00 374 ALA A CA 1
ATOM 2968 C C . ALA A 1 374 ? 3.461 4.764 5.648 1.00 95.00 374 ALA A C 1
ATOM 2970 O O . ALA A 1 374 ? 2.749 5.566 6.249 1.00 95.00 374 ALA A O 1
ATOM 2971 N N . VAL A 1 375 ? 4.672 4.433 6.084 1.00 92.44 375 VAL A N 1
ATOM 2972 C CA . VAL A 1 375 ? 5.347 5.055 7.232 1.00 92.44 375 VAL A CA 1
ATOM 2973 C C . VAL A 1 375 ? 6.555 5.815 6.678 1.00 92.44 375 VAL A C 1
ATOM 2975 O O . VAL A 1 375 ? 7.196 5.326 5.748 1.00 92.44 375 VAL A O 1
ATOM 2978 N N . GLY A 1 376 ? 6.856 7.000 7.215 1.00 90.38 376 GLY A N 1
ATOM 2979 C CA . GLY A 1 376 ? 8.002 7.824 6.805 1.00 90.38 376 GLY A CA 1
ATOM 2980 C C . GLY A 1 376 ? 7.779 8.720 5.573 1.00 90.38 376 GLY A C 1
ATOM 2981 O O . GLY A 1 376 ? 7.292 8.299 4.525 1.00 90.38 376 GLY A O 1
ATOM 2982 N N . ALA A 1 377 ? 8.182 9.989 5.687 1.00 91.44 377 ALA A N 1
ATOM 2983 C CA . ALA A 1 377 ? 7.997 11.012 4.650 1.00 91.44 377 ALA A CA 1
ATOM 2984 C C . ALA A 1 377 ? 8.785 10.762 3.345 1.00 91.44 377 ALA A C 1
ATOM 2986 O O . ALA A 1 377 ? 8.451 11.324 2.304 1.00 91.44 377 ALA A O 1
ATOM 2987 N N . ASP A 1 378 ? 9.799 9.900 3.365 1.00 90.56 378 ASP A N 1
ATOM 2988 C CA . ASP A 1 378 ? 10.571 9.471 2.190 1.00 90.56 378 ASP A CA 1
ATOM 2989 C C . ASP A 1 378 ? 9.735 8.667 1.171 1.00 90.56 378 ASP A C 1
ATOM 2991 O O . ASP A 1 378 ? 10.148 8.508 0.024 1.00 90.56 378 ASP A O 1
ATOM 2995 N N . ARG A 1 379 ? 8.524 8.224 1.541 1.00 92.94 379 ARG A N 1
ATOM 2996 C CA . ARG A 1 379 ? 7.535 7.629 0.620 1.00 92.94 379 ARG A CA 1
ATOM 2997 C C . ARG A 1 379 ? 6.796 8.652 -0.245 1.00 92.94 379 ARG A C 1
ATOM 2999 O O . ARG A 1 379 ? 6.082 8.262 -1.168 1.00 92.94 379 ARG A O 1
ATOM 3006 N N . LEU A 1 380 ? 6.947 9.950 0.024 1.00 94.94 380 LEU A N 1
ATOM 3007 C CA . LEU A 1 380 ? 6.184 11.014 -0.636 1.00 94.94 380 LEU A CA 1
ATOM 3008 C C . LEU A 1 380 ? 6.163 10.916 -2.179 1.00 94.94 380 LEU A C 1
ATOM 3010 O O . LEU A 1 380 ? 5.070 11.009 -2.742 1.00 94.94 380 LEU A O 1
ATOM 3014 N N . PRO A 1 381 ? 7.292 10.697 -2.887 1.00 94.56 381 PRO A N 1
ATOM 3015 C CA . PRO A 1 381 ? 7.272 10.645 -4.350 1.00 94.56 381 PRO A CA 1
ATOM 3016 C C . PRO A 1 381 ? 6.417 9.493 -4.904 1.00 94.56 381 PRO A C 1
ATOM 3018 O O . PRO A 1 381 ? 5.664 9.688 -5.859 1.00 94.56 381 PRO A O 1
ATOM 3021 N N . VAL A 1 382 ? 6.479 8.319 -4.266 1.00 95.31 382 VAL A N 1
ATOM 3022 C CA . VAL A 1 382 ? 5.679 7.127 -4.608 1.00 95.31 382 VAL A CA 1
ATOM 3023 C C . VAL A 1 382 ? 4.195 7.402 -4.404 1.00 95.31 382 VAL A C 1
ATOM 3025 O O . VAL A 1 382 ? 3.381 7.080 -5.267 1.00 95.31 382 VAL A O 1
ATOM 3028 N N . LEU A 1 383 ? 3.836 8.036 -3.287 1.00 97.31 383 LEU A N 1
ATOM 3029 C CA . LEU A 1 383 ? 2.441 8.332 -2.969 1.00 97.31 383 LEU A CA 1
ATOM 3030 C C . LEU A 1 383 ? 1.837 9.351 -3.935 1.00 97.31 383 LEU A C 1
ATOM 3032 O O . LEU A 1 383 ? 0.728 9.134 -4.415 1.00 97.31 383 LEU A O 1
ATOM 3036 N N . ILE A 1 384 ? 2.569 10.417 -4.281 1.00 96.94 384 ILE A N 1
ATOM 3037 C CA . ILE A 1 384 ? 2.115 11.389 -5.288 1.00 96.94 384 ILE A CA 1
ATOM 3038 C C . ILE A 1 384 ? 1.869 10.687 -6.624 1.00 96.94 384 ILE A C 1
ATOM 3040 O O . ILE A 1 384 ? 0.815 10.887 -7.228 1.00 96.94 384 ILE A O 1
ATOM 3044 N N . TYR A 1 385 ? 2.800 9.834 -7.062 1.00 96.50 385 TYR A N 1
ATOM 3045 C CA . TYR A 1 385 ? 2.620 9.061 -8.287 1.00 96.50 385 TYR A CA 1
ATOM 3046 C C . TYR A 1 385 ? 1.383 8.160 -8.207 1.00 96.50 385 TYR A C 1
ATOM 3048 O O . TYR A 1 385 ? 0.566 8.161 -9.127 1.00 96.50 385 TYR A O 1
ATOM 3056 N N . GLY A 1 386 ? 1.216 7.420 -7.107 1.00 97.50 386 GLY A N 1
ATOM 3057 C CA . GLY A 1 386 ? 0.078 6.527 -6.904 1.00 97.50 386 GLY A CA 1
ATOM 3058 C C . GLY A 1 386 ? -1.265 7.259 -6.890 1.00 97.50 386 GLY A C 1
ATOM 3059 O O . GLY A 1 386 ? -2.236 6.748 -7.436 1.00 97.50 386 GLY A O 1
ATOM 3060 N N . ILE A 1 387 ? -1.320 8.474 -6.340 1.00 97.88 387 ILE A N 1
ATOM 3061 C CA . ILE A 1 387 ? -2.516 9.329 -6.352 1.00 97.88 387 ILE A CA 1
ATOM 3062 C C . ILE A 1 387 ? -2.818 9.818 -7.770 1.00 97.88 387 ILE A C 1
ATOM 3064 O O . ILE A 1 387 ? -3.924 9.622 -8.264 1.00 97.88 387 ILE A O 1
ATOM 3068 N N . GLN A 1 388 ? -1.829 10.406 -8.449 1.00 96.88 388 GLN A N 1
ATOM 3069 C CA . GLN A 1 388 ? -1.982 10.927 -9.814 1.00 96.88 388 GLN A CA 1
ATOM 3070 C C . GLN A 1 388 ? -2.411 9.845 -10.804 1.00 96.88 388 GLN A C 1
ATOM 3072 O O . GLN A 1 388 ? -3.188 10.102 -11.719 1.00 96.88 388 GLN A O 1
ATOM 3077 N N . ASN A 1 389 ? -1.913 8.627 -10.603 1.00 96.88 389 ASN A N 1
ATOM 3078 C CA . ASN A 1 3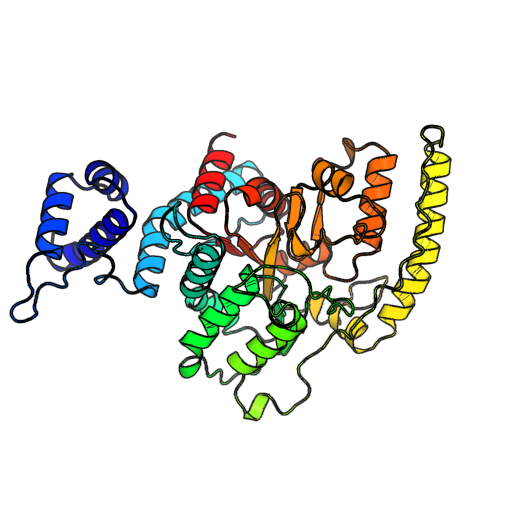89 ? -2.229 7.478 -11.433 1.00 96.88 389 ASN A CA 1
ATOM 3079 C C . ASN A 1 389 ? -3.399 6.654 -10.892 1.00 96.88 389 ASN A C 1
ATOM 3081 O O . ASN A 1 389 ? -3.666 5.598 -11.451 1.00 96.88 389 ASN A O 1
ATOM 3085 N N . GLN A 1 390 ? -4.119 7.113 -9.863 1.00 97.69 390 GLN A N 1
ATOM 3086 C CA . GLN A 1 390 ? -5.314 6.440 -9.338 1.00 97.69 390 GLN A CA 1
ATOM 3087 C C . GLN A 1 390 ? -5.059 4.962 -8.972 1.00 97.69 390 GLN A C 1
ATOM 3089 O O . GLN A 1 390 ? -5.850 4.071 -9.272 1.00 97.69 390 GLN A O 1
ATOM 3094 N N . LEU A 1 391 ? -3.9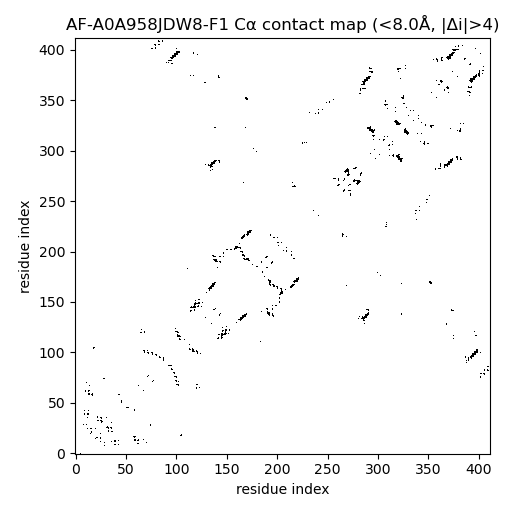10 4.701 -8.346 1.00 98.19 391 LEU A N 1
ATOM 3095 C CA . LEU A 1 391 ? -3.467 3.378 -7.893 1.00 98.19 391 LEU A CA 1
ATOM 3096 C C . LEU A 1 391 ? -3.784 3.133 -6.411 1.00 98.19 391 LEU A C 1
ATOM 3098 O O . LEU A 1 391 ? -3.644 2.010 -5.930 1.00 98.19 391 LEU A O 1
ATOM 3102 N N . ILE A 1 392 ? -4.180 4.174 -5.669 1.00 98.44 392 ILE A N 1
ATOM 3103 C CA . ILE A 1 392 ? -4.380 4.145 -4.212 1.00 98.44 392 ILE A CA 1
ATOM 3104 C C . ILE A 1 392 ? -5.807 4.579 -3.880 1.00 98.44 392 ILE A C 1
ATOM 3106 O O . ILE A 1 392 ? -6.133 5.755 -4.020 1.00 98.44 392 ILE A O 1
ATOM 3110 N N . ARG A 1 393 ? -6.648 3.661 -3.393 1.00 98.38 393 ARG A N 1
ATOM 3111 C CA . ARG A 1 393 ? -8.022 3.980 -2.964 1.00 98.38 393 ARG A CA 1
ATOM 3112 C C . ARG A 1 393 ? -8.133 4.304 -1.477 1.00 98.38 393 ARG A C 1
ATOM 3114 O O . ARG A 1 393 ? -8.886 5.193 -1.081 1.00 98.38 393 ARG A O 1
ATOM 3121 N N . HIS A 1 394 ? -7.344 3.627 -0.656 1.00 98.44 394 HIS A N 1
ATOM 3122 C CA . HIS A 1 394 ? -7.218 3.886 0.771 1.00 98.44 394 HIS A CA 1
ATOM 3123 C C . HIS A 1 394 ? -5.745 4.062 1.130 1.00 98.44 394 HIS A C 1
ATOM 3125 O O . HIS A 1 394 ? -4.909 3.255 0.727 1.00 98.44 394 HIS A O 1
ATOM 3131 N N . LEU A 1 395 ? -5.429 5.104 1.899 1.00 98.00 395 LEU A N 1
ATOM 3132 C CA . LEU A 1 395 ? -4.079 5.377 2.385 1.00 98.00 395 LEU A CA 1
ATOM 3133 C C . LEU A 1 395 ? -4.058 5.261 3.909 1.00 98.00 395 LEU A C 1
ATOM 3135 O O . LEU A 1 395 ? -4.670 6.067 4.605 1.00 98.00 395 LEU A O 1
ATOM 3139 N N . LEU A 1 396 ? -3.343 4.260 4.412 1.00 96.38 396 LEU A N 1
ATOM 3140 C CA . LEU A 1 396 ? -3.024 4.096 5.824 1.00 96.38 396 LEU A CA 1
ATOM 3141 C C . LEU A 1 396 ? -1.633 4.692 6.047 1.00 96.38 396 LEU A C 1
ATOM 3143 O O . LEU A 1 396 ? -0.640 4.106 5.615 1.00 96.38 396 LEU A O 1
ATOM 3147 N N . CYS A 1 397 ? -1.523 5.856 6.680 1.00 94.69 397 CYS A N 1
ATOM 3148 C CA . CYS A 1 397 ? -0.233 6.532 6.803 1.00 94.69 397 CYS A CA 1
ATOM 3149 C C . CYS A 1 397 ? 0.062 7.035 8.208 1.00 94.69 397 CYS A C 1
ATOM 3151 O O . CYS A 1 397 ? -0.824 7.070 9.051 1.00 94.69 397 CYS A O 1
ATOM 3153 N N . ASP A 1 398 ? 1.313 7.397 8.474 1.00 90.94 398 ASP A N 1
ATOM 3154 C CA . ASP A 1 398 ? 1.682 8.098 9.702 1.00 90.94 398 ASP A CA 1
ATOM 3155 C C . ASP A 1 398 ? 1.637 9.627 9.550 1.00 90.94 398 ASP A C 1
ATOM 3157 O O . ASP A 1 398 ? 1.403 10.171 8.464 1.00 90.94 398 ASP A O 1
ATOM 3161 N N . TYR A 1 399 ? 1.875 10.334 10.656 1.00 86.12 399 TYR A N 1
ATOM 3162 C CA . TYR A 1 399 ? 1.841 11.796 10.691 1.00 86.12 399 TYR A CA 1
ATOM 3163 C C . TYR A 1 399 ? 2.882 12.457 9.783 1.00 86.12 399 TYR A C 1
ATOM 3165 O O . TYR A 1 399 ? 2.588 13.466 9.140 1.00 86.12 399 TYR A O 1
ATOM 3173 N N . SER A 1 400 ? 4.084 11.886 9.672 1.00 87.88 400 SER A N 1
ATOM 3174 C CA . SER A 1 400 ? 5.125 12.461 8.816 1.00 87.88 400 SER A CA 1
ATOM 3175 C C . SER A 1 400 ? 4.750 12.405 7.338 1.00 87.88 400 SER A C 1
ATOM 3177 O O . SER A 1 400 ? 4.958 13.383 6.620 1.00 87.88 400 SER A O 1
ATOM 3179 N N . VAL A 1 401 ? 4.145 11.295 6.903 1.00 92.62 401 VAL A N 1
ATOM 3180 C CA . VAL A 1 401 ? 3.622 11.132 5.548 1.00 92.62 401 VAL A CA 1
ATOM 3181 C C . VAL A 1 401 ? 2.501 12.128 5.320 1.00 92.62 401 VAL A C 1
ATOM 3183 O O . VAL A 1 401 ? 2.527 12.850 4.325 1.00 92.62 401 VAL A O 1
ATOM 3186 N N . ALA A 1 402 ? 1.552 12.213 6.256 1.00 91.94 402 ALA A N 1
ATOM 3187 C CA . ALA A 1 402 ? 0.401 13.089 6.109 1.00 91.94 402 ALA A CA 1
ATOM 3188 C C . ALA A 1 402 ? 0.812 14.565 5.966 1.00 91.94 402 ALA A C 1
ATOM 3190 O O . ALA A 1 402 ? 0.373 15.256 5.044 1.00 91.94 402 ALA A O 1
ATOM 3191 N N . LYS A 1 403 ? 1.727 15.027 6.826 1.00 89.69 403 LYS A N 1
ATOM 3192 C CA . LYS A 1 403 ? 2.281 16.385 6.789 1.00 89.69 403 LYS A CA 1
ATOM 3193 C C . LYS A 1 403 ? 3.030 16.665 5.485 1.00 89.69 403 LYS A C 1
ATOM 3195 O O . LYS A 1 403 ? 2.810 17.706 4.865 1.00 89.69 403 LYS A O 1
ATOM 3200 N N . ALA A 1 404 ? 3.907 15.752 5.064 1.00 92.75 404 ALA A N 1
ATOM 3201 C CA . ALA A 1 404 ? 4.691 15.909 3.841 1.00 92.75 404 ALA A CA 1
ATOM 3202 C C . ALA A 1 404 ? 3.796 15.949 2.592 1.00 92.75 404 ALA A C 1
ATOM 3204 O O . ALA A 1 404 ? 4.000 16.784 1.709 1.00 92.75 404 ALA A O 1
ATOM 3205 N N . LEU A 1 405 ? 2.771 15.093 2.546 1.00 95.31 405 LEU A N 1
ATOM 3206 C CA . LEU A 1 405 ? 1.810 15.039 1.450 1.00 95.31 405 LEU A CA 1
ATOM 3207 C C . LEU A 1 405 ? 0.946 16.304 1.395 1.00 95.31 405 LEU A C 1
ATOM 3209 O O . LEU A 1 405 ? 0.823 16.902 0.328 1.00 95.31 405 LEU A O 1
ATOM 3213 N N . SER A 1 406 ? 0.430 16.768 2.539 1.00 94.12 406 SER A N 1
ATOM 3214 C CA . SER A 1 406 ? -0.349 18.012 2.623 1.00 94.12 406 SER A CA 1
ATOM 3215 C C . SER A 1 406 ? 0.446 19.215 2.096 1.00 94.12 406 SER A C 1
ATOM 3217 O O . SER A 1 406 ? -0.031 19.959 1.234 1.00 94.12 406 SER A O 1
ATOM 3219 N N . ALA A 1 407 ? 1.703 19.363 2.532 1.00 93.31 407 ALA A N 1
ATOM 3220 C CA . ALA A 1 407 ? 2.575 20.449 2.091 1.00 93.31 407 ALA A CA 1
ATOM 3221 C C . ALA A 1 407 ? 2.866 20.400 0.579 1.00 93.31 407 ALA A C 1
ATOM 3223 O O . ALA A 1 407 ? 2.807 21.428 -0.100 1.00 93.31 407 ALA A O 1
ATOM 3224 N N . ALA A 1 408 ? 3.149 19.210 0.040 1.00 95.31 408 ALA A N 1
ATOM 3225 C CA . ALA A 1 408 ? 3.505 19.025 -1.366 1.00 95.31 408 ALA A CA 1
ATOM 3226 C C . ALA A 1 408 ? 2.331 19.249 -2.332 1.00 95.31 408 ALA A C 1
ATOM 3228 O O . ALA A 1 408 ? 2.542 19.702 -3.458 1.00 95.31 408 ALA A O 1
ATOM 3229 N N . LEU A 1 409 ? 1.108 18.926 -1.906 1.00 94.88 409 LEU A N 1
ATOM 3230 C CA . LEU A 1 409 ? -0.098 19.076 -2.723 1.00 94.88 409 LEU A CA 1
ATOM 3231 C C . LEU A 1 409 ? -0.740 20.466 -2.596 1.00 94.88 409 LEU A C 1
ATOM 3233 O O . LEU A 1 409 ? -1.460 20.881 -3.499 1.00 94.88 409 LEU A O 1
ATOM 3237 N N . SER A 1 410 ? -0.448 21.203 -1.518 1.00 89.56 410 SER A N 1
ATOM 3238 C CA . SER A 1 410 ? -0.952 22.570 -1.307 1.00 89.56 410 SER A CA 1
ATOM 3239 C C . SER A 1 410 ? -0.135 23.654 -2.024 1.00 89.56 410 SER A C 1
ATOM 3241 O O . SER A 1 410 ? -0.642 24.748 -2.249 1.00 89.56 410 SER A O 1
ATOM 3243 N N . THR A 1 411 ? 1.135 23.383 -2.346 1.00 75.81 411 THR A N 1
ATOM 3244 C CA . THR A 1 411 ? 2.078 24.352 -2.953 1.00 75.81 411 THR A CA 1
ATOM 3245 C C . THR A 1 411 ? 2.077 24.361 -4.483 1.00 75.81 411 THR A C 1
ATOM 3247 O O . THR A 1 411 ? 2.747 25.189 -5.098 1.00 75.81 411 THR A O 1
ATOM 3250 N N . LYS A 1 412 ? 1.329 23.451 -5.100 1.00 56.75 412 LYS A N 1
ATOM 3251 C CA . LYS A 1 412 ? 1.073 23.381 -6.543 1.00 56.75 412 LYS A CA 1
ATOM 3252 C C . LYS A 1 412 ? -0.406 23.606 -6.784 1.00 56.75 412 LYS A C 1
ATOM 3254 O O . LYS A 1 412 ? -0.811 23.666 -7.964 1.00 56.75 412 LYS A O 1
#

Mean predicted aligned error: 10.95 Å